Protein 9LL1 (pdb70)

Radius of gyration: 20.94 Å; Cα contacts (8 Å, |Δi|>4): 581; chains: 1; bounding box: 56×39×52 Å

Foldseek 3Di:
DLVVLVVLQLVLLLVLLLLLLLLLCLCLQCVVQLCVVAPDAQQLFLLLQLLLLVLLLVLLLVCLVPVPPDFQLVLSLQLLLQSLVLLLVCLPDNDSVSSSVSSSSNSNSSSRNPVSVQQQCPQSHDPVCSVVSVLVSVLSSLVSQQVRRLVLVVCVVPHPSSVPSNVSSVVSNVSSVVSSVSHDRHPPVVPDDTFFDPVQQVPDVLLVLLLVLLLLLLLLVLLCLRLVLVCCVPPQQDDNNLSSLLSNLLSVLLSVLSVCLVVVQVVFCFDGRVVVLLVLLVQLLVLLVCLLPVRHNDDDSVVSSVSSSSNSNSRNSNVSVSLVLLQVQPGPPCSSVSNSSSVSSSSVSNSCNRNVLSVVCSPPHNSVSSVVSSVVSVVSSVVCVVVGSRDSHTGPD

Organism: Homo sapiens (NCBI:txid9606)

Structure (mmCIF, N/CA/C/O backbone):
data_9LL1
#
_entry.id   9LL1
#
_cell.length_a   1.00
_cell.length_b   1.00
_cell.length_c   1.00
_cell.angle_alpha   90.00
_cell.angle_beta   90.00
_cell.angle_gamma   90.00
#
_symmetry.space_group_name_H-M   'P 1'
#
loop_
_entity.id
_entity.type
_entity.pdbx_description
1 polymer 'Glucose-6-phosphate exchanger SLC37A4'
2 non-polymer '(1S,3R,4R,5R)-3-[(E)-3-[3,4-bis(oxidanyl)phenyl]prop-2-enoyl]oxy-1,4,5-tris(oxidanyl)cyclohexane-1-carboxylic acid'
#
loop_
_atom_site.group_PDB
_atom_site.id
_atom_site.type_symbol
_atom_site.label_atom_id
_atom_site.label_alt_id
_atom_site.label_comp_id
_atom_site.label_asym_id
_atom_site.label_entity_id
_atom_site.label_seq_id
_atom_site.pdbx_PDB_ins_code
_atom_site.Cartn_x
_atom_site.Cartn_y
_atom_site.Cartn_z
_atom_site.occupancy
_atom_site.B_iso_or_equiv
_atom_site.auth_seq_id
_atom_site.auth_comp_id
_atom_site.auth_asym_id
_atom_site.auth_atom_id
_atom_site.pdbx_PDB_model_num
ATOM 1 N N . GLY A 1 5 ? 135.476 96.751 129.234 1.00 61.93 5 GLY A N 1
ATOM 2 C CA . GLY A 1 5 ? 134.912 95.917 128.189 1.00 61.85 5 GLY A CA 1
ATOM 3 C C . GLY A 1 5 ? 134.150 96.703 127.142 1.00 64.27 5 GLY A C 1
ATOM 4 O O . GLY A 1 5 ? 133.098 97.274 127.424 1.00 65.31 5 GLY A O 1
ATOM 5 N N . TYR A 1 6 ? 134.690 96.734 125.922 1.00 65.46 6 TYR A N 1
ATOM 6 C CA . TYR A 1 6 ? 134.032 97.457 124.839 1.00 65.92 6 TYR A CA 1
ATOM 7 C C . TYR A 1 6 ? 132.692 96.826 124.479 1.00 67.90 6 TYR A C 1
ATOM 8 O O . TYR A 1 6 ? 131.724 97.538 124.189 1.00 68.54 6 TYR A O 1
ATOM 17 N N . GLY A 1 7 ? 132.622 95.492 124.484 1.00 61.95 7 GLY A N 1
ATOM 18 C CA . GLY A 1 7 ? 131.432 94.815 123.989 1.00 60.11 7 GLY A CA 1
ATOM 19 C C . GLY A 1 7 ? 130.192 95.097 124.815 1.00 59.32 7 GLY A C 1
ATOM 20 O O . GLY A 1 7 ? 129.111 95.327 124.267 1.00 60.08 7 GLY A O 1
ATOM 21 N N . TYR A 1 8 ? 130.329 95.082 126.142 1.00 57.98 8 TYR A N 1
ATOM 22 C CA . TYR A 1 8 ? 129.184 95.318 127.016 1.00 60.47 8 TYR A CA 1
ATOM 23 C C . TYR A 1 8 ? 128.588 96.701 126.778 1.00 62.86 8 TYR A C 1
ATOM 24 O O . TYR A 1 8 ? 127.378 96.844 126.550 1.00 62.25 8 TYR A O 1
ATOM 33 N N . TYR A 1 9 ? 129.434 97.732 126.817 1.00 58.52 9 TYR A N 1
ATOM 34 C CA . TYR A 1 9 ? 128.958 99.096 126.623 1.00 55.58 9 TYR A CA 1
ATOM 35 C C . TYR A 1 9 ? 128.412 99.296 125.217 1.00 56.38 9 TYR A C 1
ATOM 36 O O . TYR A 1 9 ? 127.392 99.968 125.032 1.00 59.75 9 TYR A O 1
ATOM 45 N N . ARG A 1 10 ? 129.080 98.725 124.211 1.00 42.71 10 ARG A N 1
ATOM 46 C CA . ARG A 1 10 ? 128.599 98.856 122.840 1.00 44.26 10 ARG A CA 1
ATOM 47 C C . ARG A 1 10 ? 127.211 98.250 122.690 1.00 45.15 10 ARG A C 1
ATOM 48 O O . ARG A 1 10 ? 126.311 98.868 122.110 1.00 51.14 10 ARG A O 1
ATOM 56 N N . THR A 1 11 ? 127.015 97.045 123.230 1.00 37.26 11 THR A N 1
ATOM 57 C CA . THR A 1 11 ? 125.717 96.389 123.132 1.00 41.77 11 THR A CA 1
ATOM 58 C C . THR A 1 11 ? 124.639 97.198 123.844 1.00 43.25 11 THR A C 1
ATOM 59 O O . THR A 1 11 ? 123.554 97.426 123.294 1.00 42.84 11 THR A O 1
ATOM 63 N N . VAL A 1 12 ? 124.934 97.666 125.060 1.00 44.40 12 VAL A N 1
ATOM 64 C CA . VAL A 1 12 ? 123.935 98.405 125.832 1.00 39.65 12 VAL A CA 1
ATOM 65 C C . VAL A 1 12 ? 123.554 99.698 125.117 1.00 42.32 12 VAL A C 1
ATOM 66 O O . VAL A 1 12 ? 122.367 100.016 124.954 1.00 51.47 12 VAL A O 1
ATOM 70 N N . ILE A 1 13 ? 124.556 100.457 124.668 1.00 40.55 13 ILE A N 1
ATOM 71 C CA . ILE A 1 13 ? 124.292 101.741 124.029 1.00 35.84 13 ILE A CA 1
ATOM 72 C C . ILE A 1 13 ? 123.531 101.546 122.726 1.00 38.45 13 ILE A C 1
ATOM 73 O O . ILE A 1 13 ? 122.576 102.280 122.435 1.00 46.50 13 ILE A O 1
ATOM 78 N N . PHE A 1 14 ? 123.934 100.560 121.919 1.00 35.29 14 PHE A N 1
ATOM 79 C CA . PHE A 1 14 ? 123.249 100.338 120.653 1.00 36.60 14 PHE A CA 1
ATOM 80 C C . PHE A 1 14 ? 121.805 99.910 120.873 1.00 37.83 14 PHE A C 1
ATOM 81 O O . PHE A 1 14 ? 120.908 100.343 120.141 1.00 43.89 14 PHE A O 1
ATOM 89 N N . SER A 1 15 ? 121.553 99.065 121.877 1.00 28.64 15 SER A N 1
ATOM 90 C CA . SER A 1 15 ? 120.176 98.683 122.173 1.00 29.08 15 SER A CA 1
ATOM 91 C C . SER A 1 15 ? 119.351 99.891 122.603 1.00 32.63 15 SER A C 1
ATOM 92 O O . SER A 1 15 ? 118.185 100.035 122.204 1.00 39.20 15 SER A O 1
ATOM 95 N N . ALA A 1 16 ? 119.941 100.771 123.418 1.00 33.40 16 ALA A N 1
ATOM 96 C CA . ALA A 1 16 ? 119.222 101.960 123.865 1.00 31.31 16 ALA A CA 1
ATOM 97 C C . ALA A 1 16 ? 118.854 102.859 122.689 1.00 32.14 16 ALA A C 1
ATOM 98 O O . ALA A 1 16 ? 117.715 103.334 122.587 1.00 33.17 16 ALA A O 1
ATOM 100 N N . MET A 1 17 ? 119.808 103.099 121.783 1.00 37.65 17 MET A N 1
ATOM 101 C CA . MET A 1 17 ? 119.497 103.911 120.607 1.00 37.51 17 MET A CA 1
ATOM 102 C C . MET A 1 17 ? 118.471 103.229 119.711 1.00 46.60 17 MET A C 1
ATOM 103 O O . MET A 1 17 ? 117.614 103.901 119.129 1.00 52.60 17 MET A O 1
ATOM 108 N N . PHE A 1 18 ? 118.544 101.902 119.576 1.00 36.02 18 PHE A N 1
ATOM 109 C CA . PHE A 1 18 ? 117.557 101.179 118.779 1.00 32.94 18 PHE A CA 1
ATOM 110 C C . PHE A 1 18 ? 116.148 101.416 119.311 1.00 34.19 18 PHE A C 1
ATOM 111 O O . PHE A 1 18 ? 115.239 101.792 118.558 1.00 31.76 18 PHE A O 1
ATOM 119 N N . GLY A 1 19 ? 115.956 101.228 120.618 1.00 36.27 19 GLY A N 1
ATOM 120 C CA . GLY A 1 19 ? 114.641 101.454 121.201 1.00 30.53 19 GLY A CA 1
ATOM 121 C C . GLY A 1 19 ? 114.177 102.896 121.083 1.00 33.39 19 GLY A C 1
ATOM 122 O O . GLY A 1 19 ? 113.022 103.163 120.720 1.00 32.79 19 GLY A O 1
ATOM 123 N N . GLY A 1 20 ? 115.069 103.845 121.377 1.00 28.76 20 GLY A N 1
ATOM 124 C CA . GLY A 1 20 ? 114.690 105.247 121.304 1.00 30.89 20 GLY A CA 1
ATOM 125 C C . GLY A 1 20 ? 114.306 105.676 119.901 1.00 30.57 20 GLY A C 1
ATOM 126 O O . GLY A 1 20 ? 113.302 106.364 119.699 1.00 34.50 20 GLY A O 1
ATOM 127 N N . TYR A 1 21 ? 115.098 105.265 118.908 1.00 28.21 21 TYR A N 1
ATOM 128 C CA . TYR A 1 21 ? 114.814 105.625 117.527 1.00 27.07 21 TYR A CA 1
ATOM 129 C C . TYR A 1 21 ? 113.584 104.911 116.986 1.00 23.12 21 TYR A C 1
ATOM 130 O O . TYR A 1 21 ? 112.919 105.448 116.096 1.00 30.36 21 TYR A O 1
ATOM 139 N N . SER A 1 22 ? 113.269 103.717 117.488 1.00 19.81 22 SER A N 1
ATOM 140 C CA . SER A 1 22 ? 112.007 103.087 117.123 1.00 30.83 22 SER A CA 1
ATOM 141 C C . SER A 1 22 ? 110.814 103.869 117.665 1.00 26.22 22 SER A C 1
ATOM 142 O O . SER A 1 22 ? 109.826 104.080 116.950 1.00 23.48 22 SER A O 1
ATOM 145 N N . LEU A 1 23 ? 110.898 104.310 118.924 1.00 30.39 23 LEU A N 1
ATOM 146 C CA . LEU A 1 23 ? 109.798 105.084 119.497 1.00 30.18 23 LEU A CA 1
ATOM 147 C C . LEU A 1 23 ? 109.649 106.434 118.805 1.00 26.89 23 LEU A C 1
ATOM 148 O O . LEU A 1 23 ? 108.529 106.939 118.645 1.00 27.60 23 LEU A O 1
ATOM 153 N N . TYR A 1 24 ? 110.769 107.033 118.390 1.00 24.56 24 TYR A N 1
ATOM 154 C CA . TYR A 1 24 ? 110.721 108.270 117.615 1.00 21.87 24 TYR A CA 1
ATOM 155 C C . TYR A 1 24 ? 109.830 108.115 116.387 1.00 26.86 24 TYR A C 1
ATOM 156 O O . TYR A 1 24 ? 108.901 108.901 116.172 1.00 32.28 24 TYR A O 1
ATOM 165 N N . TYR A 1 25 ? 110.088 107.083 115.580 1.00 26.25 25 TYR A N 1
ATOM 166 C CA . TYR A 1 25 ? 109.317 106.883 114.357 1.00 19.03 25 TYR A CA 1
ATOM 167 C C . TYR A 1 25 ? 107.877 106.493 114.659 1.00 25.47 25 TYR A C 1
ATOM 168 O O . TYR A 1 25 ? 106.952 106.919 113.953 1.00 34.29 25 TYR A O 1
ATOM 177 N N . PHE A 1 26 ? 107.664 105.677 115.693 1.00 22.52 26 PHE A N 1
ATOM 178 C CA . PHE A 1 26 ? 106.300 105.297 116.046 1.00 25.39 26 PHE A CA 1
ATOM 179 C C . PHE A 1 26 ? 105.462 106.527 116.370 1.00 20.38 26 PHE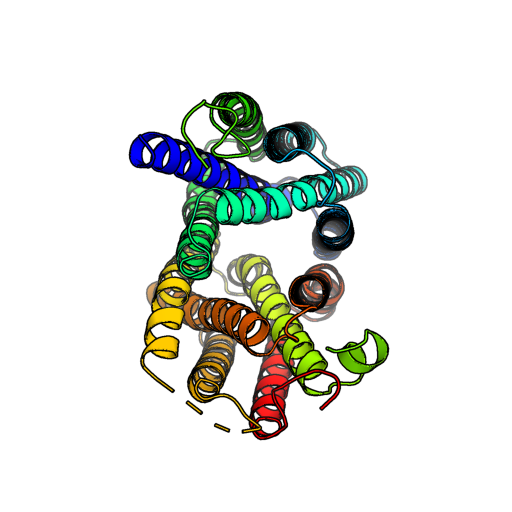 A C 1
ATOM 180 O O . PHE A 1 26 ? 104.346 106.687 115.858 1.00 23.67 26 PHE A O 1
ATOM 188 N N . ASN A 1 27 ? 106.013 107.414 117.202 1.00 23.97 27 ASN A N 1
ATOM 189 C CA . ASN A 1 27 ? 105.268 108.641 117.592 1.00 20.78 27 ASN A CA 1
ATOM 190 C C . ASN A 1 27 ? 105.170 109.592 116.392 1.00 24.51 27 ASN A C 1
ATOM 191 O O . ASN A 1 27 ? 104.187 110.355 116.335 1.00 27.61 27 ASN A O 1
ATOM 196 N N . ARG A 1 28 ? 106.140 109.550 115.471 1.00 26.03 28 ARG A N 1
ATOM 197 C CA . ARG A 1 28 ? 106.036 110.386 114.281 1.00 19.83 28 ARG A CA 1
ATOM 198 C C . ARG A 1 28 ? 104.862 109.959 113.409 1.00 20.95 28 ARG A C 1
ATOM 199 O O . ARG A 1 28 ? 104.142 110.808 112.870 1.00 26.74 28 ARG A O 1
ATOM 207 N N . LYS A 1 29 ? 104.651 108.651 113.260 1.00 19.80 29 LYS A N 1
ATOM 208 C CA . LYS A 1 29 ? 103.658 108.126 112.330 1.00 18.97 29 LYS A CA 1
ATOM 209 C C . LYS A 1 29 ? 102.349 107.713 113.000 1.00 17.53 29 LYS A C 1
ATOM 210 O O . LYS A 1 29 ? 101.487 107.124 112.336 1.00 27.41 29 LYS A O 1
ATOM 216 N N . THR A 1 30 ? 102.193 107.979 114.300 1.00 20.80 30 THR A N 1
ATOM 217 C CA . THR A 1 30 ? 100.928 107.680 114.973 1.00 25.00 30 THR A CA 1
ATOM 218 C C . THR A 1 30 ? 99.729 108.317 114.276 1.00 24.39 30 THR A C 1
ATOM 219 O O . THR A 1 30 ? 98.638 107.733 114.245 1.00 30.00 30 THR A O 1
ATOM 223 N N . PHE A 1 31 ? 99.900 109.523 113.728 1.00 22.74 31 PHE A N 1
ATOM 224 C CA . PHE A 1 31 ? 98.779 110.191 113.071 1.00 23.24 31 PHE A CA 1
ATOM 225 C C . PHE A 1 31 ? 98.316 109.412 111.846 1.00 27.79 31 PHE A C 1
ATOM 226 O O . PHE A 1 31 ? 97.115 109.218 111.638 1.00 25.03 31 PHE A O 1
ATOM 234 N N . SER A 1 32 ? 99.259 108.963 111.017 1.00 28.53 32 SER A N 1
ATOM 235 C CA . SER A 1 32 ? 98.890 108.133 109.878 1.00 14.84 32 SER A CA 1
ATOM 236 C C . SER A 1 32 ? 98.321 106.796 110.329 1.00 18.28 32 SER A C 1
ATOM 237 O O . SER A 1 32 ? 97.449 106.237 109.657 1.00 27.75 32 SER A O 1
ATOM 240 N N . PHE A 1 33 ? 98.804 106.270 111.457 1.00 25.24 33 PHE A N 1
ATOM 241 C CA . PHE A 1 33 ? 98.262 105.018 111.977 1.00 20.17 33 PHE A CA 1
ATOM 242 C C . PHE A 1 33 ? 96.791 105.163 112.351 1.00 23.46 33 PHE A C 1
ATOM 243 O O . PHE A 1 33 ? 95.987 104.259 112.101 1.00 13.86 33 PHE A O 1
ATOM 251 N N . VAL A 1 34 ? 96.342 106.247 112.954 1.00 29.21 34 VAL A N 1
ATOM 252 C CA . VAL A 1 34 ? 94.965 106.350 113.505 1.00 24.34 34 VAL A CA 1
ATOM 253 C C . VAL A 1 34 ? 94.050 107.166 112.623 1.00 23.43 34 VAL A C 1
ATOM 254 O O . VAL A 1 34 ? 92.850 107.119 112.859 1.00 25.28 34 VAL A O 1
ATOM 258 N N . MET A 1 35 ? 94.579 107.828 111.611 1.00 37.49 35 MET A N 1
ATOM 259 C CA . MET A 1 35 ? 93.789 108.812 110.867 1.00 32.47 35 MET A CA 1
ATOM 260 C C . MET A 1 35 ? 92.368 108.378 110.510 1.00 30.83 35 MET A C 1
ATOM 261 O O . MET A 1 35 ? 91.448 109.193 110.683 1.00 35.56 35 MET A O 1
ATOM 266 N N . PRO A 1 36 ? 92.113 107.171 109.981 1.00 30.31 36 PRO A N 1
ATOM 267 C CA . PRO A 1 36 ? 90.728 106.845 109.584 1.00 30.63 36 PRO A CA 1
ATOM 268 C C . PRO A 1 36 ? 89.716 106.916 110.718 1.00 31.32 36 PRO A C 1
ATOM 269 O O . PRO A 1 36 ? 88.606 107.424 110.512 1.00 34.23 36 PRO A O 1
ATOM 273 N N . SER A 1 37 ? 90.066 106.442 111.916 1.00 31.66 37 SER A N 1
ATOM 274 C CA . SER A 1 37 ? 89.125 106.499 113.033 1.00 35.63 37 SER A CA 1
ATOM 275 C C . SER A 1 37 ? 88.861 107.937 113.465 1.00 37.48 37 SER A C 1
ATOM 276 O O . SER A 1 37 ? 87.717 108.303 113.765 1.00 37.36 37 SER A O 1
ATOM 279 N N . LEU A 1 38 ? 89.910 108.762 113.507 1.00 34.63 38 LEU A N 1
ATOM 280 C CA . LEU A 1 38 ? 89.739 110.165 113.869 1.00 31.90 38 LEU A CA 1
ATOM 281 C C . LEU A 1 38 ? 88.863 110.890 112.856 1.00 32.46 38 LEU A C 1
ATOM 282 O O . LEU A 1 38 ? 88.008 111.700 113.231 1.00 34.42 38 LEU A O 1
ATOM 287 N N . VAL A 1 39 ? 89.061 110.613 111.565 1.00 35.12 39 VAL A N 1
ATOM 288 C CA . VAL A 1 39 ? 88.216 111.216 110.538 1.00 33.66 39 VAL A CA 1
ATOM 289 C C . VAL A 1 39 ? 86.780 110.725 110.675 1.00 37.45 39 VAL A C 1
ATOM 290 O O . VAL A 1 39 ? 85.826 111.481 110.457 1.00 35.11 39 VAL A O 1
ATOM 294 N N . GLU A 1 40 ? 86.602 109.454 111.042 1.00 39.81 40 GLU A N 1
ATOM 295 C CA . GLU A 1 40 ? 85.258 108.926 111.247 1.00 40.13 40 GLU A CA 1
ATOM 296 C C . GLU A 1 40 ? 84.550 109.636 112.395 1.00 39.59 40 GLU A C 1
ATOM 297 O O . GLU A 1 40 ? 83.362 109.962 112.292 1.00 40.48 40 GLU A O 1
ATOM 303 N N . GLU A 1 41 ? 85.186 109.941 113.517 1.00 42.38 41 GLU A N 1
ATOM 304 C CA . GLU A 1 41 ? 84.444 110.586 114.647 1.00 40.73 41 GLU A CA 1
ATOM 305 C C . GLU A 1 41 ? 84.452 112.109 114.493 1.00 47.60 41 GLU A C 1
ATOM 306 O O . GLU A 1 41 ? 83.416 112.705 114.839 1.00 50.08 41 GLU A O 1
ATOM 312 N N . ILE A 1 42 ? 85.545 112.715 113.961 1.00 46.48 42 ILE A N 1
ATOM 313 C CA . ILE A 1 42 ? 85.557 114.149 113.700 1.00 38.18 42 ILE A CA 1
ATOM 314 C C . ILE A 1 42 ? 85.553 114.347 112.185 1.00 41.10 42 ILE A C 1
ATOM 315 O O . ILE A 1 42 ? 86.541 114.012 111.516 1.00 40.71 42 ILE A O 1
ATOM 320 N N . PRO A 1 43 ? 84.482 114.891 111.603 1.00 43.80 43 PRO A N 1
ATOM 321 C CA . PRO A 1 43 ? 84.405 115.015 110.138 1.00 46.80 43 PRO A CA 1
ATOM 322 C C . PRO A 1 43 ? 85.403 116.039 109.616 1.00 45.14 43 PRO A C 1
ATOM 323 O O . PRO A 1 43 ? 85.314 117.227 109.931 1.00 39.84 43 PRO A O 1
ATOM 327 N N . LEU A 1 44 ? 86.348 115.573 108.800 1.00 39.55 44 LEU A N 1
ATOM 328 C CA . LEU A 1 44 ? 87.379 116.419 108.219 1.00 39.50 44 LEU A CA 1
ATOM 329 C C . LEU A 1 44 ? 87.508 116.131 106.730 1.00 40.56 44 LEU A C 1
ATOM 330 O O . LEU A 1 44 ? 87.212 115.026 106.267 1.00 35.94 44 LEU A O 1
ATOM 335 N N . ASP A 1 45 ? 87.951 117.139 105.984 1.00 35.51 45 ASP A N 1
ATOM 336 C CA . ASP A 1 45 ? 88.227 116.989 104.563 1.00 35.87 45 ASP A CA 1
ATOM 337 C C . ASP A 1 45 ? 89.707 116.690 104.341 1.00 41.37 45 ASP A C 1
ATOM 338 O O . ASP A 1 45 ? 90.521 116.726 105.265 1.00 42.89 45 ASP A O 1
ATOM 343 N N . LYS A 1 46 ? 90.055 116.398 103.085 1.00 32.28 46 LYS A N 1
ATOM 344 C CA . LYS A 1 46 ? 91.440 116.068 102.759 1.00 29.65 46 LYS A CA 1
ATOM 345 C C . LYS A 1 46 ? 92.373 117.250 102.989 1.00 36.27 46 LYS A C 1
ATOM 346 O O . LYS A 1 46 ? 93.561 117.057 103.282 1.00 39.66 46 LYS A O 1
ATOM 352 N N . ASP A 1 47 ? 91.859 118.475 102.857 1.00 41.22 47 ASP A N 1
ATOM 353 C CA . ASP A 1 47 ? 92.707 119.657 102.977 1.00 38.20 47 ASP A CA 1
ATOM 354 C C . ASP A 1 47 ? 93.277 119.801 104.384 1.00 36.67 47 ASP A C 1
ATOM 355 O O . ASP A 1 47 ? 94.447 120.159 104.548 1.00 38.88 47 ASP A O 1
ATOM 360 N N . ASP A 1 48 ? 92.467 119.533 105.410 1.00 29.98 48 ASP A N 1
ATOM 361 C CA . ASP A 1 48 ? 92.949 119.643 106.785 1.00 25.35 48 ASP A CA 1
ATOM 362 C C . ASP A 1 48 ? 94.056 118.632 107.063 1.00 28.59 48 ASP A C 1
ATOM 363 O O . ASP A 1 48 ? 95.084 118.963 107.671 1.00 37.26 48 ASP A O 1
ATOM 368 N N . LEU A 1 49 ? 93.858 117.388 106.623 1.00 26.46 49 LEU A N 1
ATOM 369 C CA . LEU A 1 49 ? 94.876 116.358 106.802 1.00 24.33 49 LEU A CA 1
ATOM 370 C C . LEU A 1 49 ? 96.166 116.734 106.085 1.00 26.14 49 LEU A C 1
ATOM 371 O O . LEU A 1 49 ? 97.263 116.612 106.650 1.00 32.81 49 LEU A O 1
ATOM 376 N N . GLY A 1 50 ? 96.050 117.200 104.840 1.00 18.58 50 GLY A N 1
ATOM 377 C CA . GLY A 1 50 ? 97.232 117.621 104.110 1.00 21.73 50 GLY A CA 1
ATOM 378 C C . GLY A 1 50 ? 97.942 118.781 104.776 1.00 24.89 50 GLY A C 1
ATOM 379 O O . GLY A 1 50 ? 99.172 118.831 104.809 1.00 28.28 50 GLY A O 1
ATOM 380 N N . PHE A 1 51 ? 97.174 119.725 105.323 1.00 20.77 51 PHE A N 1
ATOM 381 C CA . PHE A 1 51 ? 97.759 120.857 106.031 1.00 16.98 51 PHE A CA 1
ATOM 382 C C . PHE A 1 51 ? 98.550 120.396 107.247 1.00 21.83 51 PHE A C 1
ATOM 383 O O . PHE A 1 51 ? 99.674 120.859 107.479 1.00 25.91 51 PHE A O 1
ATOM 391 N N . ILE A 1 52 ? 97.986 119.469 108.026 1.00 17.56 52 ILE A N 1
ATOM 392 C CA . ILE A 1 52 ? 98.674 118.986 109.223 1.00 16.47 52 ILE A CA 1
ATOM 393 C C . ILE A 1 52 ? 99.976 118.281 108.847 1.00 23.86 52 ILE A C 1
ATOM 394 O O . ILE A 1 52 ? 101.046 118.551 109.420 1.00 23.28 52 ILE A O 1
ATOM 399 N N . THR A 1 53 ? 99.908 117.373 107.868 1.00 18.26 53 THR A N 1
ATOM 400 C CA . THR A 1 53 ? 101.113 116.647 107.475 1.00 17.70 53 THR A CA 1
ATOM 401 C C . THR A 1 53 ? 102.165 117.580 106.882 1.00 19.12 53 THR A C 1
ATOM 402 O O . THR A 1 53 ? 103.362 117.424 107.154 1.00 20.13 53 THR A O 1
ATOM 406 N N . SER A 1 54 ? 101.745 118.559 106.075 1.00 9.75 54 SER A N 1
ATOM 407 C CA . SER A 1 54 ? 102.695 119.500 105.490 1.00 7.60 54 SER A CA 1
ATOM 408 C C . SER A 1 54 ? 103.363 120.353 106.559 1.00 16.16 54 SER A C 1
ATOM 409 O O . SER A 1 54 ? 104.565 120.634 106.474 1.00 28.52 54 SER A O 1
ATOM 412 N N . SER A 1 55 ? 102.599 120.789 107.564 1.00 20.48 55 SER A N 1
ATOM 413 C CA . SER A 1 55 ? 103.184 121.560 108.655 1.00 19.36 55 SER A CA 1
ATOM 414 C C . SER A 1 55 ? 104.239 120.747 109.391 1.00 12.66 55 SER A C 1
ATOM 415 O O . SER A 1 55 ? 105.344 121.240 109.668 1.00 10.38 55 SER A O 1
ATOM 418 N N . GLN A 1 56 ? 103.925 119.483 109.695 1.00 15.52 56 GLN A N 1
ATOM 419 C CA . GLN A 1 56 ? 104.910 118.640 110.369 1.00 11.31 56 GLN A CA 1
ATOM 420 C C . GLN A 1 56 ? 106.151 118.435 109.506 1.00 14.35 56 GLN A C 1
ATOM 421 O O . GLN A 1 56 ? 107.279 118.465 110.012 1.00 6.63 56 GLN A O 1
ATOM 427 N N . SER A 1 57 ? 105.963 118.222 108.199 1.00 25.32 57 SER A N 1
ATOM 428 C CA . SER A 1 57 ? 107.102 117.990 107.314 1.00 16.07 57 SER A CA 1
ATOM 429 C C . SER A 1 57 ? 108.004 119.215 107.228 1.00 21.17 57 SER A C 1
ATOM 430 O O . SER A 1 57 ? 109.234 119.093 107.276 1.00 24.53 57 SER A O 1
ATOM 433 N N . ALA A 1 58 ? 107.413 120.406 107.099 1.00 18.54 58 ALA A N 1
ATOM 434 C CA . ALA A 1 58 ? 108.216 121.623 107.040 1.00 14.84 58 ALA A CA 1
ATOM 435 C C . ALA A 1 58 ? 108.982 121.842 108.338 1.00 24.90 58 ALA A C 1
ATOM 436 O O . ALA A 1 58 ? 110.182 122.166 108.318 1.00 24.49 58 ALA A O 1
ATOM 438 N N . ALA A 1 59 ? 108.307 121.661 109.479 1.00 29.00 59 ALA A N 1
ATOM 439 C CA . ALA A 1 59 ? 108.979 121.826 110.762 1.00 12.80 59 ALA A CA 1
ATOM 440 C C . ALA A 1 59 ? 110.138 120.851 110.905 1.00 16.70 59 ALA A C 1
ATOM 441 O O . ALA A 1 59 ? 111.232 121.235 111.342 1.00 15.97 59 ALA A O 1
ATOM 443 N N . TYR A 1 60 ? 109.919 119.586 110.533 1.00 16.57 60 TYR A N 1
ATOM 444 C CA . TYR A 1 60 ? 110.985 118.597 110.629 1.00 16.75 60 TYR A CA 1
ATOM 445 C C . TYR A 1 60 ? 112.151 118.961 109.726 1.00 18.14 60 TYR A C 1
ATOM 446 O O . TYR A 1 60 ? 113.312 118.820 110.120 1.00 18.43 60 TYR A O 1
ATOM 455 N N . ALA A 1 61 ? 111.864 119.436 108.511 1.00 33.71 61 ALA A N 1
ATOM 456 C CA . ALA A 1 61 ? 112.935 119.805 107.592 1.00 26.34 61 ALA A CA 1
ATOM 457 C C . ALA A 1 61 ? 113.818 120.896 108.183 1.00 20.50 61 ALA A C 1
ATOM 458 O O . ALA A 1 61 ? 115.047 120.742 108.262 1.00 30.07 61 ALA A O 1
ATOM 460 N N . ILE A 1 62 ? 113.208 121.999 108.631 1.00 23.74 62 ILE A N 1
ATOM 461 C CA . ILE A 1 62 ? 114.013 123.103 109.159 1.00 26.12 62 ILE A CA 1
ATOM 462 C C . ILE A 1 62 ? 114.772 122.665 110.407 1.00 26.76 62 ILE A C 1
ATOM 463 O O . ILE A 1 62 ? 115.974 122.940 110.554 1.00 26.14 62 ILE A O 1
ATOM 468 N N . SER A 1 63 ? 114.084 121.980 111.328 1.00 27.33 63 SER A N 1
ATOM 469 C CA . SER A 1 63 ? 114.723 121.594 112.581 1.00 24.58 63 SER A CA 1
ATOM 470 C C . SER A 1 63 ? 115.888 120.644 112.343 1.00 24.63 63 SER A C 1
ATOM 471 O O . SER A 1 63 ? 116.961 120.812 112.934 1.00 26.24 63 SER A O 1
ATOM 474 N N . LYS A 1 64 ? 115.702 119.643 111.478 1.00 31.50 64 LYS A N 1
ATOM 475 C CA . LYS A 1 64 ? 116.773 118.694 111.206 1.00 26.29 64 LYS A CA 1
ATOM 476 C C . LYS A 1 64 ? 117.959 119.375 110.542 1.00 26.49 64 LYS A C 1
ATOM 477 O O . LYS A 1 64 ? 119.110 119.111 110.904 1.00 26.93 64 LYS A O 1
ATOM 483 N N . PHE A 1 65 ? 117.703 120.265 109.577 1.00 35.68 65 PHE A N 1
ATOM 484 C CA . PHE A 1 65 ? 118.807 120.956 108.916 1.00 31.78 65 PHE A CA 1
ATOM 485 C C . PHE A 1 65 ? 119.620 121.774 109.914 1.00 32.85 65 PHE A C 1
ATOM 486 O O . PHE A 1 65 ? 120.854 121.667 109.968 1.00 30.67 65 PHE A O 1
ATOM 494 N N . VAL A 1 66 ? 118.941 122.582 110.733 1.00 35.93 66 VAL A N 1
ATOM 495 C CA . VAL A 1 66 ? 119.660 123.457 111.656 1.00 29.60 66 VAL A CA 1
ATOM 496 C C . VAL A 1 66 ? 120.381 122.644 112.727 1.00 31.38 66 VAL A C 1
ATOM 497 O O . VAL A 1 66 ? 121.518 122.959 113.101 1.00 37.63 66 VAL A O 1
ATOM 501 N N . SER A 1 67 ? 119.737 121.592 113.243 1.00 35.92 67 SER A N 1
ATOM 502 C CA . SER A 1 67 ? 120.381 120.756 114.252 1.00 32.95 67 SER A CA 1
ATOM 503 C C . SER A 1 67 ? 121.607 120.053 113.687 1.00 33.55 67 SER A C 1
ATOM 504 O O . SER A 1 67 ? 122.639 119.960 114.359 1.00 33.83 67 SER A O 1
ATOM 507 N N . GLY A 1 68 ? 121.517 119.544 112.458 1.00 40.06 68 GLY A N 1
ATOM 508 C CA . GLY A 1 68 ? 122.682 118.935 111.843 1.00 40.90 68 GLY A CA 1
ATOM 509 C C . GLY A 1 68 ? 123.813 119.924 111.650 1.00 42.01 68 GLY A C 1
ATOM 510 O O . GLY A 1 68 ? 124.986 119.584 111.827 1.00 43.60 68 GLY A O 1
ATOM 511 N N . VAL A 1 69 ? 123.478 121.162 111.284 1.00 49.34 69 VAL A N 1
ATOM 512 C CA . VAL A 1 69 ? 124.511 122.181 111.123 1.00 44.78 69 VAL A CA 1
ATOM 513 C C . VAL A 1 69 ? 125.180 122.493 112.459 1.00 38.37 69 VAL A C 1
ATOM 514 O O . VAL A 1 69 ? 126.409 122.607 112.540 1.00 44.09 69 VAL A O 1
ATOM 518 N N . LEU A 1 70 ? 124.432 122.681 113.537 1.00 40.07 70 LEU A N 1
ATOM 519 C CA . LEU A 1 70 ? 125.038 123.145 114.815 1.00 42.62 70 LEU A CA 1
ATOM 520 C C . LEU A 1 70 ? 125.332 122.023 115.801 1.00 43.95 70 LEU A C 1
ATOM 521 O O . LEU A 1 70 ? 125.681 122.356 116.922 1.00 39.86 70 LEU A O 1
ATOM 526 N N . SER A 1 71 ? 125.195 120.759 115.420 1.00 54.18 71 SER A N 1
ATOM 527 C CA . SER A 1 71 ? 125.376 119.657 116.362 1.00 52.53 71 SER A CA 1
ATOM 528 C C . SER A 1 71 ? 126.772 119.565 116.965 1.00 52.86 71 SER A C 1
ATOM 529 O O . SER A 1 71 ? 126.941 118.832 117.946 1.00 51.68 71 SER A O 1
ATOM 532 N N . ASP A 1 72 ? 127.764 120.271 116.432 1.00 54.15 72 ASP A N 1
ATOM 533 C CA . ASP A 1 72 ? 129.144 120.086 116.863 1.00 52.27 72 ASP A CA 1
ATOM 534 C C . ASP A 1 72 ? 129.414 120.579 118.281 1.00 54.93 72 ASP A C 1
ATOM 535 O O . ASP A 1 72 ? 130.517 120.353 118.790 1.00 55.27 72 ASP A O 1
ATOM 540 N N . GLN A 1 73 ? 128.456 121.238 118.935 1.00 56.04 73 GLN A N 1
ATOM 541 C CA . GLN A 1 73 ? 128.677 121.818 120.256 1.00 57.99 73 GLN A CA 1
ATOM 542 C C . GLN A 1 73 ? 127.518 121.496 121.206 1.00 59.03 73 GLN A C 1
ATOM 543 O O . GLN A 1 73 ? 126.974 122.360 121.886 1.00 61.78 73 GLN A O 1
ATOM 549 N N . MET A 1 74 ? 127.125 120.226 121.261 1.00 58.17 74 MET A N 1
ATOM 550 C CA . MET A 1 74 ? 126.104 119.800 122.211 1.00 57.45 74 MET A CA 1
ATOM 551 C C . MET A 1 74 ? 126.339 118.348 122.597 1.00 60.26 74 MET A C 1
ATOM 552 O O . MET A 1 74 ? 127.052 117.623 121.899 1.00 64.50 74 MET A O 1
ATOM 557 N N . SER A 1 75 ? 125.743 117.940 123.715 1.00 44.61 75 SER A N 1
ATOM 558 C CA . SER A 1 75 ? 125.859 116.570 124.196 1.00 42.74 75 SER A CA 1
ATOM 559 C C . SER A 1 75 ? 124.763 115.709 123.582 1.00 45.16 75 SER A C 1
ATOM 560 O O . SER A 1 75 ? 123.621 116.154 123.435 1.00 53.14 75 SER A O 1
ATOM 563 N N . ALA A 1 76 ? 125.113 114.472 123.223 1.00 37.82 76 ALA A N 1
ATOM 564 C CA . ALA A 1 76 ? 124.178 113.617 122.495 1.00 45.64 76 ALA A CA 1
ATOM 565 C C . ALA A 1 76 ? 123.053 113.106 123.391 1.00 44.13 76 ALA A C 1
ATOM 566 O O . ALA A 1 76 ? 121.883 113.105 122.987 1.00 44.87 76 ALA A O 1
ATOM 568 N N . ARG A 1 77 ? 123.387 112.656 124.604 1.00 34.91 77 ARG A N 1
ATOM 569 C CA . ARG A 1 77 ? 122.383 112.040 125.467 1.00 38.41 77 ARG A CA 1
ATOM 570 C C . ARG A 1 77 ? 121.304 113.037 125.871 1.00 42.82 77 ARG A C 1
ATOM 571 O O . ARG A 1 77 ? 120.111 112.704 125.878 1.00 43.24 77 ARG A O 1
ATOM 579 N N . TRP A 1 78 ? 121.705 114.262 126.221 1.00 38.01 78 TRP A N 1
ATOM 580 C CA . TRP A 1 78 ? 120.730 115.270 126.624 1.00 37.37 78 TRP A CA 1
ATOM 581 C C . TRP A 1 78 ? 119.790 115.616 125.479 1.00 40.90 78 TRP A C 1
ATOM 582 O O . TRP A 1 78 ? 118.575 115.727 125.678 1.00 42.54 78 TRP A O 1
ATOM 593 N N . LEU A 1 79 ? 120.333 115.781 124.271 1.00 31.57 79 LEU A N 1
ATOM 594 C CA . LEU A 1 79 ? 119.492 116.078 123.115 1.00 30.95 79 LEU A CA 1
ATOM 595 C C . LEU A 1 79 ? 118.522 114.940 122.829 1.00 34.19 79 LEU A C 1
ATOM 596 O O . LEU A 1 79 ? 117.334 115.177 122.578 1.00 38.65 79 LEU A O 1
ATOM 601 N N . PHE A 1 80 ? 119.009 113.697 122.873 1.00 28.41 80 PHE A N 1
ATOM 602 C CA . PHE A 1 80 ? 118.147 112.545 122.617 1.00 32.21 80 PHE A CA 1
ATOM 603 C C . PHE A 1 80 ? 117.011 112.471 123.632 1.00 28.84 80 PHE A C 1
ATOM 604 O O . PHE A 1 80 ? 115.836 112.322 123.264 1.00 18.03 80 PHE A O 1
ATOM 612 N N . SER A 1 81 ? 117.344 112.591 124.921 1.00 24.58 81 SER A N 1
ATOM 613 C CA . SER A 1 81 ? 116.327 112.488 125.962 1.00 28.33 81 SER A CA 1
ATOM 614 C C . SER A 1 81 ? 115.323 113.630 125.875 1.00 34.63 81 SER A C 1
ATOM 615 O O . SER A 1 81 ? 114.114 113.414 126.026 1.00 37.26 81 SER A O 1
ATOM 618 N N . SER A 1 82 ? 115.832 114.846 125.654 1.00 27.03 82 SER A N 1
ATOM 619 C CA . SER A 1 82 ? 114.941 116.028 125.535 1.00 21.56 82 SER A CA 1
ATOM 620 C C . SER A 1 82 ? 113.966 115.807 124.376 1.00 26.05 82 SER A C 1
ATOM 621 O O . SER A 1 82 ? 112.748 115.973 124.588 1.00 28.85 82 SER A O 1
ATOM 624 N N . GLY A 1 83 ? 114.487 115.436 123.203 1.00 22.45 83 GLY A N 1
ATOM 625 C CA . GLY A 1 83 ? 113.630 115.224 122.050 1.00 22.65 83 GLY A CA 1
ATOM 626 C C . GLY A 1 83 ? 112.571 114.167 122.297 1.00 25.08 83 GLY A C 1
ATOM 627 O O . GLY A 1 83 ? 111.401 114.354 121.949 1.00 32.06 83 GLY A O 1
ATOM 628 N N . LEU A 1 84 ? 112.963 113.043 122.905 1.00 24.40 84 LEU A N 1
ATOM 629 C CA . LEU A 1 84 ? 111.990 111.994 123.196 1.00 24.02 84 LEU A CA 1
ATOM 630 C C . LEU A 1 84 ? 110.917 112.483 124.164 1.00 30.00 84 LEU A C 1
ATOM 631 O O . LEU A 1 84 ? 109.724 112.204 123.976 1.00 34.58 84 LEU A O 1
ATOM 636 N N . LEU A 1 85 ? 111.320 113.220 125.202 1.00 19.13 85 LEU A N 1
ATOM 637 C CA . LEU A 1 85 ? 110.352 113.739 126.162 1.00 21.18 85 LEU A CA 1
ATOM 638 C C . LEU A 1 85 ? 109.381 114.711 125.501 1.00 28.25 85 LEU A C 1
ATOM 639 O O . LEU A 1 85 ? 108.170 114.651 125.745 1.00 33.48 85 LEU A O 1
ATOM 644 N N . LEU A 1 86 ? 109.891 115.608 124.653 1.00 18.00 86 LEU A N 1
ATOM 645 C CA . LEU A 1 86 ? 109.017 116.566 123.983 1.00 22.30 86 LEU A CA 1
ATOM 646 C C . LEU A 1 86 ? 108.052 115.868 123.032 1.00 27.07 86 LEU A C 1
ATOM 647 O O . LEU A 1 86 ? 106.875 116.243 122.944 1.00 31.65 86 LEU A O 1
ATOM 652 N N . VAL A 1 87 ? 108.531 114.854 122.305 1.00 26.40 87 VAL A N 1
ATOM 653 C CA . VAL A 1 87 ? 107.655 114.115 121.398 1.00 27.23 87 VAL A CA 1
ATOM 654 C C . VAL A 1 87 ? 106.553 113.407 122.178 1.00 28.14 87 VAL A C 1
ATOM 655 O O . VAL A 1 87 ? 105.377 113.438 121.789 1.00 24.67 87 VAL A O 1
ATOM 659 N N . GLY A 1 88 ? 106.908 112.766 123.294 1.00 21.18 88 GLY A N 1
ATOM 660 C CA . GLY A 1 88 ? 105.891 112.132 124.119 1.00 19.53 88 GLY A CA 1
ATOM 661 C C . GLY A 1 88 ? 104.877 113.123 124.661 1.00 19.35 88 GLY A C 1
ATOM 662 O O . GLY A 1 88 ? 103.676 112.842 124.697 1.00 12.04 88 GLY A O 1
ATOM 663 N N . LEU A 1 89 ? 105.348 114.299 125.084 1.00 27.91 89 LEU A N 1
ATOM 664 C CA . LEU A 1 89 ? 104.442 115.311 125.621 1.00 26.49 89 LEU A CA 1
ATOM 665 C C . LEU A 1 89 ? 103.474 115.818 124.558 1.00 21.58 89 LEU A C 1
ATOM 666 O O . LEU A 1 89 ? 102.273 115.965 124.823 1.00 29.01 89 LEU A O 1
ATOM 671 N N . VAL A 1 90 ? 103.971 116.096 123.349 1.00 16.68 90 VAL A N 1
ATOM 672 C CA . VAL A 1 90 ? 103.071 116.581 122.305 1.00 20.61 90 VAL A CA 1
ATOM 673 C C . VAL A 1 90 ? 102.100 115.485 121.880 1.00 28.38 90 VAL A C 1
ATOM 674 O O . VAL A 1 90 ? 100.947 115.773 121.538 1.00 27.46 90 VAL A O 1
ATOM 678 N N . ASN A 1 91 ? 102.530 114.219 121.899 1.00 32.64 91 ASN A N 1
ATOM 679 C CA . ASN A 1 91 ? 101.602 113.132 121.599 1.00 20.79 91 ASN A CA 1
ATOM 680 C C . ASN A 1 91 ? 100.512 113.024 122.659 1.00 19.69 91 ASN A C 1
ATOM 681 O O . ASN A 1 91 ? 99.346 112.769 122.335 1.00 19.88 91 ASN A O 1
ATOM 686 N N . ILE A 1 92 ? 100.873 113.203 123.932 1.00 28.42 92 ILE A N 1
ATOM 687 C CA . ILE A 1 92 ? 99.868 113.191 124.994 1.00 21.76 92 ILE A CA 1
ATOM 688 C C . ILE A 1 92 ? 98.883 114.339 124.807 1.00 27.34 92 ILE A C 1
ATOM 689 O O . ILE A 1 92 ? 97.667 114.165 124.956 1.00 30.48 92 ILE A O 1
ATOM 694 N N . PHE A 1 93 ? 99.391 115.529 124.473 1.00 25.78 93 PHE A N 1
ATOM 695 C CA . PHE A 1 93 ? 98.514 116.682 124.274 1.00 18.86 93 PHE A CA 1
ATOM 696 C C . PHE A 1 93 ? 97.589 116.485 123.077 1.00 28.42 93 PHE A C 1
ATOM 697 O O . PHE A 1 93 ? 96.434 116.924 123.099 1.00 35.25 93 PHE A O 1
ATOM 705 N N . PHE A 1 94 ? 98.086 115.838 122.018 1.00 28.33 94 PHE A N 1
ATOM 706 C CA . PHE A 1 94 ? 97.277 115.594 120.826 1.00 19.85 94 PHE A CA 1
ATOM 707 C C . PHE A 1 94 ? 96.022 114.789 121.138 1.00 19.84 94 PHE A C 1
ATOM 708 O O . PHE A 1 94 ? 94.984 114.987 120.498 1.00 20.74 94 PHE A O 1
ATOM 716 N N . ALA A 1 95 ? 96.093 113.884 122.115 1.00 28.75 95 ALA A N 1
ATOM 717 C CA . ALA A 1 95 ? 94.963 113.025 122.441 1.00 28.21 95 ALA A CA 1
ATOM 718 C C . ALA A 1 95 ? 93.806 113.775 123.086 1.00 31.45 95 ALA A C 1
ATOM 719 O O . ALA A 1 95 ? 92.730 113.191 123.250 1.00 24.40 95 ALA A O 1
ATOM 721 N N . TRP A 1 96 ? 93.995 115.042 123.462 1.00 41.67 96 TRP A N 1
ATOM 722 C CA . TRP A 1 96 ? 92.944 115.819 124.103 1.00 41.00 96 TRP A CA 1
ATOM 723 C C . TRP A 1 96 ? 92.361 116.917 123.226 1.00 40.99 96 TRP A C 1
ATOM 724 O O . TRP A 1 96 ? 91.254 117.384 123.511 1.00 43.65 96 TRP A O 1
ATOM 735 N N . SER A 1 97 ? 93.065 117.339 122.179 1.00 39.01 97 SER A N 1
ATOM 736 C CA . SER A 1 97 ? 92.568 118.389 121.306 1.00 40.30 97 SER A CA 1
ATOM 737 C C . SER A 1 97 ? 91.510 117.843 120.352 1.00 43.28 97 SER A C 1
ATOM 738 O O . SER A 1 97 ? 91.430 116.639 120.093 1.00 49.07 97 SER A O 1
ATOM 741 N N . SER A 1 98 ? 90.672 118.739 119.817 1.00 32.94 98 SER A N 1
ATOM 742 C CA . SER A 1 98 ? 89.568 118.293 118.924 1.00 35.73 98 SER A CA 1
ATOM 743 C C . SER A 1 98 ? 89.256 119.368 117.875 1.00 43.95 98 SER A C 1
ATOM 744 O O . SER A 1 98 ? 88.062 119.568 117.578 1.00 41.11 98 SER A O 1
ATOM 747 N N . THR A 1 99 ? 90.301 120.029 117.350 1.00 39.14 99 THR A N 1
ATOM 748 C CA . THR A 1 99 ? 90.141 121.098 116.323 1.00 27.75 99 THR A CA 1
ATOM 749 C C . THR A 1 99 ? 91.312 121.020 115.330 1.00 29.42 99 THR A C 1
ATOM 750 O O . THR A 1 99 ? 92.297 120.339 115.660 1.00 31.06 99 THR A O 1
ATOM 754 N N . VAL A 1 100 ? 91.236 121.719 114.189 1.00 26.51 100 VAL A N 1
ATOM 755 C CA . VAL A 1 100 ? 92.288 121.612 113.117 1.00 31.05 100 VAL A CA 1
ATOM 756 C C . VAL A 1 100 ? 93.487 122.552 113.328 1.00 36.92 100 VAL A C 1
ATOM 757 O O . VAL A 1 100 ? 94.579 122.194 112.909 1.00 32.29 100 VAL A O 1
ATOM 761 N N . PRO A 1 101 ? 93.367 123.761 113.922 1.00 34.11 101 PRO A N 1
ATOM 762 C CA . PRO A 1 101 ? 94.539 124.597 114.247 1.00 29.19 101 PRO A CA 1
ATOM 763 C C . PRO A 1 101 ? 95.414 124.039 115.355 1.00 29.56 101 PRO A C 1
ATOM 764 O O . PRO A 1 101 ? 96.649 124.102 115.262 1.00 40.18 101 PRO A O 1
ATOM 768 N N . VAL A 1 102 ? 94.805 123.478 116.400 1.00 19.02 102 VAL A N 1
ATOM 769 C CA . VAL A 1 102 ? 95.585 122.911 117.493 1.00 27.40 102 VAL A CA 1
ATOM 770 C C . VAL A 1 102 ? 96.359 121.691 117.015 1.00 27.14 102 VAL A C 1
ATOM 771 O O . VAL A 1 102 ? 97.523 121.496 117.384 1.00 31.93 102 VAL A O 1
ATOM 775 N N . PHE A 1 103 ? 95.729 120.853 116.188 1.00 21.22 103 PHE A N 1
ATOM 776 C CA . PHE A 1 103 ? 96.420 119.701 115.618 1.00 18.96 103 PHE A CA 1
ATOM 777 C C . PHE A 1 103 ? 97.626 120.140 114.796 1.00 19.98 103 PHE A C 1
ATOM 778 O O . PHE A 1 103 ? 98.716 119.562 114.905 1.00 19.74 103 PHE A O 1
ATOM 786 N N . ALA A 1 104 ? 97.445 121.168 113.965 1.00 18.53 104 ALA A N 1
ATOM 787 C CA . ALA A 1 104 ? 98.539 121.644 113.126 1.00 18.63 104 ALA A CA 1
ATOM 788 C C . ALA A 1 104 ? 99.684 122.198 113.964 1.00 27.71 104 ALA A C 1
ATOM 789 O O . ALA A 1 104 ? 100.856 121.918 113.687 1.00 32.28 104 ALA A O 1
ATOM 791 N N . ALA A 1 105 ? 99.368 122.984 114.996 1.00 13.96 105 ALA A N 1
ATOM 792 C CA . ALA A 1 105 ? 100.417 123.521 115.861 1.00 10.66 105 ALA A CA 1
ATOM 793 C C . ALA A 1 105 ? 101.154 122.404 116.594 1.00 16.87 105 ALA A C 1
ATOM 794 O O . ALA A 1 105 ? 102.390 122.414 116.697 1.00 28.84 105 ALA A O 1
ATOM 796 N N . LEU A 1 106 ? 100.407 121.424 117.108 1.00 21.88 106 LEU A N 1
ATOM 797 C CA . LEU A 1 106 ? 101.022 120.335 117.856 1.00 14.27 106 LEU A CA 1
ATOM 798 C C . LEU A 1 106 ? 101.932 119.501 116.967 1.00 21.15 106 LEU A C 1
ATOM 799 O O . LEU A 1 106 ? 103.009 119.080 117.398 1.00 25.49 106 LEU A O 1
ATOM 804 N N . TRP A 1 107 ? 101.532 119.262 115.716 1.00 21.50 107 TRP A N 1
ATOM 805 C CA . TRP A 1 107 ? 102.401 118.507 114.816 1.00 14.53 107 TRP A CA 1
ATOM 806 C C . TRP A 1 107 ? 103.570 119.338 114.294 1.00 20.83 107 TRP A C 1
ATOM 807 O O . TRP A 1 107 ? 104.632 118.779 113.997 1.00 21.28 107 TRP A O 1
ATOM 818 N N . PHE A 1 108 ? 103.424 120.662 114.200 1.00 11.35 108 PHE A N 1
ATOM 819 C CA . PHE A 1 108 ? 104.593 121.495 113.932 1.00 7.85 108 PHE A CA 1
ATOM 820 C C . PHE A 1 108 ? 105.628 121.350 115.044 1.00 19.07 108 PHE A C 1
ATOM 821 O O . PHE A 1 108 ? 106.824 121.161 114.777 1.00 19.73 108 PHE A O 1
ATOM 829 N N . LEU A 1 109 ? 105.179 121.407 116.299 1.00 17.38 109 LEU A N 1
ATOM 830 C CA . LEU A 1 109 ? 106.084 121.172 117.420 1.00 10.67 109 LEU A CA 1
ATOM 831 C C . LEU A 1 109 ? 106.631 119.747 117.425 1.00 17.26 109 LEU A C 1
ATOM 832 O O . LEU A 1 109 ? 107.789 119.530 117.806 1.00 16.91 109 LEU A O 1
ATOM 837 N N . ASN A 1 110 ? 105.817 118.775 117.009 1.00 20.73 110 ASN A N 1
ATOM 838 C CA . ASN A 1 110 ? 106.281 117.397 116.901 1.00 14.69 110 ASN A CA 1
ATOM 839 C C . ASN A 1 110 ? 107.432 117.283 115.913 1.00 14.92 110 ASN A C 1
ATOM 840 O O . ASN A 1 110 ? 108.432 116.616 116.192 1.00 28.65 110 ASN A O 1
ATOM 845 N N . GLY A 1 111 ? 107.310 117.928 114.752 1.00 12.21 111 GLY A N 1
ATOM 846 C CA . GLY A 1 111 ? 108.406 117.917 113.795 1.00 11.46 111 GLY A CA 1
ATOM 847 C C . GLY A 1 111 ? 109.642 118.624 114.318 1.00 11.31 111 G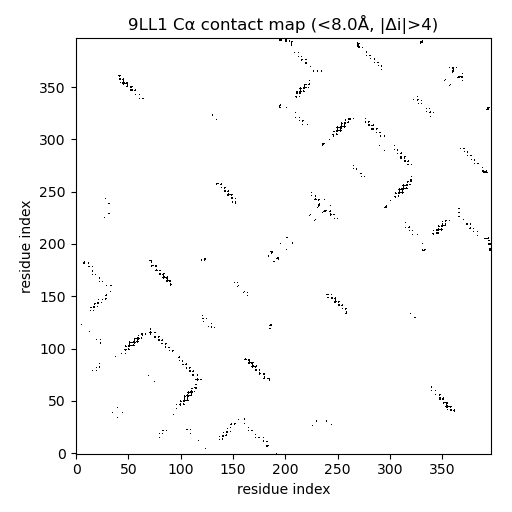LY A C 1
ATOM 848 O O . GLY A 1 111 ? 110.772 118.158 114.118 1.00 3.63 111 GLY A O 1
ATOM 849 N N . LEU A 1 112 ? 109.445 119.756 115.002 1.00 22.66 112 LEU A N 1
ATOM 850 C CA . LEU A 1 112 ? 110.578 120.473 115.583 1.00 8.27 112 LEU A CA 1
ATOM 851 C C . LEU A 1 112 ? 111.338 119.596 116.571 1.00 16.49 112 LEU A C 1
ATOM 852 O O . LEU A 1 112 ? 112.574 119.588 116.582 1.00 22.32 112 LEU A O 1
ATOM 857 N N . ALA A 1 113 ? 110.615 118.853 117.411 1.00 23.85 113 ALA A N 1
ATOM 858 C CA . ALA A 1 113 ? 111.274 117.970 118.370 1.00 14.97 113 ALA A CA 1
ATOM 859 C C . ALA A 1 113 ? 111.897 116.759 117.683 1.00 16.57 113 ALA A C 1
ATOM 860 O O . ALA A 1 113 ? 112.978 116.306 118.075 1.00 26.13 113 ALA A O 1
ATOM 862 N N . GLN A 1 114 ? 111.230 116.218 116.659 1.00 16.84 114 GLN A N 1
ATOM 863 C CA . GLN A 1 114 ? 111.752 115.049 115.959 1.00 18.70 114 GLN A CA 1
ATOM 864 C C . GLN A 1 114 ? 113.050 115.360 115.232 1.00 20.74 114 GLN A C 1
ATOM 865 O O . GLN A 1 114 ? 113.879 114.465 115.040 1.00 25.54 114 GLN A O 1
ATOM 871 N N . GLY A 1 115 ? 113.240 116.611 114.809 1.00 23.41 115 GLY A N 1
ATOM 872 C CA . GLY A 1 115 ? 114.490 116.972 114.159 1.00 26.10 115 GLY A CA 1
ATOM 873 C C . GLY A 1 115 ? 115.706 116.929 115.066 1.00 25.93 115 GLY A C 1
ATOM 874 O O . GLY A 1 115 ? 116.836 116.941 114.567 1.00 17.52 115 GLY A O 1
ATOM 875 N N . LEU A 1 116 ? 115.503 116.877 116.385 1.00 31.44 116 LEU A N 1
ATOM 876 C CA . LEU A 1 116 ? 116.613 116.959 117.332 1.00 31.03 116 LEU A CA 1
ATOM 877 C C . LEU A 1 116 ? 117.398 115.657 117.456 1.00 37.00 116 LEU A C 1
ATOM 878 O O . LEU A 1 116 ? 118.606 115.696 117.713 1.00 35.53 116 LEU A O 1
ATOM 883 N N . GLY A 1 117 ? 116.747 114.511 117.296 1.00 37.53 117 GLY A N 1
ATOM 884 C CA . GLY A 1 117 ? 117.344 113.230 117.611 1.00 30.65 117 GLY A CA 1
ATOM 885 C C . GLY A 1 117 ? 118.185 112.579 116.534 1.00 33.51 117 GLY A C 1
ATOM 886 O O . GLY A 1 117 ? 118.626 111.441 116.724 1.00 33.92 117 GLY A O 1
ATOM 887 N N . TRP A 1 118 ? 118.414 113.245 115.406 1.00 38.58 118 TRP A N 1
ATOM 888 C CA . TRP A 1 118 ? 119.182 112.649 114.317 1.00 43.99 118 TRP A CA 1
ATOM 889 C C . TRP A 1 118 ? 120.699 112.735 114.516 1.00 38.38 118 TRP A C 1
ATOM 890 O O . TRP A 1 118 ? 121.384 111.717 114.355 1.00 38.74 118 TRP A O 1
ATOM 901 N N . PRO A 1 119 ? 121.274 113.897 114.840 1.00 40.90 119 PRO A N 1
ATOM 902 C CA . PRO A 1 119 ? 122.747 113.989 114.979 1.00 43.78 119 PRO A CA 1
ATOM 903 C C . PRO A 1 119 ? 123.325 113.092 116.068 1.00 43.58 119 PRO A C 1
ATOM 904 O O . PRO A 1 119 ? 124.448 112.586 115.897 1.00 47.84 119 PRO A O 1
ATOM 908 N N . PRO A 1 120 ? 122.646 112.905 117.219 1.00 41.39 120 PRO A N 1
ATOM 909 C CA . PRO A 1 120 ? 123.249 112.055 118.264 1.00 40.68 120 PRO A CA 1
ATOM 910 C C . PRO A 1 120 ? 123.554 110.632 117.830 1.00 45.20 120 PRO A C 1
ATOM 911 O O . PRO A 1 120 ? 124.558 110.065 118.277 1.00 49.42 120 PRO A O 1
ATOM 915 N N . CYS A 1 121 ? 122.714 110.027 116.988 1.00 44.21 121 CYS A N 1
ATOM 916 C CA . CYS A 1 121 ? 122.984 108.666 116.535 1.00 41.30 121 CYS A CA 1
ATOM 917 C C . CYS A 1 121 ? 124.311 108.596 115.790 1.00 45.64 121 CYS A C 1
ATOM 918 O O . CYS A 1 121 ? 125.152 107.732 116.069 1.00 55.51 121 CYS A O 1
ATOM 921 N N . GLY A 1 122 ? 124.521 109.516 114.848 1.00 35.87 122 GLY A N 1
ATOM 922 C CA . GLY A 1 122 ? 125.783 109.550 114.131 1.00 35.57 122 GLY A CA 1
ATOM 923 C C . GLY A 1 122 ? 126.960 109.844 115.038 1.00 42.61 122 GLY A C 1
ATOM 924 O O . GLY A 1 122 ? 128.038 109.267 114.876 1.00 41.23 122 GLY A O 1
ATOM 925 N N . LYS A 1 123 ? 126.773 110.743 116.009 1.00 51.40 123 LYS A N 1
ATOM 926 C CA . LYS A 1 123 ? 127.868 111.076 116.917 1.00 46.64 123 LYS A CA 1
ATOM 927 C C . LYS A 1 123 ? 128.292 109.862 117.738 1.00 41.63 123 LYS A C 1
ATOM 928 O O . LYS A 1 123 ? 129.486 109.568 117.864 1.00 47.20 123 LYS A O 1
ATOM 934 N N . VAL A 1 124 ? 127.320 109.135 118.290 1.00 39.32 124 VAL A N 1
ATOM 935 C CA . VAL A 1 124 ? 127.636 107.947 119.076 1.00 42.98 124 VAL A CA 1
ATOM 936 C C . VAL A 1 124 ? 128.272 106.874 118.200 1.00 46.60 124 VAL A C 1
ATOM 937 O O . VAL A 1 124 ? 129.251 106.229 118.600 1.00 45.39 124 VAL A O 1
ATOM 941 N N . LEU A 1 125 ? 127.734 106.664 116.994 1.00 45.07 125 LEU A N 1
ATOM 942 C CA . LEU A 1 125 ? 128.292 105.647 116.109 1.00 41.67 125 LEU A CA 1
ATOM 943 C C . LEU A 1 125 ? 129.733 105.971 115.735 1.00 45.62 125 LEU A C 1
ATOM 944 O O . LEU A 1 125 ? 130.578 105.073 115.656 1.00 44.13 125 LEU A O 1
ATOM 949 N N . ARG A 1 126 ? 130.033 107.250 115.496 1.00 47.31 126 ARG A N 1
ATOM 950 C CA . ARG A 1 126 ? 131.399 107.633 115.157 1.00 39.23 126 ARG A CA 1
ATOM 951 C C . ARG A 1 126 ? 132.328 107.507 116.358 1.00 39.95 126 ARG A C 1
ATOM 952 O O . ARG A 1 126 ? 133.492 107.119 116.209 1.00 46.88 126 ARG A O 1
ATOM 960 N N . LYS A 1 127 ? 131.837 107.831 117.556 1.00 51.50 127 LYS A N 1
ATOM 961 C CA . LYS A 1 127 ? 132.700 107.799 118.732 1.00 53.02 127 LYS A CA 1
ATOM 962 C C . LYS A 1 127 ? 132.987 106.382 119.214 1.00 48.76 127 LYS A C 1
ATOM 963 O O . LYS A 1 127 ? 134.082 106.121 119.724 1.00 47.96 127 LYS A O 1
ATOM 969 N N . TRP A 1 128 ? 132.036 105.458 119.070 1.00 47.85 128 TRP A N 1
ATOM 970 C CA . TRP A 1 128 ? 132.177 104.133 119.661 1.00 47.08 128 TRP A CA 1
ATOM 971 C C . TRP A 1 128 ? 132.553 103.042 118.665 1.00 50.84 128 TRP A C 1
ATOM 972 O O . TRP A 1 128 ? 132.917 101.942 119.092 1.00 50.78 128 TRP A O 1
ATOM 983 N N . PHE A 1 129 ? 132.480 103.305 117.363 1.00 58.67 129 PHE A N 1
ATOM 984 C CA . PHE A 1 129 ? 132.748 102.292 116.354 1.00 52.06 129 PHE A CA 1
ATOM 985 C C . PHE A 1 129 ? 133.827 102.769 115.391 1.00 56.79 129 PHE A C 1
ATOM 986 O O . PHE A 1 129 ? 134.134 103.961 115.304 1.00 61.36 129 PHE A O 1
ATOM 994 N N . GLU A 1 130 ? 134.401 101.813 114.664 1.00 68.29 130 GLU A N 1
ATOM 995 C CA . GLU A 1 130 ? 135.467 102.116 113.725 1.00 67.02 130 GLU A CA 1
ATOM 996 C C . GLU A 1 130 ? 134.930 102.920 112.540 1.00 70.13 130 GLU A C 1
ATOM 997 O O . GLU A 1 130 ? 133.750 102.820 112.194 1.00 69.95 130 GLU A O 1
ATOM 1003 N N . PRO A 1 131 ? 135.778 103.738 111.909 1.00 71.60 131 PRO A N 1
ATOM 1004 C CA . PRO A 1 131 ? 135.314 104.526 110.755 1.00 72.34 131 PRO A CA 1
ATOM 1005 C C . PRO A 1 131 ? 134.910 103.684 109.558 1.00 72.97 131 PRO A C 1
ATOM 1006 O O . PRO A 1 131 ? 134.190 104.184 108.685 1.00 71.62 131 PRO A O 1
ATOM 1010 N N . SER A 1 132 ? 135.350 102.431 109.481 1.00 67.91 132 SER A N 1
ATOM 1011 C CA . SER A 1 132 ? 135.036 101.560 108.357 1.00 67.85 132 SER A CA 1
ATOM 1012 C C . SER A 1 132 ? 133.763 100.750 108.571 1.00 68.70 132 SER A C 1
ATOM 1013 O O . SER A 1 132 ? 133.391 99.962 107.695 1.00 67.67 132 SER A O 1
ATOM 1016 N N . GLN A 1 133 ? 133.088 100.922 109.708 1.00 61.92 133 GLN A N 1
ATOM 1017 C CA . GLN A 1 133 ? 131.875 100.174 110.014 1.00 58.59 133 GLN A CA 1
ATOM 1018 C C . GLN A 1 133 ? 130.674 101.086 110.239 1.00 60.84 133 GLN A C 1
ATOM 1019 O O . GLN A 1 133 ? 129.670 100.648 110.806 1.00 59.08 133 GLN A O 1
ATOM 1025 N N . PHE A 1 134 ? 130.755 102.346 109.807 1.00 52.76 134 PHE A N 1
ATOM 1026 C CA . PHE A 1 134 ? 129.631 103.259 109.984 1.00 50.68 134 PHE A CA 1
ATOM 1027 C C . PHE A 1 134 ? 128.385 102.757 109.266 1.00 53.36 134 PHE A C 1
ATOM 1028 O O . PHE A 1 134 ? 127.378 102.428 109.909 1.00 50.84 134 PHE A O 1
ATOM 1036 N N . GLY A 1 135 ? 128.454 102.647 107.936 1.00 48.30 135 GLY A N 1
ATOM 1037 C CA . GLY A 1 135 ? 127.256 102.395 107.151 1.00 49.82 135 GLY A CA 1
ATOM 1038 C C . GLY A 1 135 ? 126.503 101.156 107.589 1.00 52.41 135 GLY A C 1
ATOM 1039 O O . GLY A 1 135 ? 125.274 101.182 107.711 1.00 55.50 135 GLY A O 1
ATOM 1040 N N . THR A 1 136 ? 127.228 100.068 107.864 1.00 46.28 136 THR A N 1
ATOM 1041 C CA . THR A 1 136 ? 126.585 98.841 108.325 1.00 42.06 136 THR A CA 1
ATOM 1042 C C . THR A 1 136 ? 125.678 99.118 109.515 1.00 45.60 136 THR A C 1
ATOM 1043 O O . THR A 1 136 ? 124.488 98.779 109.495 1.00 49.36 136 THR A O 1
ATOM 1047 N N . TRP A 1 137 ? 126.209 99.783 110.544 1.00 50.15 137 TRP A N 1
ATOM 1048 C CA . TRP A 1 137 ? 125.371 100.116 111.690 1.00 50.95 137 TRP A CA 1
ATOM 1049 C C . TRP A 1 137 ? 124.243 101.049 111.281 1.00 52.05 137 TRP A C 1
ATOM 1050 O O . TRP A 1 137 ? 123.084 100.832 111.660 1.00 46.43 137 TRP A O 1
ATOM 1061 N N . TRP A 1 138 ? 124.549 102.049 110.447 1.00 44.57 138 TRP A N 1
ATOM 1062 C CA . TRP A 1 138 ? 123.486 102.860 109.870 1.00 43.81 138 TRP A CA 1
ATOM 1063 C C . TRP A 1 138 ? 122.396 101.972 109.296 1.00 50.12 138 TRP A C 1
ATOM 1064 O O . TRP A 1 138 ? 121.214 102.126 109.635 1.00 51.77 138 TRP A O 1
ATOM 1075 N N . ALA A 1 139 ? 122.793 100.976 108.497 1.00 47.28 139 ALA A N 1
ATOM 1076 C CA . ALA A 1 139 ? 121.820 100.083 107.884 1.00 46.41 139 ALA A CA 1
ATOM 1077 C C . ALA A 1 139 ? 120.895 99.482 108.929 1.00 48.19 139 ALA A C 1
ATOM 1078 O O . ALA A 1 139 ? 119.668 99.595 108.815 1.00 47.07 139 ALA A O 1
ATOM 1080 N N . ILE A 1 140 ? 121.459 98.897 109.991 1.00 41.67 140 ILE A N 1
ATOM 1081 C CA . ILE A 1 140 ? 120.580 98.207 110.927 1.00 41.55 140 ILE A CA 1
ATOM 1082 C C . ILE A 1 140 ? 119.716 99.217 111.666 1.00 44.43 140 ILE A C 1
ATOM 1083 O O . ILE A 1 140 ? 118.548 98.936 111.968 1.00 48.26 140 ILE A O 1
ATOM 1088 N N . LEU A 1 141 ? 120.234 100.428 111.899 1.00 36.07 141 LEU A N 1
ATOM 1089 C CA . LEU A 1 141 ? 119.398 101.461 112.500 1.00 37.64 141 LEU A CA 1
ATOM 1090 C C . LEU A 1 141 ? 118.176 101.732 111.636 1.00 41.75 141 LEU A C 1
ATOM 1091 O O . LEU A 1 141 ? 117.055 101.845 112.150 1.00 40.83 141 LEU A O 1
ATOM 1096 N N . SER A 1 142 ? 118.368 101.793 110.314 1.00 39.59 142 SER A N 1
ATOM 1097 C CA . SER A 1 142 ? 117.239 102.012 109.419 1.00 38.93 142 SER A CA 1
ATOM 1098 C C . SER A 1 142 ? 116.186 100.928 109.594 1.00 40.89 142 SER A C 1
ATOM 1099 O O . SER A 1 142 ? 114.983 101.205 109.520 1.00 44.35 142 SER A O 1
ATOM 1102 N N . THR A 1 143 ? 116.620 99.691 109.858 1.00 37.26 143 THR A N 1
ATOM 1103 C CA . THR A 1 143 ? 115.663 98.606 110.046 1.00 37.10 143 THR A CA 1
ATOM 1104 C C . THR A 1 143 ? 114.718 98.911 111.199 1.00 34.86 143 THR A C 1
ATOM 1105 O O . THR A 1 143 ? 113.516 98.630 111.115 1.00 39.44 143 THR A O 1
ATOM 1109 N N . SER A 1 144 ? 115.240 99.518 112.271 1.00 33.23 144 SER A N 1
ATOM 1110 C CA . SER A 1 144 ? 114.383 99.927 113.379 1.00 36.50 144 SER A CA 1
ATOM 1111 C C . SER A 1 144 ? 113.228 100.784 112.882 1.00 37.54 144 SER A C 1
ATOM 1112 O O . SER A 1 144 ? 112.069 100.549 113.250 1.00 31.29 144 SER A O 1
ATOM 1115 N N . MET A 1 145 ? 113.522 101.750 112.006 1.00 42.55 145 MET A N 1
ATOM 1116 C CA . MET A 1 145 ? 112.471 102.563 111.404 1.00 35.52 145 MET A CA 1
ATOM 1117 C C . MET A 1 145 ? 111.403 101.678 110.779 1.00 27.37 145 MET A C 1
ATOM 1118 O O . MET A 1 145 ? 110.217 101.787 111.116 1.00 30.30 145 MET A O 1
ATOM 1123 N N . ASN A 1 146 ? 111.823 100.740 109.925 1.00 28.28 146 ASN A N 1
ATOM 1124 C CA . ASN A 1 146 ? 110.873 99.847 109.273 1.00 34.42 146 ASN A CA 1
ATOM 1125 C C . ASN A 1 146 ? 110.074 99.064 110.302 1.00 33.85 146 ASN A C 1
ATOM 1126 O O . ASN A 1 146 ? 108.867 98.854 110.133 1.00 32.52 146 ASN A O 1
ATOM 1131 N N . LEU A 1 147 ? 110.724 98.659 111.396 1.00 39.38 147 LEU A N 1
ATOM 1132 C CA . LEU A 1 147 ? 110.016 97.923 112.433 1.00 29.43 147 LEU A CA 1
ATOM 1133 C C . LEU A 1 147 ? 108.879 98.759 113.001 1.00 38.15 147 LEU A C 1
ATOM 1134 O O . LEU A 1 147 ? 107.754 98.268 113.156 1.00 33.09 147 LEU A O 1
ATOM 1139 N N . ALA A 1 148 ? 109.141 100.043 113.268 1.00 38.23 148 ALA A N 1
ATOM 1140 C CA . ALA A 1 148 ? 108.086 100.913 113.773 1.00 25.76 148 ALA A CA 1
ATOM 1141 C C . ALA A 1 148 ? 106.980 101.079 112.741 1.00 35.99 148 ALA A C 1
ATOM 1142 O O . ALA A 1 148 ? 105.812 101.276 113.096 1.00 35.81 148 ALA A O 1
ATOM 1144 N N . GLY A 1 149 ? 107.328 100.997 111.457 1.00 29.87 149 GLY A N 1
ATOM 1145 C CA . GLY A 1 149 ? 106.311 101.076 110.425 1.00 23.82 149 GLY A CA 1
ATOM 1146 C C . GLY A 1 149 ? 105.515 99.793 110.296 1.00 21.88 149 GLY A C 1
ATOM 1147 O O . GLY A 1 149 ? 104.398 99.795 109.772 1.00 21.52 149 GLY A O 1
ATOM 1148 N N . GLY A 1 150 ? 106.078 98.677 110.766 1.00 22.95 150 GLY A N 1
ATOM 1149 C CA . GLY A 1 150 ? 105.398 97.404 110.618 1.00 22.14 150 GLY A CA 1
ATOM 1150 C C . GLY A 1 150 ? 104.417 97.101 111.727 1.00 31.58 150 GLY A C 1
ATOM 1151 O O . GLY A 1 150 ? 103.292 96.667 111.459 1.00 27.96 150 GLY A O 1
ATOM 1152 N N . LEU A 1 151 ? 104.815 97.327 112.979 1.00 36.51 151 LEU A N 1
ATOM 1153 C CA . LEU A 1 151 ? 103.958 97.019 114.115 1.00 33.19 151 LEU A CA 1
ATOM 1154 C C . LEU A 1 151 ? 102.911 98.095 114.369 1.00 36.57 151 LEU A C 1
ATOM 1155 O O . LEU A 1 151 ? 101.953 97.847 115.107 1.00 35.66 151 LEU A O 1
ATOM 1160 N N . GLY A 1 152 ? 103.067 99.269 113.764 1.00 34.29 152 GLY A N 1
ATOM 1161 C CA . GLY A 1 152 ? 102.224 100.408 114.040 1.00 24.74 152 GLY A CA 1
ATOM 1162 C C . GLY A 1 152 ? 100.779 100.278 113.597 1.00 29.70 152 GLY A C 1
ATOM 1163 O O . GLY A 1 152 ? 99.859 100.300 114.420 1.00 27.83 152 GLY A O 1
ATOM 1164 N N . PRO A 1 153 ? 100.545 100.156 112.284 1.00 34.40 153 PRO A N 1
ATOM 1165 C CA . PRO A 1 153 ? 99.159 100.247 111.787 1.00 31.93 153 PRO A CA 1
ATOM 1166 C C . PRO A 1 153 ? 98.236 99.166 112.320 1.00 30.80 153 PRO A C 1
ATOM 1167 O O . PRO A 1 153 ? 97.220 99.488 112.952 1.00 32.92 153 PRO A O 1
ATOM 1171 N N . ILE A 1 154 ? 98.578 97.892 112.108 1.00 34.55 154 ILE A N 1
ATOM 1172 C CA . ILE A 1 154 ? 97.654 96.805 112.423 1.00 30.11 154 ILE A CA 1
ATOM 1173 C C . ILE A 1 154 ? 97.261 96.853 113.893 1.00 36.89 154 ILE A C 1
ATOM 1174 O O . ILE A 1 154 ? 96.071 96.873 114.234 1.00 38.77 154 ILE A O 1
ATOM 1179 N N . LEU A 1 155 ? 98.269 96.925 114.768 1.00 33.99 155 LEU A N 1
ATOM 1180 C CA . LEU A 1 155 ? 98.000 97.017 116.228 1.00 32.77 155 LEU A CA 1
ATOM 1181 C C . LEU A 1 155 ? 97.000 98.147 116.488 1.00 34.67 155 LEU A C 1
ATOM 1182 O O . LEU A 1 155 ? 96.029 97.915 117.232 1.00 36.23 155 LEU A O 1
ATOM 1187 N N . ALA A 1 156 ? 97.236 99.325 115.901 1.00 38.39 156 ALA A N 1
ATOM 1188 C CA . ALA A 1 156 ? 96.340 100.456 116.114 1.00 35.09 156 ALA A CA 1
ATOM 1189 C C . ALA A 1 156 ? 94.904 100.073 115.790 1.00 43.32 156 ALA A C 1
ATOM 1190 O O . ALA A 1 156 ? 93.997 100.262 116.610 1.00 38.81 156 ALA A O 1
ATOM 1192 N N . THR A 1 157 ? 94.691 99.470 114.618 1.00 46.60 157 THR A N 1
ATOM 1193 C CA . THR A 1 157 ? 93.347 99.046 114.248 1.00 39.38 157 THR A CA 1
ATOM 1194 C C . THR A 1 157 ? 92.812 98.023 115.239 1.00 42.30 157 THR A C 1
ATOM 1195 O O . THR A 1 157 ? 91.643 98.090 115.639 1.00 41.10 157 THR A O 1
ATOM 1199 N N . ILE A 1 158 ? 93.666 97.095 115.678 1.00 46.23 158 ILE A N 1
ATOM 1200 C CA . ILE A 1 158 ? 93.240 96.109 116.666 1.00 47.28 158 ILE A CA 1
ATOM 1201 C C . ILE A 1 158 ? 92.810 96.807 117.948 1.00 49.96 158 ILE A C 1
ATOM 1202 O O . ILE A 1 158 ? 91.850 96.391 118.609 1.00 49.03 158 ILE A O 1
ATOM 1207 N N . LEU A 1 159 ? 93.501 97.888 118.313 1.00 48.07 159 LEU A N 1
ATOM 1208 C CA . LEU A 1 159 ? 93.104 98.628 119.504 1.00 46.98 159 LEU A CA 1
ATOM 120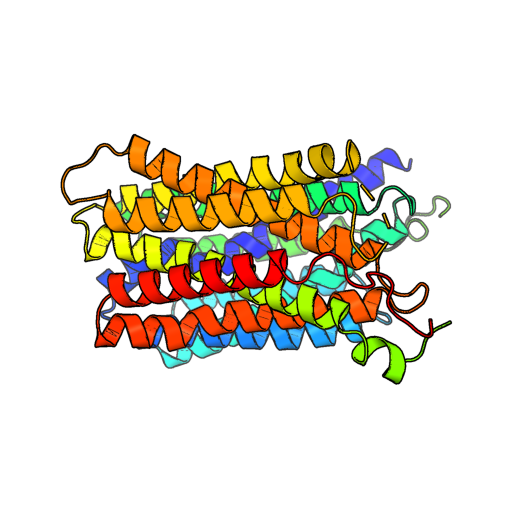9 C C . LEU A 1 159 ? 91.882 99.495 119.231 1.00 46.87 159 LEU A C 1
ATOM 1210 O O . LEU A 1 159 ? 91.118 99.808 120.151 1.00 47.52 159 LEU A O 1
ATOM 1215 N N . ALA A 1 160 ? 91.673 99.884 117.970 1.00 50.02 160 ALA A N 1
ATOM 1216 C CA . ALA A 1 160 ? 90.589 100.804 117.645 1.00 49.98 160 ALA A CA 1
ATOM 1217 C C . ALA A 1 160 ? 89.220 100.139 117.690 1.00 53.64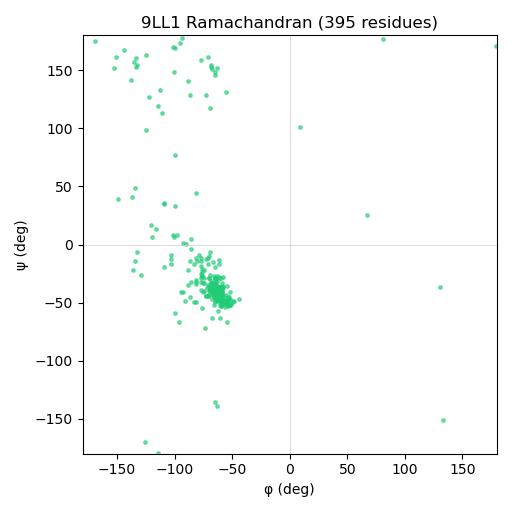 160 ALA A C 1
ATOM 1218 O O . ALA A 1 160 ? 88.212 100.837 117.834 1.00 51.25 160 ALA A O 1
ATOM 1220 N N . GLN A 1 161 ? 89.160 98.811 117.570 1.00 61.44 161 GLN A N 1
ATOM 1221 C CA . GLN A 1 161 ? 87.874 98.127 117.515 1.00 61.37 161 GLN A CA 1
ATOM 1222 C C . GLN A 1 161 ? 87.220 98.001 118.885 1.00 58.84 161 GLN A C 1
ATOM 1223 O O . GLN A 1 161 ? 86.027 97.690 118.962 1.00 59.59 161 GLN A O 1
ATOM 1229 N N . SER A 1 162 ? 87.966 98.237 119.965 1.00 54.60 162 SER A N 1
ATOM 1230 C CA . SER A 1 162 ? 87.408 98.185 121.308 1.00 55.91 162 SER A CA 1
ATOM 1231 C C . SER A 1 162 ? 87.798 99.375 122.173 1.00 58.70 162 SER A C 1
ATOM 1232 O O . SER A 1 162 ? 87.288 99.496 123.291 1.00 56.76 162 SER A O 1
ATOM 1235 N N . TYR A 1 163 ? 88.677 100.254 121.695 1.00 54.84 163 TYR A N 1
ATOM 1236 C CA . TYR A 1 163 ? 89.115 101.417 122.450 1.00 53.55 163 TYR A CA 1
ATOM 1237 C C . TYR A 1 163 ? 89.085 102.648 121.556 1.00 51.83 163 TYR A C 1
ATOM 1238 O O . TYR A 1 163 ? 89.086 102.552 120.326 1.00 54.89 163 TYR A O 1
ATOM 1247 N N . SER A 1 164 ? 89.058 103.814 122.194 1.00 39.11 164 SER A N 1
ATOM 1248 C CA . SER A 1 164 ? 89.019 105.068 121.461 1.00 42.92 164 SER A CA 1
ATOM 1249 C C . SER A 1 164 ? 90.355 105.333 120.774 1.00 43.62 164 SER A C 1
ATOM 1250 O O . SER A 1 164 ? 91.397 104.784 121.142 1.00 39.83 164 SER A O 1
ATOM 1253 N N . TRP A 1 165 ? 90.322 106.219 119.775 1.00 33.28 165 TRP A N 1
ATOM 1254 C CA . TRP A 1 165 ? 91.585 106.614 119.102 1.00 25.18 165 TRP A CA 1
ATOM 1255 C C . TRP A 1 165 ? 92.417 107.441 120.085 1.00 31.33 165 TRP A C 1
ATOM 1256 O O . TRP A 1 165 ? 93.656 107.450 119.949 1.00 33.11 165 TRP A O 1
ATOM 1267 N N . ARG A 1 166 ? 91.754 108.106 121.038 1.00 37.55 166 ARG A N 1
ATOM 1268 C CA . ARG A 1 166 ? 92.467 108.941 121.994 1.00 32.09 166 ARG A CA 1
ATOM 1269 C C . ARG A 1 166 ? 93.161 108.137 123.084 1.00 35.74 166 ARG A C 1
ATOM 1270 O O . ARG A 1 166 ? 93.977 108.701 123.819 1.00 40.72 166 ARG A O 1
ATOM 1278 N N . SER A 1 167 ? 92.862 106.845 123.205 1.00 35.52 167 SER A N 1
ATOM 1279 C CA . SER A 1 167 ? 93.451 105.991 124.225 1.00 26.38 167 SER A CA 1
ATOM 1280 C C . SER A 1 167 ? 94.703 105.274 123.740 1.00 26.57 167 SER A C 1
ATOM 1281 O O . SER A 1 167 ? 95.282 104.485 124.492 1.00 29.04 167 SER A O 1
ATOM 1284 N N . THR A 1 168 ? 95.125 105.517 122.504 1.00 36.31 168 THR A N 1
ATOM 1285 C CA . THR A 1 168 ? 96.375 104.979 121.985 1.00 31.41 168 THR A CA 1
ATOM 1286 C C . THR A 1 168 ? 97.511 105.987 122.025 1.00 36.40 168 THR A C 1
ATOM 1287 O O . THR A 1 168 ? 98.516 105.747 122.704 1.00 30.82 168 THR A O 1
ATOM 1291 N N . LEU A 1 169 ? 97.342 107.133 121.353 1.00 36.86 169 LEU A N 1
ATOM 1292 C CA . LEU A 1 169 ? 98.381 108.157 121.336 1.00 38.23 169 LEU A CA 1
ATOM 1293 C C . LEU A 1 169 ? 98.845 108.486 122.743 1.00 38.44 169 LEU A C 1
ATOM 1294 O O . LEU A 1 169 ? 100.045 108.410 123.043 1.00 46.94 169 LEU A O 1
ATOM 1299 N N . ALA A 1 170 ? 97.899 108.782 123.637 1.00 26.96 170 ALA A N 1
ATOM 1300 C CA . ALA A 1 170 ? 98.249 109.092 125.016 1.00 31.84 170 ALA A CA 1
ATOM 1301 C C . ALA A 1 170 ? 99.131 108.002 125.605 1.00 37.26 170 ALA A C 1
ATOM 1302 O O . ALA A 1 170 ? 100.241 108.278 126.078 1.00 44.23 170 ALA A O 1
ATOM 1304 N N . LEU A 1 171 ? 98.689 106.743 125.507 1.00 35.18 171 LEU A N 1
ATOM 1305 C CA . LEU A 1 171 ? 99.503 105.651 126.029 1.00 31.05 171 LEU A CA 1
ATOM 1306 C C . LEU A 1 171 ? 100.882 105.658 125.390 1.00 35.39 171 LEU A C 1
ATOM 1307 O O . LEU A 1 171 ? 101.899 105.657 126.099 1.00 42.87 171 LEU A O 1
ATOM 1312 N N . SER A 1 172 ? 100.933 105.749 124.057 1.00 34.33 172 SER A N 1
ATOM 1313 C CA . SER A 1 172 ? 102.220 105.810 123.376 1.00 33.20 172 SER A CA 1
ATOM 1314 C C . SER A 1 172 ? 103.076 106.922 123.956 1.00 38.16 172 SER A C 1
ATOM 1315 O O . SER A 1 172 ? 104.235 106.692 124.328 1.00 45.05 172 SER A O 1
ATOM 1318 N N . GLY A 1 173 ? 102.490 108.111 124.124 1.00 27.32 173 GLY A N 1
ATOM 1319 C CA . GLY A 1 173 ? 103.255 109.222 124.655 1.00 28.60 173 GLY A CA 1
ATOM 1320 C C . GLY A 1 173 ? 103.874 108.887 125.995 1.00 37.06 173 GLY A C 1
ATOM 1321 O O . GLY A 1 173 ? 105.079 109.082 126.195 1.00 43.49 173 GLY A O 1
ATOM 1322 N N . ALA A 1 174 ? 103.083 108.298 126.897 1.00 26.21 174 ALA A N 1
ATOM 1323 C CA . ALA A 1 174 ? 103.611 107.938 128.207 1.00 31.78 174 ALA A CA 1
ATOM 1324 C C . ALA A 1 174 ? 104.863 107.091 128.058 1.00 36.82 174 ALA A C 1
ATOM 1325 O O . ALA A 1 174 ? 105.911 107.402 128.642 1.00 42.86 174 ALA A O 1
ATOM 1327 N N . LEU A 1 175 ? 104.794 106.065 127.203 1.00 24.29 175 LEU A N 1
ATOM 1328 C CA . LEU A 1 175 ? 105.941 105.184 127.024 1.00 31.86 175 LEU A CA 1
ATOM 1329 C C . LEU A 1 175 ? 107.188 105.985 126.692 1.00 33.03 175 LEU A C 1
ATOM 1330 O O . LEU A 1 175 ? 108.219 105.846 127.366 1.00 36.91 175 LEU A O 1
ATOM 1335 N N . CYS A 1 176 ? 107.085 106.853 125.683 1.00 31.96 176 CYS A N 1
ATOM 1336 C CA . CYS A 1 176 ? 108.249 107.679 125.264 1.00 30.49 176 CYS A CA 1
ATOM 1337 C C . CYS A 1 176 ? 108.886 108.352 126.484 1.00 30.72 176 CYS A C 1
ATOM 1338 O O . CYS A 1 176 ? 110.120 108.256 126.621 1.00 38.90 176 CYS A O 1
ATOM 1341 N N . VAL A 1 177 ? 108.084 109.007 127.331 1.00 32.61 177 VAL A N 1
ATOM 1342 C CA . VAL A 1 177 ? 108.643 109.735 128.464 1.00 31.38 177 VAL A CA 1
ATOM 1343 C C . VAL A 1 177 ? 109.481 108.794 129.313 1.00 40.56 177 VAL A C 1
ATOM 1344 O O . VAL A 1 177 ? 110.673 109.039 129.547 1.00 45.07 177 VAL A O 1
ATOM 1348 N N . VAL A 1 178 ? 108.906 107.645 129.679 1.00 34.24 178 VAL A N 1
ATOM 1349 C CA . VAL A 1 178 ? 109.642 106.701 130.511 1.00 35.85 178 VAL A CA 1
ATOM 1350 C C . VAL A 1 178 ? 110.925 106.292 129.811 1.00 34.89 178 VAL A C 1
ATOM 1351 O O . VAL A 1 178 ? 112.023 106.400 130.376 1.00 36.43 178 VAL A O 1
ATOM 1355 N N . VAL A 1 179 ? 110.818 105.911 128.536 1.00 23.15 179 VAL A N 1
ATOM 1356 C CA . VAL A 1 179 ? 111.996 105.437 127.826 1.00 34.19 179 VAL A CA 1
ATOM 1357 C C . VAL A 1 179 ? 113.045 106.532 127.776 1.00 35.54 179 VAL A C 1
ATOM 1358 O O . VAL A 1 179 ? 114.242 106.261 127.954 1.00 33.83 179 VAL A O 1
ATOM 1362 N N . SER A 1 180 ? 112.616 107.790 127.615 1.00 35.66 180 SER A N 1
ATOM 1363 C CA . SER A 1 180 ? 113.578 108.883 127.564 1.00 28.17 180 SER A CA 1
ATOM 1364 C C . SER A 1 180 ? 114.466 108.868 128.797 1.00 41.53 180 SER A C 1
ATOM 1365 O O . SER A 1 180 ? 115.698 108.900 128.684 1.00 48.87 180 SER A O 1
ATOM 1368 N N . PHE A 1 181 ? 113.859 108.732 129.979 1.00 42.96 181 PHE A N 1
ATOM 1369 C CA . PHE A 1 181 ? 114.653 108.698 131.200 1.00 41.13 181 PHE A CA 1
ATOM 1370 C C . PHE A 1 181 ? 115.646 107.548 131.157 1.00 43.63 181 PHE A C 1
ATOM 1371 O O . PHE A 1 181 ? 116.846 107.742 131.397 1.00 40.63 181 PHE A O 1
ATOM 1379 N N . LEU A 1 182 ? 115.177 106.358 130.767 1.00 41.29 182 LEU A N 1
ATOM 1380 C CA . LEU A 1 182 ? 116.073 105.215 130.659 1.00 40.20 182 LEU A CA 1
ATOM 1381 C C . LEU A 1 182 ? 117.198 105.507 129.681 1.00 38.50 182 LEU A C 1
ATOM 1382 O O . LEU A 1 182 ? 118.362 105.180 129.947 1.00 38.84 182 LEU A O 1
ATOM 1387 N N . CYS A 1 183 ? 116.877 106.166 128.563 1.00 34.14 183 CYS A N 1
ATOM 1388 C CA . CYS A 1 183 ? 117.918 106.514 127.604 1.00 38.36 183 CYS A CA 1
ATOM 1389 C C . CYS A 1 183 ? 118.984 107.376 128.260 1.00 38.17 183 CYS A C 1
ATOM 1390 O O . CYS A 1 183 ? 120.183 107.112 128.110 1.00 40.65 183 CYS A O 1
ATOM 1393 N N . LEU A 1 184 ? 118.640 108.431 128.950 1.00 37.25 184 LEU A N 1
ATOM 1394 C CA . LEU A 1 184 ? 119.741 109.202 129.576 1.00 41.64 184 LEU A CA 1
ATOM 1395 C C . LEU A 1 184 ? 120.548 108.291 130.503 1.00 44.48 184 LEU A C 1
ATOM 1396 O O . LEU A 1 184 ? 121.760 108.455 130.584 1.00 44.59 184 LEU A O 1
ATOM 1401 N N . LEU A 1 185 ? 119.880 107.382 131.210 1.00 42.85 185 LEU A N 1
ATOM 1402 C CA . LEU A 1 185 ? 120.661 106.598 132.157 1.00 40.36 185 LEU A CA 1
ATOM 1403 C C . LEU A 1 185 ? 121.584 105.615 131.452 1.00 40.01 185 LEU A C 1
ATOM 1404 O O . LEU A 1 185 ? 122.527 105.107 132.069 1.00 38.57 185 LEU A O 1
ATOM 1409 N N . LEU A 1 186 ? 121.345 105.339 130.169 1.00 43.31 186 LEU A N 1
ATOM 1410 C CA . LEU A 1 186 ? 121.966 104.195 129.514 1.00 42.74 186 LEU A CA 1
ATOM 1411 C C . LEU A 1 186 ? 122.851 104.570 128.331 1.00 43.29 186 LEU A C 1
ATOM 1412 O O . LEU A 1 186 ? 123.340 103.675 127.636 1.00 44.45 186 LEU A O 1
ATOM 1417 N N . ILE A 1 187 ? 123.077 105.857 128.084 1.00 38.92 187 ILE A N 1
ATOM 1418 C CA . ILE A 1 187 ? 123.848 106.306 126.931 1.00 41.67 187 ILE A CA 1
ATOM 1419 C C . ILE A 1 187 ? 125.032 107.128 127.418 1.00 41.54 187 ILE A C 1
ATOM 1420 O O . ILE A 1 187 ? 124.857 108.089 128.176 1.00 42.19 187 ILE A O 1
ATOM 1425 N N . HIS A 1 188 ? 126.230 106.751 126.981 1.00 46.94 188 HIS A N 1
ATOM 1426 C CA . HIS A 1 188 ? 127.454 107.484 127.274 1.00 46.97 188 HIS A CA 1
ATOM 1427 C C . HIS A 1 188 ? 127.995 108.079 125.982 1.00 49.58 188 HIS A C 1
ATOM 1428 O O . HIS A 1 188 ? 128.077 107.386 124.962 1.00 52.68 188 HIS A O 1
ATOM 1435 N N . ASN A 1 189 ? 128.361 109.361 126.029 1.00 49.53 189 ASN A N 1
ATOM 1436 C CA . ASN A 1 189 ? 128.724 110.089 124.818 1.00 48.78 189 ASN A CA 1
ATOM 1437 C C . ASN A 1 189 ? 129.989 109.541 124.170 1.00 53.56 189 ASN A C 1
ATOM 1438 O O . ASN A 1 189 ? 130.033 109.358 122.949 1.00 59.88 189 ASN A O 1
ATOM 1443 N N . GLU A 1 190 ? 131.020 109.276 124.962 1.00 53.81 190 GLU A N 1
ATOM 1444 C CA . GLU A 1 190 ? 132.327 108.914 124.443 1.00 50.91 190 GLU A CA 1
ATOM 1445 C C . GLU A 1 190 ? 132.865 107.701 125.184 1.00 55.77 190 GLU A C 1
ATOM 1446 O O . GLU A 1 190 ? 132.496 107.462 126.337 1.00 63.94 190 GLU A O 1
ATOM 1452 N N . PRO A 1 191 ? 133.746 106.922 124.552 1.00 59.18 191 PRO A N 1
ATOM 1453 C CA . PRO A 1 191 ? 134.394 105.825 125.280 1.00 58.36 191 PRO A CA 1
ATOM 1454 C C . PRO A 1 191 ? 135.560 106.320 126.117 1.00 59.72 191 PRO A C 1
ATOM 1455 O O . PRO A 1 191 ? 136.636 105.718 126.119 1.00 63.15 191 PRO A O 1
ATOM 1459 N N . ALA A 1 192 ? 135.349 107.430 126.821 1.00 61.61 192 ALA A N 1
ATOM 1460 C CA . ALA A 1 192 ? 136.318 107.964 127.768 1.00 63.49 192 ALA A CA 1
ATOM 1461 C C . ALA A 1 192 ? 135.699 108.415 129.079 1.00 63.83 192 ALA A C 1
ATOM 1462 O O . ALA A 1 192 ? 136.421 108.502 130.079 1.00 66.35 192 ALA A O 1
ATOM 1464 N N . ASP A 1 193 ? 134.398 108.711 129.111 1.00 63.28 193 ASP A N 1
ATOM 1465 C CA . ASP A 1 193 ? 133.747 109.081 130.362 1.00 64.05 193 ASP A CA 1
ATOM 1466 C C . ASP A 1 193 ? 133.669 107.893 131.312 1.00 65.58 193 ASP A C 1
ATOM 1467 O O . ASP A 1 193 ? 133.807 108.054 132.530 1.00 67.52 193 ASP A O 1
ATOM 1472 N N . VAL A 1 194 ? 133.445 106.694 130.772 1.00 63.54 194 VAL A N 1
ATOM 1473 C CA . VAL A 1 194 ? 133.320 105.507 131.610 1.00 65.85 194 VAL A CA 1
ATOM 1474 C C . VAL A 1 194 ? 134.644 105.188 132.295 1.00 67.09 194 VAL A C 1
ATOM 1475 O O . VAL A 1 194 ? 134.669 104.713 133.437 1.00 66.00 194 VAL A O 1
ATOM 1479 N N . GLY A 1 195 ? 135.760 105.437 131.615 1.00 69.67 195 GLY A N 1
ATOM 1480 C CA . GLY A 1 195 ? 137.066 105.185 132.189 1.00 70.26 195 GLY A CA 1
ATOM 1481 C C . GLY A 1 195 ? 137.972 104.388 131.275 1.00 70.57 195 GLY A C 1
ATOM 1482 O O . GLY A 1 195 ? 139.182 104.629 131.223 1.00 69.52 195 GLY A O 1
ATOM 1483 N N . LEU A 1 196 ? 137.396 103.434 130.549 1.00 75.05 196 LEU A N 1
ATOM 1484 C CA . LEU A 1 196 ? 138.162 102.648 129.594 1.00 76.08 196 LEU A CA 1
ATOM 1485 C C . LEU A 1 196 ? 138.628 103.528 128.438 1.00 76.73 196 LEU A C 1
ATOM 1486 O O . LEU A 1 196 ? 137.992 104.526 128.094 1.00 74.50 196 LEU A O 1
ATOM 1491 N N . ARG A 1 197 ? 139.765 103.156 127.851 1.00 79.75 197 ARG A N 1
ATOM 1492 C CA . ARG A 1 197 ? 140.415 104.001 126.856 1.00 78.53 197 ARG A CA 1
ATOM 1493 C C . ARG A 1 197 ? 139.561 104.144 125.602 1.00 78.59 197 ARG A C 1
ATOM 1494 O O . ARG A 1 197 ? 138.856 103.220 125.191 1.00 80.73 197 ARG A O 1
ATOM 1502 N N . ASN A 1 198 ? 139.643 105.320 124.986 1.00 72.82 198 ASN A N 1
ATOM 1503 C CA . ASN A 1 198 ? 138.922 105.602 123.750 1.00 74.03 198 ASN A CA 1
ATOM 1504 C C . ASN A 1 198 ? 139.400 104.701 122.616 1.00 74.66 198 ASN A C 1
ATOM 1505 O O . ASN A 1 198 ? 140.562 104.757 122.212 1.00 75.23 198 ASN A O 1
ATOM 1510 N N . GLU A 1 214 ? 141.471 120.218 97.989 1.00 65.77 214 GLU A N 1
ATOM 1511 C CA . GLU A 1 214 ? 140.187 120.395 98.656 1.00 65.52 214 GLU A CA 1
ATOM 1512 C C . GLU A 1 214 ? 139.208 121.137 97.752 1.00 65.28 214 GLU A C 1
ATOM 1513 O O . GLU A 1 214 ? 139.572 121.583 96.664 1.00 66.12 214 GLU A O 1
ATOM 1519 N N . SER A 1 215 ? 137.967 121.268 98.206 1.00 63.64 215 SER A N 1
ATOM 1520 C CA . SER A 1 215 ? 136.906 121.896 97.434 1.00 63.94 215 SER A CA 1
ATOM 1521 C C . SER A 1 215 ? 136.450 123.185 98.112 1.00 64.40 215 SER A C 1
ATOM 1522 O O . SER A 1 215 ? 136.957 123.585 99.163 1.00 63.03 215 SER A O 1
ATOM 1525 N N . THR A 1 216 ? 135.474 123.836 97.485 1.00 64.07 216 THR A N 1
ATOM 1526 C CA . THR A 1 216 ? 134.897 125.071 97.991 1.00 61.60 216 THR A CA 1
ATOM 1527 C C . THR A 1 216 ? 133.383 124.969 97.876 1.00 61.78 216 THR A C 1
ATOM 1528 O O . THR A 1 216 ? 132.856 124.192 97.077 1.00 65.14 216 THR A O 1
ATOM 1532 N N . LEU A 1 217 ? 132.683 125.759 98.693 1.00 61.68 217 LEU A N 1
ATOM 1533 C CA . LEU A 1 217 ? 131.225 125.754 98.648 1.00 62.32 217 LEU A CA 1
ATOM 1534 C C . LEU A 1 217 ? 130.712 126.177 97.277 1.00 63.28 217 LEU A C 1
ATOM 1535 O O . LEU A 1 217 ? 129.708 125.645 96.792 1.00 63.19 217 LEU A O 1
ATOM 1540 N N . GLN A 1 218 ? 131.389 127.132 96.635 1.00 68.04 218 GLN A N 1
ATOM 1541 C CA . GLN A 1 218 ? 130.982 127.543 95.295 1.00 69.63 218 GLN A CA 1
ATOM 1542 C C . GLN A 1 218 ? 131.163 126.417 94.284 1.00 69.81 218 GLN A C 1
ATOM 1543 O O . GLN A 1 218 ? 130.450 126.369 93.276 1.00 70.00 218 GLN A O 1
ATOM 1549 N N . GLU A 1 219 ? 132.103 125.507 94.534 1.00 61.06 219 GLU A N 1
ATOM 1550 C CA . GLU A 1 219 ? 132.320 124.368 93.652 1.00 57.10 219 GLU A CA 1
ATOM 1551 C C . GLU A 1 219 ? 131.457 123.166 94.008 1.00 54.31 219 GLU A C 1
ATOM 1552 O O . GLU A 1 219 ? 131.232 122.308 93.149 1.00 60.22 219 GLU A O 1
ATOM 1558 N N . LEU A 1 220 ? 130.977 123.079 95.249 1.00 49.21 220 LEU A N 1
ATOM 1559 C CA . LEU A 1 220 ? 130.089 121.983 95.623 1.00 50.27 220 LEU A CA 1
ATOM 1560 C C . LEU A 1 220 ? 128.710 122.167 94.999 1.00 50.25 220 LEU A C 1
ATOM 1561 O O . LEU A 1 220 ? 128.130 121.219 94.458 1.00 50.95 220 LEU A O 1
ATOM 1566 N N . LEU A 1 221 ? 128.173 123.386 95.056 1.00 49.16 221 LEU A N 1
ATOM 1567 C CA . LEU A 1 221 ? 126.840 123.658 94.534 1.00 49.51 221 LEU A CA 1
ATOM 1568 C C . LEU A 1 221 ? 126.807 123.816 93.019 1.00 49.52 221 LEU A C 1
ATOM 1569 O O . LEU A 1 221 ? 125.715 123.884 92.446 1.00 49.42 221 LEU A O 1
ATOM 1574 N N . LEU A 1 222 ? 127.963 123.873 92.357 1.00 48.14 222 LEU A N 1
ATOM 1575 C CA . LEU A 1 222 ? 128.031 123.964 90.904 1.00 46.00 222 LEU A CA 1
ATOM 1576 C C . LEU A 1 222 ? 128.319 122.614 90.255 1.00 49.17 222 LEU A C 1
ATOM 1577 O O . LEU A 1 222 ? 128.998 122.553 89.224 1.00 45.99 222 LEU A O 1
ATOM 1582 N N . SER A 1 223 ? 127.822 121.529 90.847 1.00 50.87 223 SER A N 1
ATOM 1583 C CA . SER A 1 223 ? 127.989 120.188 90.305 1.00 47.22 223 SER A CA 1
ATOM 1584 C C . SER A 1 223 ? 126.632 119.633 89.902 1.00 52.96 223 SER A C 1
ATOM 1585 O O . SER A 1 223 ? 125.746 119.507 90.760 1.00 53.41 223 SER A O 1
ATOM 1588 N N . PRO A 1 224 ? 126.418 119.307 88.625 1.00 48.92 224 PRO A N 1
ATOM 1589 C CA . PRO A 1 224 ? 125.107 118.775 88.212 1.00 44.79 224 PRO A CA 1
ATOM 1590 C C . PRO A 1 224 ? 124.733 117.460 88.878 1.00 46.28 224 PRO A C 1
ATOM 1591 O O . PRO A 1 224 ? 123.539 117.195 89.075 1.00 49.15 224 PRO A O 1
ATOM 1595 N N . TYR A 1 225 ? 125.713 116.621 89.222 1.00 41.34 225 TYR A N 1
ATOM 1596 C CA . TYR A 1 225 ? 125.394 115.320 89.802 1.00 42.82 225 TYR A CA 1
ATOM 1597 C C . TYR A 1 225 ? 124.757 115.461 91.178 1.00 41.37 225 TYR A C 1
ATOM 1598 O O . TYR A 1 225 ? 123.875 114.673 91.543 1.00 43.60 225 TYR A O 1
ATOM 1607 N N . LEU A 1 226 ? 125.207 116.488 91.923 1.00 34.80 226 LEU A N 1
ATOM 1608 C CA . LEU A 1 226 ? 124.670 116.843 93.267 1.00 39.14 226 LEU A CA 1
ATOM 1609 C C . LEU A 1 226 ? 123.184 117.194 93.214 1.00 38.98 226 LEU A C 1
ATOM 1610 O O . LEU A 1 226 ? 122.461 116.909 94.156 1.00 41.38 226 LEU A O 1
ATOM 1615 N N . TRP A 1 227 ? 122.751 117.842 92.159 1.00 33.75 227 TRP A N 1
ATOM 1616 C CA . TRP A 1 227 ? 121.350 118.178 91.942 1.00 30.27 227 TRP A CA 1
ATOM 1617 C C . TRP A 1 227 ? 120.568 117.006 91.365 1.00 30.93 227 TRP A C 1
ATOM 1618 O O . TRP A 1 227 ? 119.388 116.839 91.688 1.00 34.67 227 TRP A O 1
ATOM 1629 N N . VAL A 1 228 ? 121.202 116.176 90.532 1.00 30.21 228 VAL A N 1
ATOM 1630 C CA . VAL A 1 228 ? 120.527 114.981 90.027 1.00 32.80 228 VAL A CA 1
ATOM 1631 C C . VAL A 1 228 ? 120.174 114.044 91.178 1.00 39.80 228 VAL A C 1
ATOM 1632 O O . VAL A 1 228 ? 119.041 113.556 91.285 1.00 46.95 228 VAL A O 1
ATOM 1636 N N . LEU A 1 229 ? 121.141 113.793 92.065 1.00 28.83 229 LEU A N 1
ATOM 1637 C CA . LEU A 1 229 ? 120.892 112.936 93.221 1.00 26.22 229 LEU A CA 1
ATOM 1638 C C . LEU A 1 229 ? 119.815 113.525 94.122 1.00 34.60 229 LEU A C 1
ATOM 1639 O O . LEU A 1 229 ? 118.932 112.803 94.608 1.00 36.93 229 LEU A O 1
ATOM 1644 N N . SER A 1 230 ? 119.876 114.838 94.362 1.00 34.24 230 SER A N 1
ATOM 1645 C CA . SER A 1 230 ? 118.902 115.485 95.233 1.00 21.59 230 SER A CA 1
ATOM 1646 C C . SER A 1 230 ? 117.494 115.387 94.657 1.00 27.86 230 SER A C 1
ATOM 1647 O O . SER A 1 230 ? 116.536 115.101 95.382 1.00 26.82 230 SER A O 1
ATOM 1650 N N . THR A 1 231 ? 117.350 115.616 93.349 1.00 26.76 231 THR A N 1
ATOM 1651 C CA . THR A 1 231 ? 116.038 115.516 92.719 1.00 22.28 231 THR A CA 1
ATOM 1652 C C . THR A 1 231 ? 115.515 114.084 92.731 1.00 25.12 231 THR A C 1
ATOM 1653 O O . THR A 1 231 ? 114.314 113.866 92.941 1.00 28.93 231 THR A O 1
ATOM 1657 N N . GLY A 1 232 ? 116.390 113.101 92.507 1.00 20.60 232 GLY A N 1
ATOM 1658 C CA . GLY A 1 232 ? 115.958 111.715 92.595 1.00 20.90 232 GLY A CA 1
ATOM 1659 C C . GLY A 1 232 ? 115.454 111.350 93.979 1.00 27.32 232 GLY A C 1
ATOM 1660 O O . GLY A 1 232 ? 114.401 110.717 94.121 1.00 29.88 232 GLY A O 1
ATOM 1661 N N . TYR A 1 233 ? 116.193 111.750 95.019 1.00 26.89 233 TYR A N 1
ATOM 1662 C CA . TYR A 1 233 ? 115.741 111.492 96.384 1.00 22.00 233 TYR A CA 1
ATOM 1663 C C . TYR A 1 233 ? 114.432 112.216 96.678 1.00 27.43 233 TYR A C 1
ATOM 1664 O O . TYR A 1 233 ? 113.540 111.657 97.328 1.00 25.20 233 TYR A O 1
ATOM 1673 N N . LEU A 1 234 ? 114.307 113.463 96.214 1.00 18.52 234 LEU A N 1
ATOM 1674 C CA . LEU A 1 234 ? 113.062 114.208 96.357 1.00 20.05 234 LEU A CA 1
ATOM 1675 C C . LEU A 1 234 ? 111.885 113.422 95.799 1.00 23.11 234 LEU A C 1
ATOM 1676 O O . LEU A 1 234 ? 110.876 113.210 96.489 1.00 23.22 234 LEU A O 1
ATOM 1681 N N . VAL A 1 235 ? 112.014 112.962 94.553 1.00 31.02 235 VAL A N 1
ATOM 1682 C CA . VAL A 1 235 ? 110.925 112.249 93.894 1.00 27.86 235 VAL A CA 1
ATOM 1683 C C . VAL A 1 235 ? 110.595 110.965 94.644 1.00 25.86 235 VAL A C 1
ATOM 1684 O O . VAL A 1 235 ? 109.423 110.668 94.912 1.00 33.65 235 VAL A O 1
ATOM 1688 N N . VAL A 1 236 ? 111.622 110.193 95.009 1.00 24.85 236 VAL A N 1
ATOM 1689 C CA . VAL A 1 236 ? 111.388 108.899 95.648 1.00 28.24 236 VAL A CA 1
ATOM 1690 C C . VAL A 1 236 ? 110.683 109.080 96.988 1.00 25.56 236 VAL A C 1
ATOM 1691 O O . VAL A 1 236 ? 109.696 108.394 97.289 1.00 28.10 236 VAL A O 1
ATOM 1695 N N . PHE A 1 237 ? 111.170 110.015 97.811 1.00 26.12 237 PHE A N 1
ATOM 1696 C CA . PHE A 1 237 ? 110.578 110.218 99.129 1.00 28.45 237 PHE A CA 1
ATOM 1697 C C . PHE A 1 237 ? 109.145 110.731 99.029 1.00 27.89 237 PHE A C 1
ATOM 1698 O O . PHE A 1 237 ? 108.256 110.256 99.754 1.00 21.05 237 PHE A O 1
ATOM 1706 N N . GLY A 1 238 ? 108.898 111.698 98.140 1.00 25.79 238 GLY A N 1
ATOM 1707 C CA . GLY A 1 238 ? 107.543 112.194 97.979 1.00 23.79 238 GLY A CA 1
ATOM 1708 C C . GLY A 1 238 ? 106.582 111.113 97.530 1.00 20.02 238 GLY A C 1
ATOM 1709 O O . GLY A 1 238 ? 105.473 110.992 98.062 1.00 18.77 238 GLY A O 1
ATOM 1710 N N . VAL A 1 239 ? 107.001 110.299 96.556 1.00 29.12 239 VAL A N 1
ATOM 1711 C CA . VAL A 1 239 ? 106.134 109.242 96.049 1.00 28.36 239 VAL A CA 1
ATOM 1712 C C . VAL A 1 239 ? 105.859 108.208 97.133 1.00 31.53 239 VAL A C 1
ATOM 1713 O O . VAL A 1 239 ? 104.734 107.713 97.264 1.00 40.58 239 VAL A O 1
ATOM 1717 N N . LYS A 1 240 ? 106.874 107.868 97.933 1.00 22.05 240 LYS A N 1
ATOM 1718 C CA . LYS A 1 240 ? 106.675 106.891 99.001 1.00 17.79 240 LYS A CA 1
ATOM 1719 C C . LYS A 1 240 ? 105.678 107.394 100.041 1.00 26.22 240 LYS A C 1
ATOM 1720 O O . LYS A 1 240 ? 104.786 106.650 100.475 1.00 31.39 240 LYS A O 1
ATOM 1726 N N . THR A 1 241 ? 105.816 108.657 100.461 1.00 23.77 241 THR A N 1
ATOM 1727 C CA . THR A 1 241 ? 104.893 109.207 101.455 1.00 22.16 241 THR A CA 1
ATOM 1728 C C . THR A 1 241 ? 103.467 109.260 100.913 1.00 21.17 241 THR A C 1
ATOM 1729 O O . THR A 1 241 ? 102.500 108.885 101.605 1.00 24.45 241 THR A O 1
ATOM 1733 N N . CYS A 1 242 ? 103.321 109.737 99.670 1.00 31.27 242 CYS A N 1
ATOM 1734 C CA . CYS A 1 242 ? 102.020 109.740 99.014 1.00 26.02 242 CYS A CA 1
ATOM 1735 C C . CYS A 1 242 ? 101.417 108.348 99.025 1.00 28.69 242 CYS A C 1
ATOM 1736 O O . CYS A 1 242 ? 100.281 108.150 99.470 1.00 26.60 242 CYS A O 1
ATOM 1739 N N . CYS A 1 243 ? 102.185 107.363 98.557 1.00 32.60 243 CYS A N 1
ATOM 1740 C CA . CYS A 1 243 ? 101.671 106.006 98.473 1.00 29.29 243 CYS A CA 1
ATOM 1741 C C . CYS A 1 243 ? 101.181 105.535 99.829 1.00 28.44 243 CYS A C 1
ATOM 1742 O O . CYS A 1 243 ? 100.011 105.183 99.973 1.00 34.21 243 CYS A O 1
ATOM 1745 N N . THR A 1 244 ? 102.036 105.615 100.850 1.00 27.03 244 THR A N 1
ATOM 1746 C CA . THR A 1 244 ? 101.664 105.112 102.203 1.00 33.51 244 THR A CA 1
ATOM 1747 C C . THR A 1 244 ? 100.355 105.738 102.706 1.00 40.64 244 THR A C 1
ATOM 1748 O O . THR A 1 244 ? 99.374 104.982 102.855 1.00 42.46 244 THR A O 1
ATOM 1752 N N . ASP A 1 245 ? 100.332 107.049 102.968 1.00 36.20 245 ASP A N 1
ATOM 1753 C CA . ASP A 1 245 ? 99.140 107.707 103.573 1.00 28.00 245 ASP A CA 1
ATOM 1754 C C . ASP A 1 245 ? 97.917 107.745 102.656 1.00 35.77 245 ASP A C 1
ATOM 1755 O O . ASP A 1 245 ? 96.819 107.413 103.146 1.00 36.35 245 ASP A O 1
ATOM 1760 N N . TRP A 1 246 ? 98.075 108.136 101.390 1.00 28.04 246 TRP A N 1
ATOM 1761 C CA . TRP A 1 246 ? 96.908 108.339 100.562 1.00 20.37 246 TRP A CA 1
ATOM 1762 C C . TRP A 1 246 ? 96.458 107.052 99.892 1.00 27.36 246 TRP A C 1
ATOM 1763 O O . TRP A 1 246 ? 95.314 106.976 99.451 1.00 42.22 246 TRP A O 1
ATOM 1774 N N . GLY A 1 247 ? 97.283 105.999 99.878 1.00 34.79 247 GLY A N 1
ATOM 1775 C CA . GLY A 1 247 ? 96.789 104.700 99.470 1.00 35.06 247 GLY A CA 1
ATOM 1776 C C . GLY A 1 247 ? 96.068 103.988 100.589 1.00 28.89 247 GLY A C 1
ATOM 1777 O O . GLY A 1 247 ? 95.106 103.253 100.338 1.00 34.41 247 GLY A O 1
ATOM 1778 N N . GLN A 1 248 ? 96.499 104.209 101.837 1.00 25.79 248 GLN A N 1
ATOM 1779 C CA . GLN A 1 248 ? 95.679 103.788 102.966 1.00 31.59 248 GLN A CA 1
ATOM 1780 C C . GLN A 1 248 ? 94.268 104.342 102.830 1.00 29.81 248 GLN A C 1
ATOM 1781 O O . GLN A 1 248 ? 93.281 103.622 103.017 1.00 16.29 248 GLN A O 1
ATOM 1787 N N . PHE A 1 249 ? 94.155 105.627 102.485 1.00 39.08 249 PHE A N 1
ATOM 1788 C CA . PHE A 1 249 ? 92.813 106.192 102.308 1.00 31.39 249 PHE A CA 1
ATOM 1789 C C . PHE A 1 249 ? 92.158 105.785 100.982 1.00 33.90 249 PHE A C 1
ATOM 1790 O O . PHE A 1 249 ? 90.925 105.692 100.906 1.00 30.86 249 PHE A O 1
ATOM 1798 N N . PHE A 1 250 ? 92.960 105.532 99.943 1.00 36.27 250 PHE A N 1
ATOM 1799 C CA . PHE A 1 250 ? 92.447 105.183 98.621 1.00 30.35 250 PHE A CA 1
ATOM 1800 C C . PHE A 1 250 ? 91.794 103.807 98.614 1.00 26.96 250 PHE A C 1
ATOM 1801 O O . PHE A 1 250 ? 90.766 103.606 97.958 1.00 17.46 250 PHE A O 1
ATOM 1809 N N . LEU A 1 251 ? 92.379 102.844 99.332 1.00 29.51 251 LEU A N 1
ATOM 1810 C CA . LEU A 1 251 ? 91.826 101.493 99.331 1.00 28.86 251 LEU A CA 1
ATOM 1811 C C . LEU A 1 251 ? 90.437 101.448 99.955 1.00 29.50 251 LEU A C 1
ATOM 1812 O O . LEU A 1 251 ? 89.615 100.607 99.576 1.00 31.42 251 LEU A O 1
ATOM 1817 N N . ILE A 1 252 ? 90.152 102.338 100.900 1.00 37.38 252 ILE A N 1
ATOM 1818 C CA . ILE A 1 252 ? 88.859 102.341 101.576 1.00 34.22 252 ILE A CA 1
ATOM 1819 C C . ILE A 1 252 ? 87.859 103.244 100.868 1.00 35.16 252 ILE A C 1
ATOM 1820 O O . ILE A 1 252 ? 86.724 102.841 100.604 1.00 32.11 252 ILE A O 1
ATOM 1825 N N . GLN A 1 253 ? 88.256 104.479 100.549 1.00 38.49 253 GLN A N 1
ATOM 1826 C CA . GLN A 1 253 ? 87.282 105.469 100.103 1.00 35.68 253 GLN A CA 1
ATOM 1827 C C . GLN A 1 253 ? 86.831 105.277 98.662 1.00 33.49 253 GLN A C 1
ATOM 1828 O O . GLN A 1 253 ? 85.784 105.815 98.286 1.00 38.41 253 GLN A O 1
ATOM 1834 N N . GLU A 1 254 ? 87.579 104.536 97.846 1.00 32.37 254 GLU A N 1
ATOM 1835 C CA . GLU A 1 254 ? 87.253 104.405 96.429 1.00 27.26 254 GLU A CA 1
ATOM 1836 C C . GLU A 1 254 ? 87.191 102.976 95.913 1.00 27.24 254 GLU A C 1
ATOM 1837 O O . GLU A 1 254 ? 86.485 102.736 94.926 1.00 27.61 254 GLU A O 1
ATOM 1843 N N . LYS A 1 255 ? 87.897 102.026 96.521 1.00 33.43 255 LYS A N 1
ATOM 1844 C CA . LYS A 1 255 ? 87.954 100.660 96.020 1.00 23.96 255 LYS A CA 1
ATOM 1845 C C . LYS A 1 255 ? 87.047 99.706 96.787 1.00 29.62 255 LYS A C 1
ATOM 1846 O O . LYS A 1 255 ? 87.122 98.494 96.573 1.00 38.56 255 LYS A O 1
ATOM 1852 N N . GLY A 1 256 ? 86.201 100.219 97.676 1.00 31.37 256 GLY A N 1
ATOM 1853 C CA . GLY A 1 256 ? 85.242 99.375 98.360 1.00 27.62 256 GLY A CA 1
ATOM 1854 C C . GLY A 1 256 ? 85.827 98.371 99.326 1.00 32.48 256 GLY A C 1
ATOM 1855 O O . GLY A 1 256 ? 85.196 97.345 99.589 1.00 33.10 256 GLY A O 1
ATOM 1856 N N . GLN A 1 257 ? 87.012 98.632 99.865 1.00 36.84 257 GLN A N 1
ATOM 1857 C CA . GLN A 1 257 ? 87.634 97.758 100.848 1.00 35.10 257 GLN A CA 1
ATOM 1858 C C . GLN A 1 257 ? 87.458 98.329 102.252 1.00 32.44 257 GLN A C 1
ATOM 1859 O O . GLN A 1 257 ? 87.019 99.464 102.442 1.00 37.80 257 GLN A O 1
ATOM 1865 N N . SER A 1 258 ? 87.806 97.516 103.245 1.00 34.33 258 SER A N 1
ATOM 1866 C CA . SER A 1 258 ? 87.651 97.895 104.640 1.00 41.16 258 SER A CA 1
ATOM 1867 C C . SER A 1 258 ? 88.945 98.508 105.174 1.00 40.51 258 SER A C 1
ATOM 1868 O O . SER A 1 258 ? 89.957 98.600 104.476 1.00 37.01 258 SER A O 1
ATOM 1871 N N . ALA A 1 259 ? 88.907 98.940 106.437 1.00 36.56 259 ALA A N 1
ATOM 1872 C CA . ALA A 1 259 ? 90.070 99.548 107.070 1.00 31.83 259 ALA A CA 1
ATOM 1873 C C . ALA A 1 259 ? 91.143 98.532 107.434 1.00 39.32 259 ALA A C 1
ATOM 1874 O O . ALA A 1 259 ? 92.327 98.887 107.474 1.00 43.67 259 ALA A O 1
ATOM 1876 N N . LEU A 1 260 ? 90.759 97.282 107.705 1.00 37.27 260 LEU A N 1
ATOM 1877 C CA . LEU A 1 260 ? 91.753 96.249 107.976 1.00 34.50 260 LEU A CA 1
ATOM 1878 C C . LEU A 1 260 ? 92.644 96.014 106.765 1.00 35.39 260 LEU A C 1
ATOM 1879 O O . LEU A 1 260 ? 93.857 95.827 106.908 1.00 34.65 260 LEU A O 1
ATOM 1884 N N . VAL A 1 261 ? 92.061 96.019 105.565 1.00 33.57 261 VAL A N 1
ATOM 1885 C CA . VAL A 1 261 ? 92.860 95.902 104.350 1.00 36.41 261 VAL A CA 1
ATOM 1886 C C . VAL A 1 261 ? 93.775 97.111 104.200 1.00 41.09 261 VAL A C 1
ATOM 1887 O O . VAL A 1 261 ? 94.934 96.983 103.785 1.00 40.05 261 VAL A O 1
ATOM 1891 N N . GLY A 1 262 ? 93.273 98.300 104.539 1.00 28.06 262 GLY A N 1
ATOM 1892 C CA . GLY A 1 262 ? 94.101 99.492 104.459 1.00 26.20 262 GLY A CA 1
ATOM 1893 C C . GLY A 1 262 ? 95.298 99.438 105.388 1.00 32.85 262 GLY A C 1
ATOM 1894 O O . GLY A 1 262 ? 96.387 99.899 105.038 1.00 35.15 262 GLY A O 1
ATOM 1895 N N . SER A 1 263 ? 95.115 98.876 106.584 1.00 27.22 263 SER A N 1
ATOM 1896 C CA . SER A 1 263 ? 96.229 98.740 107.518 1.00 27.96 263 SER A CA 1
ATOM 1897 C C . SER A 1 263 ? 97.189 97.629 107.099 1.00 36.15 263 SER A C 1
ATOM 1898 O O . SER A 1 263 ? 98.413 97.778 107.223 1.00 38.90 263 SER A O 1
ATOM 1901 N N . SER A 1 264 ? 96.651 96.510 106.605 1.00 28.01 264 SER A N 1
ATOM 1902 C CA . SER A 1 264 ? 97.497 95.417 106.144 1.00 23.39 264 SER A CA 1
ATOM 1903 C C . SER A 1 264 ? 98.342 95.828 104.947 1.00 24.16 264 SER A C 1
ATOM 1904 O O . SER A 1 264 ? 99.467 95.342 104.792 1.00 20.74 264 SER A O 1
ATOM 1907 N N . TYR A 1 265 ? 97.822 96.716 104.096 1.00 30.86 265 TYR A N 1
ATOM 1908 C CA . TYR A 1 265 ? 98.610 97.207 102.971 1.00 26.67 265 TYR A CA 1
ATOM 1909 C C . TYR A 1 265 ? 99.866 97.928 103.448 1.00 28.59 265 TYR A C 1
ATOM 1910 O O . TYR A 1 265 ? 100.963 97.683 102.934 1.00 27.28 265 TYR A O 1
ATOM 1919 N N . MET A 1 266 ? 99.733 98.800 104.452 1.00 24.84 266 MET A N 1
ATOM 1920 C CA . MET A 1 266 ? 100.897 99.514 104.971 1.00 25.45 266 MET A CA 1
ATOM 1921 C C . MET A 1 266 ? 101.836 98.575 105.719 1.00 29.18 266 MET A C 1
ATOM 1922 O O . MET A 1 266 ? 103.065 98.718 105.638 1.00 29.65 266 MET A O 1
ATOM 1927 N N . SER A 1 267 ? 101.278 97.607 106.452 1.00 30.24 267 SER A N 1
ATOM 1928 C CA . SER A 1 267 ? 102.122 96.631 107.136 1.00 23.86 267 SER A CA 1
ATOM 1929 C C . SER A 1 267 ? 102.962 95.832 106.144 1.00 29.84 267 SER A C 1
ATOM 1930 O O . SER A 1 267 ? 104.167 95.643 106.349 1.00 24.62 267 SER A O 1
ATOM 1933 N N . ALA A 1 268 ? 102.345 95.365 105.054 1.00 31.99 268 ALA A N 1
ATOM 1934 C CA . ALA A 1 268 ? 103.085 94.643 104.025 1.00 26.14 268 ALA A CA 1
ATOM 1935 C C . ALA A 1 268 ? 104.083 95.544 103.313 1.00 29.44 268 ALA A C 1
ATOM 1936 O O . ALA A 1 268 ? 105.179 95.094 102.956 1.00 30.62 268 ALA A O 1
ATOM 1938 N N . LEU A 1 269 ? 103.722 96.811 103.094 1.00 18.74 269 LEU A N 1
ATOM 1939 C CA . LEU A 1 269 ? 104.663 97.769 102.525 1.00 18.71 269 LEU A CA 1
ATOM 1940 C C . LEU A 1 269 ? 105.930 97.855 103.363 1.00 21.91 269 LEU A C 1
ATOM 1941 O O . LEU A 1 269 ? 107.043 97.772 102.832 1.00 25.67 269 LEU A O 1
ATOM 1946 N N . GLU A 1 270 ? 105.781 98.002 104.680 1.00 33.26 270 GLU A N 1
ATOM 1947 C CA . GLU A 1 270 ? 106.954 98.110 105.542 1.00 27.09 270 GLU A CA 1
ATOM 1948 C C . GLU A 1 270 ? 107.714 96.792 105.661 1.00 32.48 270 GLU A C 1
ATOM 1949 O O . GLU A 1 270 ? 108.949 96.802 105.754 1.00 34.97 270 GLU A O 1
ATOM 1955 N N . VAL A 1 271 ? 107.008 95.658 105.653 1.00 31.15 271 VAL A N 1
ATOM 1956 C CA . VAL A 1 271 ? 107.689 94.365 105.670 1.00 33.43 271 VAL A CA 1
ATOM 1957 C C . VAL A 1 271 ? 108.564 94.208 104.432 1.00 36.02 271 VAL A C 1
ATOM 1958 O O . VAL A 1 271 ? 109.716 93.764 104.520 1.00 35.94 271 VAL A O 1
ATOM 1962 N N . GLY A 1 272 ? 108.037 94.569 103.260 1.00 25.22 272 GLY A N 1
ATOM 1963 C CA . GLY A 1 272 ? 108.850 94.533 102.054 1.00 22.08 272 GLY A CA 1
ATOM 1964 C C . GLY A 1 272 ? 109.994 95.530 102.088 1.00 32.51 272 GLY A C 1
ATOM 1965 O O . GLY A 1 272 ? 111.101 95.237 101.624 1.00 28.29 272 GLY A O 1
ATOM 1966 N N . GLY A 1 273 ? 109.743 96.722 102.635 1.00 35.14 273 GLY A N 1
ATOM 1967 C CA . GLY A 1 273 ? 110.786 97.729 102.714 1.00 23.53 273 GLY A CA 1
ATOM 1968 C C . GLY A 1 273 ? 111.950 97.325 103.594 1.00 31.21 273 GLY A C 1
ATOM 1969 O O . GLY A 1 273 ? 113.094 97.690 103.316 1.00 28.11 273 GLY A O 1
ATOM 1970 N N . LEU A 1 274 ? 111.677 96.581 104.669 1.00 36.91 274 LEU A N 1
ATOM 1971 C CA . LEU A 1 274 ? 112.759 96.095 105.523 1.00 27.91 274 LEU A CA 1
ATOM 1972 C C . LEU A 1 274 ? 113.730 95.213 104.744 1.00 31.93 274 LEU A C 1
ATOM 1973 O O . LEU A 1 274 ? 114.950 95.430 104.784 1.00 39.24 274 LEU A O 1
ATOM 1978 N N . VAL A 1 275 ? 113.209 94.216 104.025 1.00 34.18 275 VAL A N 1
ATOM 1979 C CA . VAL A 1 275 ? 114.077 93.326 103.263 1.00 34.05 275 VAL A CA 1
ATOM 1980 C C . VAL A 1 275 ? 114.737 94.078 102.114 1.00 30.35 275 VAL A C 1
ATOM 1981 O O . VAL A 1 275 ? 115.882 93.790 101.752 1.00 30.51 275 VAL A O 1
ATOM 1985 N N . GLY A 1 276 ? 114.043 95.061 101.533 1.00 31.26 276 GLY A N 1
ATOM 1986 C CA . GLY A 1 276 ? 114.670 95.868 100.497 1.00 29.79 276 GLY A CA 1
ATOM 1987 C C . GLY A 1 276 ? 115.865 96.650 101.009 1.00 39.91 276 GLY A C 1
ATOM 1988 O O . GLY A 1 276 ? 116.929 96.661 100.383 1.00 38.38 276 GLY A O 1
ATOM 1989 N N . SER A 1 277 ? 115.707 97.304 102.162 1.00 39.88 277 SER A N 1
ATOM 1990 C CA . SER A 1 277 ? 116.808 98.048 102.760 1.00 33.36 277 SER A CA 1
ATOM 1991 C C . SER A 1 277 ? 117.960 97.126 103.131 1.00 37.87 277 SER A C 1
ATOM 1992 O O . SER A 1 277 ? 119.129 97.480 102.943 1.00 38.64 277 SER A O 1
ATOM 1995 N N . ILE A 1 278 ? 117.653 95.942 103.667 1.00 36.46 278 ILE A N 1
ATOM 1996 C CA . ILE A 1 278 ? 118.718 95.012 104.035 1.00 39.88 278 ILE A CA 1
ATOM 1997 C C . ILE A 1 278 ? 119.464 94.520 102.798 1.00 36.63 278 ILE A C 1
ATOM 1998 O O . ILE A 1 278 ? 120.699 94.468 102.784 1.00 37.68 278 ILE A O 1
ATOM 2003 N N . ALA A 1 279 ? 118.734 94.167 101.737 1.00 41.22 279 ALA A N 1
ATOM 2004 C CA . ALA A 1 279 ? 119.361 93.528 100.585 1.00 42.72 279 ALA A CA 1
ATOM 2005 C C . ALA A 1 279 ? 120.140 94.524 99.733 1.00 41.27 279 ALA A C 1
ATOM 2006 O O . ALA A 1 279 ? 121.253 94.216 99.280 1.00 44.60 279 ALA A O 1
ATOM 2008 N N . ALA A 1 280 ? 119.589 95.729 99.527 1.00 42.02 280 ALA A N 1
ATOM 2009 C CA . ALA A 1 280 ? 120.165 96.668 98.568 1.00 43.46 280 ALA A CA 1
ATOM 2010 C C . ALA A 1 280 ? 121.653 96.888 98.793 1.00 42.93 280 ALA A C 1
ATOM 2011 O O . ALA A 1 280 ? 122.423 96.946 97.828 1.00 47.16 280 ALA A O 1
ATOM 2013 N N . GLY A 1 281 ? 122.078 96.994 100.052 1.00 44.55 281 GLY A N 1
ATOM 2014 C CA . GLY A 1 281 ? 123.497 97.136 100.329 1.00 46.54 281 GLY A CA 1
ATOM 2015 C C . GLY A 1 281 ? 124.311 95.951 99.845 1.00 45.77 281 GLY A C 1
ATOM 2016 O O . GLY A 1 281 ? 125.382 96.124 99.260 1.00 45.39 281 GLY A O 1
ATOM 2017 N N . TYR A 1 282 ? 123.809 94.734 100.067 1.00 51.37 282 TYR A N 1
ATOM 2018 C CA . TYR A 1 282 ? 124.536 93.540 99.641 1.00 48.50 282 TYR A CA 1
ATOM 2019 C C . TYR A 1 282 ? 124.649 93.482 98.121 1.00 53.26 282 TYR A C 1
ATOM 2020 O O . TYR A 1 282 ? 125.748 93.297 97.578 1.00 54.92 282 TYR A O 1
ATOM 2029 N N . LEU A 1 283 ? 123.522 93.666 97.431 1.00 52.02 283 LEU A N 1
ATOM 2030 C CA . LEU A 1 283 ? 123.526 93.611 95.945 1.00 43.33 283 LEU A CA 1
ATOM 2031 C C . LEU A 1 283 ? 124.438 94.718 95.391 1.00 49.41 283 LEU A C 1
ATOM 2032 O O . LEU A 1 283 ? 125.163 94.446 94.408 1.00 53.62 283 LEU A O 1
ATOM 2037 N N . SER A 1 284 ? 124.411 95.908 95.999 1.00 50.78 284 SER A N 1
ATOM 2038 C CA . SER A 1 284 ? 125.212 97.056 95.498 1.00 45.49 284 SER A CA 1
ATOM 2039 C C . SER A 1 284 ? 126.702 96.809 95.750 1.00 44.53 284 SER A C 1
ATOM 2040 O O . SER A 1 284 ? 127.510 97.143 94.861 1.00 44.40 284 SER A O 1
ATOM 2043 N N . ASP A 1 285 ? 127.051 96.243 96.909 1.00 56.63 285 ASP A N 1
ATOM 2044 C CA . ASP A 1 285 ? 128.451 96.042 97.255 1.00 57.42 285 ASP A CA 1
ATOM 2045 C C . ASP A 1 285 ? 129.073 94.889 96.483 1.00 58.41 285 ASP A C 1
ATOM 2046 O O . ASP A 1 285 ? 130.268 94.938 96.172 1.00 59.28 285 ASP A O 1
ATOM 2051 N N . ARG A 1 286 ? 128.299 93.845 96.173 1.00 60.24 286 ARG A N 1
ATOM 2052 C CA . ARG A 1 286 ? 128.855 92.756 95.375 1.00 59.93 286 ARG A CA 1
ATOM 2053 C C . ARG A 1 286 ? 129.218 93.234 93.974 1.00 60.81 286 ARG A C 1
ATOM 2054 O O . ARG A 1 286 ? 130.270 92.865 93.438 1.00 61.25 286 ARG A O 1
ATOM 2062 N N . ALA A 1 287 ? 128.369 94.061 93.372 1.00 63.34 287 ALA A N 1
ATOM 2063 C CA . ALA A 1 287 ? 128.629 94.611 92.048 1.00 65.45 287 ALA A CA 1
ATOM 2064 C C . ALA A 1 287 ? 129.849 95.526 92.059 1.00 62.35 287 ALA A C 1
ATOM 2065 O O . ALA A 1 287 ? 130.460 95.774 91.020 1.00 60.98 287 ALA A O 1
ATOM 2067 N N . TYR A 1 296 ? 132.759 109.360 86.004 1.00 66.25 296 TYR A N 1
ATOM 2068 C CA . TYR A 1 296 ? 131.689 109.245 85.020 1.00 66.05 296 TYR A CA 1
ATOM 2069 C C . TYR A 1 296 ? 130.821 108.026 85.299 1.00 68.69 296 TYR A C 1
ATOM 2070 O O . TYR A 1 296 ? 131.196 106.899 84.979 1.00 71.18 296 TYR A O 1
ATOM 2079 N N . GLY A 1 297 ? 129.658 108.258 85.900 1.00 57.40 297 GLY A N 1
ATOM 2080 C CA . GLY A 1 297 ? 128.742 107.189 86.229 1.00 55.33 297 GLY A CA 1
ATOM 2081 C C . GLY A 1 297 ? 129.130 106.469 87.507 1.00 56.05 297 GLY A C 1
ATOM 2082 O O . GLY A 1 297 ? 130.167 106.722 88.123 1.00 57.54 297 GLY A O 1
ATOM 2083 N N . ASN A 1 298 ? 128.295 105.523 87.902 1.00 43.88 298 ASN A N 1
ATOM 2084 C CA . ASN A 1 298 ? 128.565 104.801 89.166 1.00 46.99 298 ASN A CA 1
ATOM 2085 C C . ASN A 1 298 ? 128.265 103.332 88.888 1.00 45.84 298 ASN A C 1
ATOM 2086 O O . ASN A 1 298 ? 127.320 103.046 88.172 1.00 47.91 298 ASN A O 1
ATOM 2091 N N . PRO A 1 299 ? 129.041 102.393 89.418 1.00 43.18 299 PRO A N 1
ATOM 2092 C CA . PRO A 1 299 ? 128.863 100.957 89.148 1.00 45.75 299 PRO A CA 1
ATOM 2093 C C . PRO A 1 299 ? 127.485 100.434 89.511 1.00 48.24 299 PRO A C 1
ATOM 2094 O O . PRO A 1 299 ? 127.030 99.451 88.913 1.00 48.79 299 PRO A O 1
ATOM 2098 N N . ARG A 1 300 ? 126.822 101.060 90.494 1.00 46.61 300 ARG A N 1
ATOM 2099 C CA . ARG A 1 300 ? 125.524 100.516 90.989 1.00 45.75 300 ARG A CA 1
ATOM 2100 C C . ARG A 1 300 ? 124.337 101.389 90.567 1.00 45.82 300 ARG A C 1
ATOM 2101 O O . ARG A 1 300 ? 123.384 101.501 91.364 1.00 44.46 300 ARG A O 1
ATOM 2109 N N . HIS A 1 301 ? 124.376 101.970 89.367 1.00 47.84 301 HIS A N 1
ATOM 2110 C CA . HIS A 1 301 ? 123.243 102.737 88.864 1.00 42.79 301 HIS A CA 1
ATOM 2111 C C . HIS A 1 301 ? 122.170 101.841 88.258 1.00 44.67 301 HIS A C 1
ATOM 2112 O O . HIS A 1 301 ? 120.982 102.182 88.311 1.00 45.99 301 HIS A O 1
ATOM 2119 N N . GLY A 1 302 ? 122.565 100.702 87.686 1.00 35.93 302 GLY A N 1
ATOM 2120 C CA . GLY A 1 302 ? 121.593 99.818 87.063 1.00 38.54 302 GLY A CA 1
ATOM 2121 C C . GLY A 1 302 ? 120.603 99.234 88.052 1.00 41.92 302 GLY A C 1
ATOM 2122 O O . GLY A 1 302 ? 119.411 99.117 87.754 1.00 45.52 302 GLY A O 1
ATOM 2123 N N . LEU A 1 303 ? 121.081 98.855 89.239 1.00 39.56 303 LEU A N 1
ATOM 2124 C CA . LEU A 1 303 ? 120.184 98.363 90.280 1.00 35.98 303 LEU A CA 1
ATOM 2125 C C . LEU A 1 303 ? 119.171 99.428 90.681 1.00 38.29 303 LEU A C 1
ATOM 2126 O O . LEU A 1 303 ? 117.979 99.136 90.841 1.00 36.89 303 LEU A O 1
ATOM 2131 N N . LEU A 1 304 ? 119.628 100.672 90.839 1.00 36.55 304 LEU A N 1
ATOM 2132 C CA . LEU A 1 304 ? 118.726 101.763 91.191 1.00 37.80 304 LEU A CA 1
ATOM 2133 C C . LEU A 1 304 ? 117.685 102.000 90.102 1.00 38.61 304 LEU A C 1
ATOM 2134 O O . LEU A 1 304 ? 116.499 102.197 90.397 1.00 41.14 304 LEU A O 1
ATOM 2139 N N . LEU A 1 305 ? 118.111 101.986 88.835 1.00 28.40 305 LEU A N 1
ATOM 2140 C CA . LEU A 1 305 ? 117.170 102.194 87.739 1.00 34.04 305 LEU A CA 1
ATOM 2141 C C . LEU A 1 305 ? 116.145 101.068 87.668 1.00 39.68 305 LEU A C 1
ATOM 2142 O O . LEU A 1 305 ? 114.949 101.316 87.461 1.00 43.16 305 LEU A O 1
ATOM 2147 N N . PHE A 1 306 ? 116.593 99.823 87.850 1.00 41.47 306 PHE A N 1
ATOM 2148 C CA . PHE A 1 306 ? 115.670 98.694 87.866 1.00 40.80 306 PHE A CA 1
ATOM 2149 C C . PHE A 1 306 ? 114.665 98.822 89.002 1.00 43.32 306 PHE A C 1
ATOM 2150 O O . PHE A 1 306 ? 113.473 98.546 88.821 1.00 43.37 306 PHE A O 1
ATOM 2158 N N . MET A 1 307 ? 115.129 99.233 90.184 1.00 39.45 307 MET A N 1
ATOM 2159 C CA . MET A 1 307 ? 114.227 99.366 91.321 1.00 33.46 307 MET A CA 1
ATOM 2160 C C . MET A 1 307 ? 113.199 100.468 91.090 1.00 38.94 307 MET A C 1
ATOM 2161 O O . MET A 1 307 ? 112.020 100.301 91.422 1.00 44.04 307 MET A O 1
ATOM 2166 N N . MET A 1 308 ? 113.621 101.598 90.517 1.00 32.21 308 MET A N 1
ATOM 2167 C CA . MET A 1 308 ? 112.673 102.668 90.213 1.00 29.62 308 MET A CA 1
ATOM 2168 C C . MET A 1 308 ? 111.641 102.222 89.179 1.00 35.72 308 MET A C 1
ATOM 2169 O O . MET A 1 308 ? 110.446 102.538 89.299 1.00 37.58 308 MET A O 1
ATOM 2174 N N . ALA A 1 309 ? 112.085 101.492 88.149 1.00 30.89 309 ALA A N 1
ATOM 2175 C CA . ALA A 1 309 ? 111.149 100.977 87.154 1.00 27.96 309 ALA A CA 1
ATOM 2176 C C . ALA A 1 309 ? 110.152 100.012 87.783 1.00 38.47 309 ALA A C 1
ATOM 2177 O O . ALA A 1 309 ? 108.953 100.053 87.476 1.00 40.76 309 ALA A O 1
ATOM 2179 N N . GLY A 1 310 ? 110.628 99.132 88.665 1.00 33.11 310 GLY A N 1
ATOM 2180 C CA . GLY A 1 310 ? 109.717 98.250 89.374 1.00 29.19 310 GLY A CA 1
ATOM 2181 C C . GLY A 1 310 ? 108.728 99.012 90.233 1.00 32.04 310 GLY A C 1
ATOM 2182 O O . GLY A 1 310 ? 107.558 98.637 90.333 1.00 32.24 310 GLY A O 1
ATOM 2183 N N . MET A 1 311 ? 109.204 100.106 90.835 1.00 37.29 311 MET A N 1
ATOM 2184 C CA . MET A 1 311 ? 108.330 100.937 91.705 1.00 33.38 311 MET A CA 1
ATOM 2185 C C . MET A 1 311 ? 107.187 101.520 90.863 1.00 31.02 311 MET A C 1
ATOM 2186 O O . MET A 1 311 ? 106.025 101.418 91.304 1.00 38.39 311 MET A O 1
ATOM 2191 N N . THR A 1 312 ? 107.500 102.099 89.698 1.00 27.51 312 THR A N 1
ATOM 2192 C CA . THR A 1 312 ? 106.440 102.710 88.893 1.00 34.90 312 THR A CA 1
ATOM 2193 C C . THR A 1 312 ? 105.517 101.653 88.286 1.00 33.47 312 THR A C 1
ATOM 2194 O O . THR A 1 312 ? 104.304 101.876 88.172 1.00 31.67 312 THR A O 1
ATOM 2198 N N . VAL A 1 313 ? 106.063 100.493 87.904 1.00 31.37 313 VAL A N 1
ATOM 2199 C CA . VAL A 1 313 ? 105.215 99.422 87.381 1.00 29.76 313 VAL A CA 1
ATOM 2200 C C . VAL A 1 313 ? 104.244 98.935 88.451 1.00 28.94 313 VAL A C 1
ATOM 2201 O O . VAL A 1 313 ? 103.052 98.723 88.183 1.00 36.27 313 VAL A O 1
ATOM 2205 N N . SER A 1 314 ? 104.734 98.752 89.681 1.00 25.38 314 SER A N 1
ATOM 2206 C CA . SER A 1 314 ? 103.862 98.342 90.776 1.00 24.11 314 SER A CA 1
ATOM 2207 C C . SER A 1 314 ? 102.808 99.401 91.072 1.00 32.70 314 SER A C 1
ATOM 2208 O O . SER A 1 314 ? 101.661 99.070 91.387 1.00 28.97 314 SER A O 1
ATOM 2211 N N . MET A 1 315 ? 103.179 100.682 90.989 1.00 30.44 315 MET A N 1
ATOM 2212 C CA . MET A 1 315 ? 102.204 101.750 91.198 1.00 29.35 315 MET A CA 1
ATOM 2213 C C . MET A 1 315 ? 101.090 101.689 90.160 1.00 28.96 315 MET A C 1
ATOM 2214 O O . MET A 1 315 ? 99.902 101.800 90.494 1.00 33.45 315 MET A O 1
ATOM 2219 N N . TYR A 1 316 ? 101.459 101.511 88.889 1.00 25.21 316 TYR A N 1
ATOM 2220 C CA . TYR A 1 316 ? 100.452 101.406 87.837 1.00 30.26 316 TYR A CA 1
ATOM 2221 C C . TYR A 1 316 ? 99.543 100.203 88.062 1.00 37.34 316 TYR A C 1
ATOM 2222 O O . TYR A 1 316 ? 98.315 100.305 87.921 1.00 29.75 316 TYR A O 1
ATOM 2231 N N . LEU A 1 317 ? 100.130 99.055 88.415 1.00 36.13 317 LEU A N 1
ATOM 2232 C CA . LEU A 1 317 ? 99.331 97.856 88.649 1.00 25.32 317 LEU A CA 1
ATOM 2233 C C . LEU A 1 317 ? 98.373 98.049 89.817 1.00 30.23 317 LEU A C 1
ATOM 2234 O O . LEU A 1 317 ? 97.204 97.657 89.740 1.00 29.51 317 LEU A O 1
ATOM 2239 N N . PHE A 1 318 ? 98.848 98.660 90.9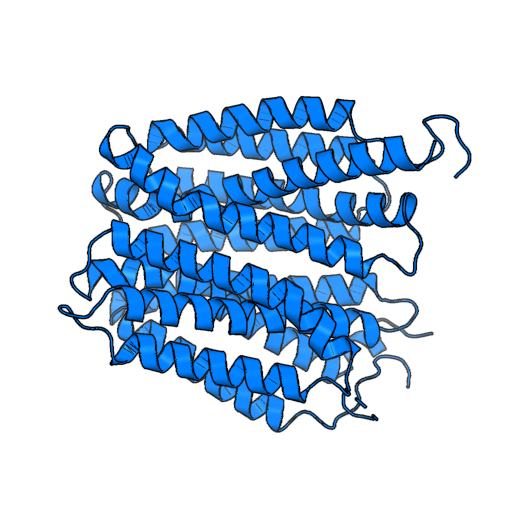06 1.00 30.67 318 PHE A N 1
ATOM 2240 C CA . PHE A 1 318 ? 97.982 98.905 92.055 1.00 27.86 318 PHE A CA 1
ATOM 2241 C C . PHE A 1 318 ? 96.837 99.839 91.692 1.00 31.10 318 PHE A C 1
ATOM 2242 O O . PHE A 1 318 ? 95.698 99.635 92.127 1.00 30.04 318 PHE A O 1
ATOM 2250 N N . ARG A 1 319 ? 97.120 100.878 90.902 1.00 37.27 319 ARG A N 1
ATOM 2251 C CA . ARG A 1 319 ? 96.060 101.809 90.530 1.00 31.39 319 ARG A CA 1
ATOM 2252 C C . ARG A 1 319 ? 95.010 101.147 89.643 1.00 34.36 319 ARG A C 1
ATOM 2253 O O . ARG A 1 319 ? 93.808 101.361 89.837 1.00 30.01 319 ARG A O 1
ATOM 2261 N N . VAL A 1 320 ? 95.432 100.338 88.672 1.00 39.64 320 VAL A N 1
ATOM 2262 C CA . VAL A 1 320 ? 94.485 99.896 87.647 1.00 35.69 320 VAL A CA 1
ATOM 2263 C C . VAL A 1 320 ? 93.823 98.563 87.998 1.00 37.60 320 VAL A C 1
ATOM 2264 O O . VAL A 1 320 ? 92.622 98.393 87.780 1.00 37.75 320 VAL A O 1
ATOM 2268 N N . THR A 1 321 ? 94.566 97.596 88.545 1.00 41.72 321 THR A N 1
ATOM 2269 C CA . THR A 1 321 ? 94.046 96.234 88.647 1.00 38.52 321 THR A CA 1
ATOM 2270 C C . THR A 1 321 ? 93.046 96.069 89.787 1.00 37.99 321 THR A C 1
ATOM 2271 O O . THR A 1 321 ? 92.052 95.350 89.639 1.00 37.66 321 THR A O 1
ATOM 2275 N N . VAL A 1 322 ? 93.290 96.712 90.929 1.00 38.12 322 VAL A N 1
ATOM 2276 C CA . VAL A 1 322 ? 92.491 96.444 92.119 1.00 34.26 322 VAL A CA 1
ATOM 2277 C C . VAL A 1 322 ? 91.105 97.051 91.962 1.00 39.95 322 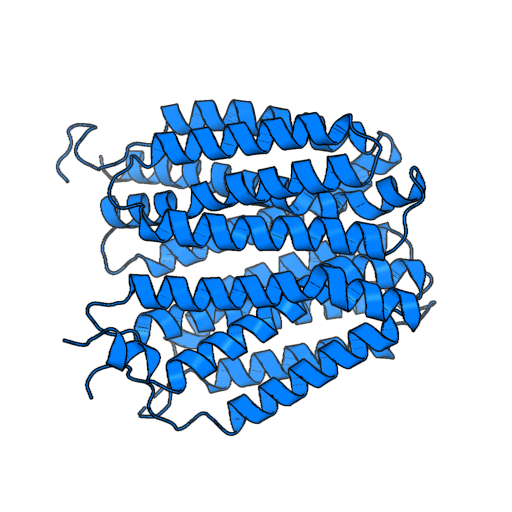VAL A C 1
ATOM 2278 O O . VAL A 1 322 ? 90.958 98.234 91.628 1.00 44.45 322 VAL A O 1
ATOM 2282 N N . THR A 1 323 ? 90.076 96.238 92.200 1.00 36.96 323 THR A N 1
ATOM 2283 C CA . THR A 1 323 ? 88.695 96.700 92.147 1.00 41.89 323 THR A CA 1
ATOM 2284 C C . THR A 1 323 ? 87.985 96.377 93.454 1.00 39.50 323 THR A C 1
ATOM 2285 O O . THR A 1 323 ? 88.625 95.976 94.431 1.00 33.20 323 THR A O 1
ATOM 2289 N N . SER A 1 324 ? 86.662 96.555 93.482 1.00 42.76 324 SER A N 1
ATOM 2290 C CA . SER A 1 324 ? 85.898 96.255 94.689 1.00 41.68 324 SER A CA 1
ATOM 2291 C C . SER A 1 324 ? 85.970 94.779 95.052 1.00 43.43 324 SER A C 1
ATOM 2292 O O . SER A 1 324 ? 85.843 94.423 96.229 1.00 40.95 324 SER A O 1
ATOM 2295 N N . ASP A 1 325 ? 86.175 93.910 94.065 1.00 49.53 325 ASP A N 1
ATOM 2296 C CA . ASP A 1 325 ? 86.232 92.465 94.274 1.00 50.96 325 ASP A CA 1
ATOM 2297 C C . ASP A 1 325 ? 87.559 91.954 93.722 1.00 47.44 325 ASP A C 1
ATOM 2298 O O . ASP A 1 325 ? 87.693 91.731 92.515 1.00 47.53 325 ASP A O 1
ATOM 2303 N N . SER A 1 326 ? 88.535 91.771 94.606 1.00 40.37 326 SER A N 1
ATOM 2304 C CA . SER A 1 326 ? 89.831 91.221 94.240 1.00 42.04 326 SER A CA 1
ATOM 2305 C C . SER A 1 326 ? 90.417 90.534 95.461 1.00 42.54 326 SER A C 1
ATOM 2306 O O . SER A 1 326 ? 90.095 90.913 96.593 1.00 45.04 326 SER A O 1
ATOM 2309 N N . PRO A 1 327 ? 91.263 89.522 95.272 1.00 43.25 327 PRO A N 1
ATOM 2310 C CA . PRO A 1 327 ? 91.889 88.865 96.424 1.00 45.42 327 PRO A CA 1
ATOM 2311 C C . PRO A 1 327 ? 92.810 89.816 97.175 1.00 44.63 327 PRO A C 1
ATOM 2312 O O . PRO A 1 327 ? 93.414 90.719 96.595 1.00 51.29 327 PRO A O 1
ATOM 2316 N N . LYS A 1 328 ? 92.908 89.602 98.487 1.00 37.76 328 LYS A N 1
ATOM 2317 C CA . LYS A 1 328 ? 93.747 90.434 99.341 1.00 39.71 328 LYS A CA 1
ATOM 2318 C C . LYS A 1 328 ? 95.233 90.124 99.215 1.00 39.00 328 LYS A C 1
ATOM 2319 O O . LYS A 1 328 ? 96.058 91.017 99.446 1.00 40.96 328 LYS A O 1
ATOM 2325 N N . LEU A 1 329 ? 95.623 88.934 98.782 1.00 38.10 329 LEU A N 1
ATOM 2326 C CA . LEU A 1 329 ? 97.075 88.631 98.706 1.00 37.46 329 LEU A CA 1
ATOM 2327 C C . LEU A 1 329 ? 97.629 89.230 97.427 1.00 41.84 329 LEU A C 1
ATOM 2328 O O . LEU A 1 329 ? 98.850 89.209 97.293 1.00 46.58 329 LEU A O 1
ATOM 2333 N N . TRP A 1 330 ? 96.771 89.682 96.504 1.00 36.23 330 TRP A N 1
ATOM 2334 C CA . TRP A 1 330 ? 97.241 90.511 95.396 1.00 38.07 330 TRP A CA 1
ATOM 2335 C C . TRP A 1 330 ? 97.626 91.900 95.898 1.00 38.77 330 TRP A C 1
ATOM 2336 O O . TRP A 1 330 ? 98.682 92.439 95.537 1.00 41.63 330 TRP A O 1
ATOM 2347 N N . ILE A 1 331 ? 96.786 92.484 96.757 1.00 33.87 331 ILE A N 1
ATOM 2348 C CA . ILE A 1 331 ? 97.087 93.787 97.343 1.00 32.77 331 ILE A CA 1
ATOM 2349 C C . ILE A 1 331 ? 98.335 93.708 98.213 1.00 35.75 331 ILE A C 1
ATOM 2350 O O . ILE A 1 331 ? 99.182 94.611 98.198 1.00 39.42 331 ILE A O 1
ATOM 2355 N N . LEU A 1 332 ? 98.464 92.632 98.993 1.00 28.69 332 LEU A N 1
ATOM 2356 C CA . LEU A 1 332 ? 99.643 92.471 99.838 1.00 32.62 332 LEU A CA 1
ATOM 2357 C C . LEU A 1 332 ? 100.912 92.358 99.002 1.00 32.31 332 LEU A C 1
ATOM 2358 O O . LEU A 1 332 ? 101.949 92.935 99.350 1.00 34.77 332 LEU A O 1
ATOM 2363 N N . VAL A 1 333 ? 100.848 91.614 97.895 1.00 27.43 333 VAL A N 1
ATOM 2364 C CA . VAL A 1 333 ? 102.002 91.474 97.013 1.00 26.48 333 VAL A CA 1
ATOM 2365 C C . VAL A 1 333 ? 102.378 92.820 96.411 1.00 26.11 333 VAL A C 1
ATOM 2366 O O . VAL A 1 333 ? 103.561 93.179 96.348 1.00 27.87 333 VAL A O 1
ATOM 2370 N N . LEU A 1 334 ? 101.380 93.585 95.959 1.00 24.59 334 LEU A N 1
ATOM 2371 C CA . LEU A 1 334 ? 101.668 94.900 95.393 1.00 24.92 334 LEU A CA 1
ATOM 2372 C C . LEU A 1 334 ? 102.319 95.813 96.423 1.00 25.47 334 LEU A C 1
ATOM 2373 O O . LEU A 1 334 ? 103.299 96.509 96.122 1.00 29.68 334 LEU A O 1
ATOM 2378 N N . GLY A 1 335 ? 101.798 95.811 97.652 1.00 22.97 335 GLY A N 1
ATOM 2379 C CA . GLY A 1 335 ? 102.386 96.634 98.695 1.00 21.69 335 GLY A CA 1
ATOM 2380 C C . GLY A 1 335 ? 103.814 96.240 99.018 1.00 28.78 335 GLY A C 1
ATOM 2381 O O . GLY A 1 335 ? 104.687 97.100 99.160 1.00 29.63 335 GLY A O 1
ATOM 2382 N N . ALA A 1 336 ? 104.072 94.935 99.139 1.00 28.40 336 ALA A N 1
ATOM 2383 C CA . ALA A 1 336 ? 105.423 94.474 99.443 1.00 23.15 336 ALA A CA 1
ATOM 2384 C C . ALA A 1 336 ? 106.398 94.831 98.328 1.00 26.58 336 ALA A C 1
ATOM 2385 O O . ALA A 1 336 ? 107.528 95.262 98.594 1.00 26.20 336 ALA A O 1
ATOM 2387 N N . VAL A 1 337 ? 105.982 94.656 97.071 1.00 26.87 337 VAL A N 1
ATOM 2388 C CA . VAL A 1 337 ? 106.855 94.982 95.946 1.00 24.27 337 VAL A CA 1
ATOM 2389 C C . VAL A 1 337 ? 107.165 96.474 95.922 1.00 25.75 337 VAL A C 1
ATOM 2390 O O . VAL A 1 337 ? 108.315 96.881 95.707 1.00 29.72 337 VAL A O 1
ATOM 2394 N N . PHE A 1 338 ? 106.147 97.314 96.138 1.00 23.18 338 PHE A N 1
ATOM 2395 C CA . PHE A 1 338 ? 106.392 98.753 96.160 1.00 22.46 338 PHE A CA 1
ATOM 2396 C C . PHE A 1 338 ? 107.311 99.141 97.311 1.00 31.49 338 PHE A C 1
ATOM 2397 O O . PHE A 1 338 ? 108.192 99.990 97.148 1.00 35.87 338 PHE A O 1
ATOM 2405 N N . GLY A 1 339 ? 107.117 98.539 98.487 1.00 25.29 339 GLY A N 1
ATOM 2406 C CA . GLY A 1 339 ? 108.000 98.833 99.604 1.00 20.92 339 GLY A CA 1
ATOM 2407 C C . GLY A 1 339 ? 109.441 98.455 99.323 1.00 19.70 339 GLY A C 1
ATOM 2408 O O . GLY A 1 339 ? 110.364 99.209 99.638 1.00 21.01 339 GLY A O 1
ATOM 2409 N N . PHE A 1 340 ? 109.651 97.281 98.725 1.00 25.02 340 PHE A N 1
ATOM 2410 C CA . PHE A 1 340 ? 110.997 96.861 98.346 1.00 24.72 340 PHE A CA 1
ATOM 2411 C C . PHE A 1 340 ? 111.625 97.854 97.373 1.00 21.46 340 PHE A C 1
ATOM 2412 O O . PHE A 1 340 ? 112.731 98.369 97.608 1.00 25.04 340 PHE A O 1
ATOM 2420 N N . SER A 1 341 ? 110.912 98.158 96.285 1.00 21.01 341 SER A N 1
ATOM 2421 C CA . SER A 1 341 ? 111.428 99.029 95.236 1.00 18.33 341 SER A CA 1
ATOM 2422 C C . SER A 1 341 ? 111.517 100.488 95.658 1.00 25.30 341 SER A C 1
ATOM 2423 O O . SER A 1 341 ? 112.118 101.283 94.932 1.00 28.47 341 SER A O 1
ATOM 2426 N N . SER A 1 342 ? 110.918 100.866 96.785 1.00 30.99 342 SER A N 1
ATOM 2427 C CA . SER A 1 342 ? 111.067 102.212 97.321 1.00 20.96 342 SER A CA 1
ATOM 2428 C C . SER A 1 342 ? 112.177 102.318 98.356 1.00 28.42 342 SER A C 1
ATOM 2429 O O . SER A 1 342 ? 112.921 103.303 98.356 1.00 32.40 342 SER A O 1
ATOM 2432 N N . TYR A 1 343 ? 112.310 101.327 99.240 1.00 31.18 343 TYR A N 1
ATOM 2433 C CA . TYR A 1 343 ? 113.304 101.404 100.300 1.00 21.69 343 TYR A CA 1
ATOM 2434 C C . TYR A 1 343 ? 114.692 100.968 99.855 1.00 27.02 343 TYR A C 1
ATOM 2435 O O . TYR A 1 343 ? 115.666 101.281 100.546 1.00 26.31 343 TYR A O 1
ATOM 2444 N N . GLY A 1 344 ? 114.818 100.258 98.735 1.00 29.64 344 GLY A N 1
ATOM 2445 C CA . GLY A 1 344 ? 116.130 100.008 98.178 1.00 22.18 344 GLY A CA 1
ATOM 2446 C C . GLY A 1 344 ? 116.832 101.262 97.680 1.00 27.08 344 GLY A C 1
ATOM 2447 O O . GLY A 1 344 ? 117.989 101.542 98.029 1.00 33.08 344 GLY A O 1
ATOM 2448 N N . PRO A 1 345 ? 116.141 102.040 96.840 1.00 25.11 345 PRO A N 1
ATOM 2449 C CA . PRO A 1 345 ? 116.740 103.285 96.337 1.00 31.53 345 PRO A CA 1
ATOM 2450 C C . PRO A 1 345 ? 117.124 104.285 97.412 1.00 28.11 345 PRO A C 1
ATOM 2451 O O . PRO A 1 345 ? 118.051 105.064 97.190 1.00 33.50 345 PRO A O 1
ATOM 2455 N N . ILE A 1 346 ? 116.449 104.308 98.562 1.00 25.04 346 ILE A N 1
ATOM 2456 C CA . ILE A 1 346 ? 116.827 105.251 99.614 1.00 19.71 346 ILE A CA 1
ATOM 2457 C C . ILE A 1 346 ? 118.223 104.930 100.141 1.00 21.84 346 ILE A C 1
ATOM 2458 O O . ILE A 1 346 ? 119.084 105.815 100.263 1.00 34.19 346 ILE A O 1
ATOM 2463 N N . ALA A 1 347 ? 118.471 103.655 100.450 1.00 22.28 347 ALA A N 1
ATOM 2464 C CA . ALA A 1 347 ? 119.799 103.244 100.889 1.00 27.29 347 ALA A CA 1
ATOM 2465 C C . ALA A 1 347 ? 120.830 103.462 99.790 1.00 28.77 347 ALA A C 1
ATOM 2466 O O . ALA A 1 347 ? 121.959 103.895 100.062 1.00 27.42 347 ALA A O 1
ATOM 2468 N N . LEU A 1 348 ? 120.461 103.162 98.541 1.00 24.78 348 LEU A N 1
ATOM 2469 C CA . LEU A 1 348 ? 121.386 103.394 97.436 1.00 23.18 348 LEU A CA 1
ATOM 2470 C C . LEU A 1 348 ? 121.756 104.869 97.325 1.00 28.69 348 LEU A C 1
ATOM 2471 O O . LEU A 1 348 ? 122.929 105.210 97.134 1.00 35.50 348 LEU A O 1
ATOM 2476 N N . PHE A 1 349 ? 120.767 105.758 97.451 1.00 28.28 349 PHE A N 1
ATOM 2477 C CA . PHE A 1 349 ? 121.023 107.191 97.388 1.00 23.59 349 PHE A CA 1
ATOM 2478 C C . PHE A 1 349 ? 121.949 107.630 98.508 1.00 23.62 349 PHE A C 1
ATOM 2479 O O . PHE A 1 349 ? 122.892 108.395 98.278 1.00 28.30 349 PHE A O 1
ATOM 2487 N N . GLY A 1 350 ? 121.698 107.154 99.730 1.00 36.39 350 GLY A N 1
ATOM 2488 C CA . GLY A 1 350 ? 122.559 107.531 100.843 1.00 32.37 350 GLY A CA 1
ATOM 2489 C C . GLY A 1 350 ? 123.998 107.095 100.639 1.00 34.35 350 GLY A C 1
ATOM 2490 O O . GLY A 1 350 ? 124.936 107.878 100.832 1.00 35.32 350 GLY A O 1
ATOM 2491 N N . VAL A 1 351 ? 124.193 105.841 100.222 1.00 39.36 351 VAL A N 1
ATOM 2492 C CA . VAL A 1 351 ? 125.550 105.330 100.054 1.00 37.19 351 VAL A CA 1
ATOM 2493 C C . VAL A 1 351 ? 126.260 106.039 98.904 1.00 36.02 351 VAL A C 1
ATOM 2494 O O . VAL A 1 351 ? 127.448 106.369 99.003 1.00 39.79 351 VAL A O 1
ATOM 2498 N N . ILE A 1 352 ? 125.555 106.281 97.796 1.00 38.61 352 ILE A N 1
ATOM 2499 C CA . ILE A 1 352 ? 126.176 106.963 96.664 1.00 37.15 352 ILE A CA 1
ATOM 2500 C C . ILE A 1 352 ? 126.531 108.399 97.032 1.00 45.06 352 ILE A C 1
ATOM 2501 O O . ILE A 1 352 ? 127.589 108.910 96.642 1.00 45.97 352 ILE A O 1
ATOM 2506 N N . ALA A 1 353 ? 125.661 109.073 97.790 1.00 45.04 353 ALA A N 1
ATOM 2507 C CA . ALA A 1 353 ? 125.962 110.428 98.233 1.00 38.76 353 ALA A CA 1
ATOM 2508 C C . ALA A 1 353 ? 127.192 110.451 99.127 1.00 39.77 353 ALA A C 1
ATOM 2509 O O . ALA A 1 353 ? 128.029 111.354 99.019 1.00 37.22 353 ALA A O 1
ATOM 2511 N N . ASN A 1 354 ? 127.319 109.467 100.021 1.00 47.52 354 ASN A N 1
ATOM 2512 C CA . ASN A 1 354 ? 128.520 109.394 100.849 1.00 48.35 354 ASN A CA 1
ATOM 2513 C C . ASN A 1 354 ? 129.763 109.137 100.003 1.00 48.88 354 ASN A C 1
ATOM 2514 O O . ASN A 1 354 ? 130.821 109.729 100.246 1.00 52.21 354 ASN A O 1
ATOM 2519 N N . GLU A 1 355 ? 129.655 108.255 99.008 1.00 49.04 355 GLU A N 1
ATOM 2520 C CA . GLU A 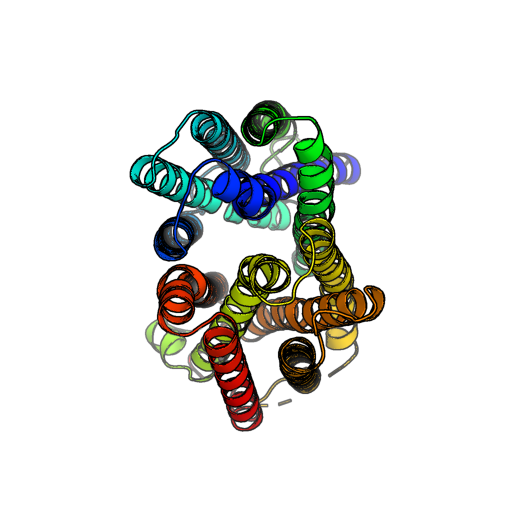1 355 ? 130.828 107.858 98.233 1.00 49.35 355 GLU A CA 1
ATOM 2521 C C . GLU A 1 355 ? 131.314 108.982 97.326 1.00 50.57 355 GLU A C 1
ATOM 2522 O O . GLU A 1 355 ? 132.522 109.227 97.228 1.00 48.93 355 GLU A O 1
ATOM 2528 N N . SER A 1 356 ? 130.396 109.675 96.657 1.00 52.45 356 SER A N 1
ATOM 2529 C CA . SER A 1 356 ? 130.751 110.704 95.687 1.00 45.90 356 SER A CA 1
ATOM 2530 C C . SER A 1 356 ? 130.992 112.069 96.317 1.00 43.93 356 SER A C 1
ATOM 2531 O O . SER A 1 356 ? 131.368 113.003 95.603 1.00 45.19 356 SER A O 1
ATOM 2534 N N . ALA A 1 357 ? 130.793 112.206 97.625 1.00 46.97 357 ALA A N 1
ATOM 2535 C CA . ALA A 1 357 ? 130.903 113.505 98.266 1.00 48.72 357 ALA A CA 1
ATOM 2536 C C . ALA A 1 357 ? 132.351 113.991 98.257 1.00 50.61 357 ALA A C 1
ATOM 2537 O O . ALA A 1 357 ? 133.284 113.188 98.175 1.00 53.18 357 ALA A O 1
ATOM 2539 N N . PRO A 1 358 ? 132.563 115.305 98.319 1.00 47.41 358 PRO A N 1
ATOM 2540 C CA . PRO A 1 358 ? 133.925 115.817 98.403 1.00 47.80 358 PRO A CA 1
ATOM 2541 C C . PRO A 1 358 ? 134.593 115.352 99.681 1.00 49.50 358 PRO A C 1
ATOM 2542 O O . PRO A 1 358 ? 133.920 115.096 100.697 1.00 53.38 358 PRO A O 1
ATOM 2546 N N . PRO A 1 359 ? 135.921 115.211 99.673 1.00 52.53 359 PRO A N 1
ATOM 2547 C CA . PRO A 1 359 ? 136.609 114.642 100.844 1.00 54.00 359 PRO A CA 1
ATOM 2548 C C . PRO A 1 359 ? 136.434 115.441 102.123 1.00 54.20 359 PRO A C 1
ATOM 2549 O O . PRO A 1 359 ? 136.485 114.851 103.209 1.00 56.69 359 PRO A O 1
ATOM 2553 N N . ASN A 1 360 ? 136.232 116.757 102.040 1.00 54.87 360 ASN A N 1
ATOM 2554 C CA . ASN A 1 360 ? 136.123 117.600 103.226 1.00 54.97 360 ASN A CA 1
ATOM 2555 C C . ASN A 1 360 ? 134.745 118.239 103.358 1.00 56.56 360 ASN A C 1
ATOM 2556 O O . ASN A 1 360 ? 134.567 119.157 104.164 1.00 59.89 360 ASN A O 1
ATOM 2561 N N . LEU A 1 361 ? 133.762 117.773 102.584 1.00 46.67 361 LEU A N 1
ATOM 2562 C CA . LEU A 1 361 ? 132.420 118.339 102.643 1.00 49.16 361 LEU A CA 1
ATOM 2563 C C . LEU A 1 361 ? 131.349 117.255 102.626 1.00 49.58 361 LEU A C 1
ATOM 2564 O O . LEU A 1 361 ? 130.322 117.406 101.957 1.00 55.27 361 LEU A O 1
ATOM 2569 N N . CYS A 1 362 ? 131.572 116.154 103.347 1.00 48.77 362 CYS A N 1
ATOM 2570 C CA . CYS A 1 362 ? 130.580 115.083 103.384 1.00 50.78 362 CYS A CA 1
ATOM 2571 C C . CYS A 1 362 ? 129.332 115.504 104.153 1.00 55.07 362 CYS A C 1
ATOM 2572 O O . CYS A 1 362 ? 128.206 115.250 103.710 1.00 55.08 362 CYS A O 1
ATOM 2575 N N . GLY A 1 363 ? 129.513 116.148 105.309 1.00 48.78 363 GLY A N 1
ATOM 2576 C CA . GLY A 1 363 ? 128.369 116.514 106.130 1.00 44.89 363 GLY A CA 1
ATOM 2577 C C . GLY A 1 363 ? 127.440 117.497 105.445 1.00 47.64 363 GLY A C 1
ATOM 2578 O O . GLY A 1 363 ? 126.215 117.359 105.511 1.00 53.45 363 GLY A O 1
ATOM 2579 N N . THR A 1 364 ? 128.008 118.502 104.774 1.00 42.41 364 THR A N 1
ATOM 2580 C CA . THR A 1 364 ? 127.185 119.474 104.062 1.00 44.30 364 THR A CA 1
ATOM 2581 C C . THR A 1 364 ? 126.418 118.817 102.919 1.00 46.85 364 THR A C 1
ATOM 2582 O O . THR A 1 364 ? 125.245 119.133 102.687 1.00 48.47 364 THR A O 1
ATOM 2586 N N . SER A 1 365 ? 127.067 117.909 102.187 1.00 32.17 365 SER A N 1
ATOM 2587 C CA . SER A 1 365 ? 126.382 117.206 101.107 1.00 37.94 365 SER A CA 1
ATOM 2588 C C . SER A 1 365 ? 125.237 116.357 101.642 1.00 37.44 365 SER A C 1
ATOM 2589 O O . SER A 1 365 ? 124.140 116.338 101.064 1.00 40.78 365 SER A O 1
ATOM 2592 N N . HIS A 1 366 ? 125.472 115.647 102.749 1.00 34.89 366 HIS A N 1
ATOM 2593 C CA . HIS A 1 366 ? 124.406 114.863 103.361 1.00 35.49 366 HIS A CA 1
ATOM 2594 C C . HIS A 1 366 ? 123.253 115.758 103.796 1.00 38.77 366 HIS A C 1
ATOM 2595 O O . HIS A 1 366 ? 122.081 115.409 103.612 1.00 36.27 366 HIS A O 1
ATOM 2602 N N . ALA A 1 367 ? 123.570 116.927 104.363 1.00 37.85 367 ALA A N 1
ATOM 2603 C CA . ALA A 1 367 ? 122.530 117.862 104.781 1.00 36.79 367 ALA A CA 1
ATOM 2604 C C . ALA A 1 367 ? 121.711 118.360 103.595 1.00 39.08 367 ALA A C 1
ATOM 2605 O O . ALA A 1 367 ? 120.481 118.447 103.677 1.00 34.68 367 ALA A O 1
ATOM 2607 N N . ILE A 1 368 ? 122.374 118.692 102.484 1.00 34.18 368 ILE A N 1
ATOM 2608 C CA . ILE A 1 368 ? 121.658 119.184 101.307 1.00 33.35 368 ILE A CA 1
ATOM 2609 C C . ILE A 1 368 ? 120.741 118.105 100.741 1.00 34.83 368 ILE A C 1
ATOM 2610 O O . ILE A 1 368 ? 119.575 118.365 100.406 1.00 36.41 368 ILE A O 1
ATOM 2615 N N . VAL A 1 369 ? 121.252 116.876 100.624 1.00 31.33 369 VAL A N 1
ATOM 2616 C CA . VAL A 1 369 ? 120.441 115.791 100.077 1.00 36.46 369 VAL A CA 1
ATOM 2617 C C . VAL A 1 369 ? 119.256 115.494 100.992 1.00 31.99 369 VAL A C 1
ATOM 2618 O O . VAL A 1 369 ? 118.134 115.251 100.524 1.00 30.79 369 VAL A O 1
ATOM 2622 N N . GLY A 1 370 ? 119.478 115.522 102.309 1.00 26.39 370 GLY A N 1
ATOM 2623 C CA . GLY A 1 370 ? 118.377 115.324 103.237 1.00 25.99 370 GLY A CA 1
ATOM 2624 C C . GLY A 1 370 ? 117.339 116.427 103.161 1.00 33.35 370 GLY A C 1
ATOM 2625 O O . GLY A 1 370 ? 116.139 116.170 103.268 1.00 36.26 370 GLY A O 1
ATOM 2626 N N . LEU A 1 371 ? 117.788 117.673 102.982 1.00 35.33 371 LEU A N 1
ATOM 2627 C CA . LEU A 1 371 ? 116.854 118.786 102.844 1.00 33.16 371 LEU A CA 1
ATOM 2628 C C . LEU A 1 371 ? 115.998 118.635 101.595 1.00 31.82 371 LEU A C 1
ATOM 2629 O O . LEU A 1 371 ? 114.794 118.919 101.617 1.00 39.73 371 LEU A O 1
ATOM 2634 N N . MET A 1 372 ? 116.603 118.197 100.489 1.00 27.73 372 MET A N 1
ATOM 2635 C CA . MET A 1 372 ? 115.818 117.981 99.275 1.00 25.91 372 MET A CA 1
ATOM 2636 C C . MET A 1 372 ? 114.830 116.830 99.447 1.00 28.39 372 MET A C 1
ATOM 2637 O O . MET A 1 372 ? 113.679 116.919 98.998 1.00 31.71 372 MET A O 1
ATOM 2642 N N . ALA A 1 373 ? 115.249 115.747 100.105 1.00 28.54 373 ALA A N 1
ATOM 2643 C CA . ALA A 1 373 ? 114.308 114.668 100.395 1.00 22.29 373 ALA A CA 1
ATOM 2644 C C . ALA A 1 373 ? 113.158 115.162 101.265 1.00 31.32 373 ALA A C 1
ATOM 2645 O O . ALA A 1 373 ? 112.001 114.768 101.069 1.00 29.21 373 ALA A O 1
ATOM 2647 N N . ASN A 1 374 ? 113.458 116.036 102.228 1.00 25.92 374 ASN A N 1
ATOM 2648 C CA . ASN A 1 374 ? 112.425 116.540 103.125 1.00 23.57 374 ASN A CA 1
ATOM 2649 C C . ASN A 1 374 ? 111.449 117.463 102.407 1.00 25.07 374 ASN A C 1
ATOM 2650 O O . ASN A 1 374 ? 110.247 117.434 102.688 1.00 29.04 374 ASN A O 1
ATOM 2655 N N . VAL A 1 375 ? 111.937 118.303 101.491 1.00 23.81 375 VAL A N 1
ATOM 2656 C CA . VAL A 1 375 ? 111.004 119.136 100.734 1.00 25.67 375 VAL A CA 1
ATOM 2657 C C . VAL A 1 375 ? 110.162 118.274 99.795 1.00 27.37 375 VAL A C 1
ATOM 2658 O O . VAL A 1 375 ? 108.975 118.559 99.573 1.00 23.87 375 VAL A O 1
ATOM 2662 N N . GLY A 1 376 ? 110.739 117.199 99.251 1.00 24.63 376 GLY A N 1
ATOM 2663 C CA . GLY A 1 376 ? 109.935 116.259 98.485 1.00 15.36 376 GLY A CA 1
ATOM 2664 C C . GLY A 1 376 ? 108.837 115.624 99.315 1.00 20.80 376 GLY A C 1
ATOM 2665 O O . GLY A 1 376 ? 107.703 115.477 98.855 1.00 16.88 376 GLY A O 1
ATOM 2666 N N . GLY A 1 377 ? 109.160 115.237 100.550 1.00 25.01 377 GLY A N 1
ATOM 2667 C CA . GLY A 1 377 ? 108.140 114.717 101.448 1.00 17.20 377 GLY A CA 1
ATOM 2668 C C . GLY A 1 377 ? 107.096 115.749 101.828 1.00 22.87 377 GLY A C 1
ATOM 2669 O O . GLY A 1 377 ? 105.922 115.416 102.003 1.00 20.60 377 GLY A O 1
ATOM 2670 N N . PHE A 1 378 ? 107.531 117.006 101.949 1.00 22.88 378 PHE A N 1
ATOM 2671 C CA . PHE A 1 378 ? 106.590 118.110 102.268 1.00 14.13 378 PHE A CA 1
ATOM 2672 C C . PHE A 1 378 ? 105.583 118.251 101.123 1.00 19.15 378 PHE A C 1
ATOM 2673 O O . PHE A 1 378 ? 104.383 118.449 101.400 1.00 15.96 378 PHE A O 1
ATOM 2681 N N . LEU A 1 379 ? 106.058 118.142 99.879 1.00 25.90 379 LEU A N 1
ATOM 2682 C CA . LEU A 1 379 ? 105.180 118.297 98.722 1.00 14.86 379 LEU A CA 1
ATOM 2683 C C . LEU A 1 379 ? 104.073 117.250 98.685 1.00 21.20 379 LEU A C 1
ATOM 2684 O O . LEU A 1 379 ? 103.094 117.424 97.952 1.00 23.62 379 LEU A O 1
ATOM 2689 N N . ALA A 1 380 ? 104.208 116.167 99.451 1.00 28.56 380 ALA A N 1
ATOM 2690 C CA . ALA A 1 380 ? 103.212 115.102 99.448 1.00 19.03 380 ALA A CA 1
ATOM 2691 C C . ALA A 1 380 ? 101.957 115.463 100.233 1.00 28.93 380 ALA A C 1
ATOM 2692 O O . ALA A 1 380 ? 100.885 114.917 99.956 1.00 30.13 380 ALA A O 1
ATOM 2694 N N . GLY A 1 381 ? 102.065 116.340 101.227 1.00 24.62 381 GLY A N 1
ATOM 2695 C CA . GLY A 1 381 ? 100.935 116.607 102.094 1.00 18.23 381 GLY A CA 1
ATOM 2696 C C . GLY A 1 381 ? 99.793 117.424 101.521 1.00 22.95 381 GLY A C 1
ATOM 2697 O O . GLY A 1 381 ? 98.718 116.883 101.253 1.00 23.42 381 GLY A O 1
ATOM 2698 N N . LEU A 1 382 ? 100.010 118.725 101.321 1.00 20.23 382 LEU A N 1
ATOM 2699 C CA . LEU A 1 382 ? 98.923 119.636 100.972 1.00 17.18 382 LEU A CA 1
ATOM 2700 C C . LEU A 1 382 ? 98.581 119.653 99.481 1.00 31.56 382 LEU A C 1
ATOM 2701 O O . LEU A 1 382 ? 97.395 119.566 99.137 1.00 36.58 382 LEU A O 1
ATOM 2706 N N . PRO A 1 383 ? 99.552 119.794 98.565 1.00 30.07 383 PRO A N 1
ATOM 2707 C CA . PRO A 1 383 ? 99.178 119.821 97.139 1.00 27.08 383 PRO A CA 1
ATOM 2708 C C . PRO A 1 383 ? 98.544 118.528 96.654 1.00 26.82 383 PRO A C 1
ATOM 2709 O O . PRO A 1 383 ? 97.564 118.564 95.897 1.00 38.38 383 PRO A O 1
ATOM 2713 N N . PHE A 1 384 ? 99.080 117.382 97.079 1.00 12.69 384 PHE A N 1
ATOM 2714 C CA . PHE A 1 384 ? 98.490 116.099 96.711 1.00 17.29 384 PHE A CA 1
ATOM 2715 C C . PHE A 1 384 ? 97.068 115.979 97.242 1.00 21.49 384 PHE A C 1
ATOM 2716 O O . PHE A 1 384 ? 96.165 115.522 96.531 1.00 25.06 384 PHE A O 1
ATOM 2724 N N . SER A 1 385 ? 96.850 116.394 98.491 1.00 25.53 385 SER A N 1
ATOM 2725 C CA . SER A 1 385 ? 95.516 116.328 99.076 1.00 26.99 385 SER A CA 1
ATOM 2726 C C . SER A 1 385 ? 94.548 117.257 98.357 1.00 27.59 385 SER A C 1
ATOM 2727 O O . SER A 1 385 ? 93.372 116.923 98.195 1.00 32.12 385 SER A O 1
ATOM 2730 N N . THR A 1 386 ? 95.016 118.430 97.926 1.00 23.69 386 THR A N 1
ATOM 2731 C CA . THR A 1 386 ? 94.148 119.338 97.179 1.00 23.26 386 THR A CA 1
ATOM 2732 C C . THR A 1 386 ? 93.780 118.759 95.817 1.00 25.90 386 THR A C 1
ATOM 2733 O O . THR A 1 386 ? 92.622 118.851 95.386 1.00 29.90 386 THR A O 1
ATOM 2737 N N . ILE A 1 387 ? 94.751 118.150 95.131 1.00 22.92 387 ILE A N 1
ATOM 2738 C CA . ILE A 1 387 ? 94.461 117.500 93.854 1.00 18.00 387 ILE A CA 1
ATOM 2739 C C . ILE A 1 387 ? 93.446 116.382 94.047 1.00 24.78 387 ILE A C 1
ATOM 2740 O O . ILE A 1 387 ? 92.517 116.220 93.246 1.00 25.68 387 ILE A O 1
ATOM 2745 N N . ALA A 1 388 ? 93.608 115.590 95.110 1.00 26.32 388 ALA A N 1
ATOM 2746 C CA . ALA A 1 388 ? 92.657 114.520 95.393 1.00 23.20 388 ALA A CA 1
ATOM 2747 C C . ALA A 1 388 ? 91.277 115.071 95.734 1.00 24.51 388 ALA A C 1
ATOM 2748 O O . ALA A 1 388 ? 90.257 114.501 95.330 1.00 24.22 388 ALA A O 1
ATOM 2750 N N . LYS A 1 389 ? 91.228 116.170 96.489 1.00 30.91 389 LYS A N 1
ATOM 2751 C CA . LYS A 1 389 ? 89.954 116.774 96.860 1.00 29.69 389 LYS A CA 1
ATOM 2752 C C . LYS A 1 389 ? 89.205 117.274 95.637 1.00 25.43 389 LYS A C 1
ATOM 2753 O O . LYS A 1 389 ? 87.982 117.120 95.543 1.00 29.09 389 LYS A O 1
ATOM 2759 N N . HIS A 1 390 ? 89.920 117.878 94.689 1.00 34.65 390 HIS A N 1
ATOM 2760 C CA . HIS A 1 390 ? 89.245 118.457 93.534 1.00 37.16 390 HIS A CA 1
ATOM 2761 C C . HIS A 1 390 ? 88.812 117.387 92.536 1.00 38.76 390 HIS A C 1
ATOM 2762 O O . HIS A 1 390 ? 87.636 117.312 92.168 1.00 36.87 390 HIS A O 1
ATOM 2769 N N . TYR A 1 391 ? 89.747 116.553 92.076 1.00 37.24 391 TYR A N 1
ATOM 2770 C CA . TYR A 1 391 ? 89.374 115.568 91.066 1.00 37.18 391 TYR A CA 1
ATOM 2771 C C . TYR A 1 391 ? 89.045 114.202 91.663 1.00 35.18 391 TYR A C 1
ATOM 2772 O O . TYR A 1 391 ? 87.886 113.779 91.627 1.00 40.64 391 TYR A O 1
ATOM 2781 N N . SER A 1 392 ? 90.037 113.525 92.243 1.00 28.60 392 SER A N 1
ATOM 2782 C CA . SER A 1 392 ? 89.874 112.205 92.852 1.00 30.36 392 SER A CA 1
ATOM 2783 C C . SER A 1 392 ? 91.229 111.756 93.384 1.00 32.86 392 SER A C 1
ATOM 2784 O O . SER A 1 392 ? 92.263 112.367 93.100 1.00 35.33 392 SER A O 1
ATOM 2787 N N . TRP A 1 393 ? 91.213 110.658 94.146 1.00 32.93 393 TRP A N 1
ATOM 2788 C CA . TRP A 1 393 ? 92.463 110.009 94.534 1.00 29.18 393 TRP A CA 1
ATOM 2789 C C . TRP A 1 393 ? 93.189 109.457 93.314 1.00 32.15 393 TRP A C 1
ATOM 2790 O O . TRP A 1 393 ? 94.423 109.519 93.230 1.00 32.67 393 TRP A O 1
ATOM 2801 N N . SER A 1 394 ? 92.421 108.882 92.385 1.00 36.49 394 SER A N 1
ATOM 2802 C CA . SER A 1 394 ? 93.028 108.274 91.173 1.00 32.11 394 SER A CA 1
ATOM 2803 C C . SER A 1 394 ? 93.848 109.326 90.421 1.00 37.70 394 SER A C 1
ATOM 2804 O O . SER A 1 394 ? 95.003 109.025 90.062 1.00 36.80 394 SER A O 1
ATOM 2807 N N . THR A 1 395 ? 93.273 110.512 90.197 1.00 37.41 395 THR A N 1
ATOM 2808 C CA . THR A 1 395 ? 93.977 111.535 89.427 1.00 33.05 395 THR A CA 1
ATOM 2809 C C . THR A 1 395 ? 95.306 111.903 90.077 1.00 31.95 395 THR A C 1
ATOM 2810 O O . THR A 1 395 ? 96.332 112.017 89.393 1.00 39.31 395 THR A O 1
ATOM 2814 N N . ALA A 1 396 ? 95.312 112.082 91.401 1.00 17.06 396 ALA A N 1
ATOM 2815 C CA . ALA A 1 396 ? 96.549 112.421 92.096 1.00 18.24 396 ALA A CA 1
ATOM 2816 C C . ALA A 1 396 ? 97.565 111.289 92.006 1.00 23.76 396 ALA A C 1
ATOM 2817 O O . ALA A 1 396 ? 98.760 111.529 91.781 1.00 28.47 396 ALA A O 1
ATOM 2819 N N . PHE A 1 397 ? 97.110 110.046 92.176 1.00 29.24 397 PHE A N 1
ATOM 2820 C CA . PHE A 1 397 ? 98.022 108.910 92.070 1.00 24.89 397 PHE A CA 1
ATOM 2821 C C . PHE A 1 397 ? 98.577 108.774 90.657 1.00 31.20 397 PHE A C 1
ATOM 2822 O O . PHE A 1 397 ? 99.754 108.441 90.477 1.00 36.97 397 PHE A O 1
ATOM 2830 N N . TRP A 1 398 ? 97.746 109.023 89.641 1.00 18.14 398 TRP A N 1
ATOM 2831 C CA . TRP A 1 398 ? 98.225 108.994 88.264 1.00 18.53 398 TRP A CA 1
ATOM 2832 C C . TRP A 1 398 ? 99.269 110.073 88.021 1.00 23.98 398 TRP A C 1
ATOM 2833 O O . TRP A 1 398 ? 100.268 109.833 87.336 1.00 31.94 398 TRP A O 1
ATOM 2844 N N . VAL A 1 399 ? 99.048 111.272 88.565 1.00 27.63 399 VAL A N 1
ATOM 2845 C CA . VAL A 1 399 ? 100.034 112.342 88.429 1.00 23.79 399 VAL A CA 1
ATOM 2846 C C . VAL A 1 399 ? 101.353 111.936 89.075 1.00 22.40 399 VAL A C 1
ATOM 2847 O O . VAL A 1 399 ? 102.434 112.150 88.509 1.00 27.08 399 VAL A O 1
ATOM 2851 N N . ALA A 1 400 ? 101.284 111.336 90.266 1.00 24.19 400 ALA A N 1
ATOM 2852 C CA . ALA A 1 400 ? 102.501 110.899 90.946 1.00 24.61 400 ALA A CA 1
ATOM 2853 C C . ALA A 1 400 ? 103.236 109.830 90.143 1.00 23.11 400 ALA A C 1
ATOM 2854 O O . ALA A 1 400 ? 104.466 109.872 90.018 1.00 25.15 400 ALA A O 1
ATOM 2856 N N . GLU A 1 401 ? 102.498 108.865 89.589 1.00 28.96 401 GLU A N 1
ATOM 2857 C CA . GLU A 1 401 ? 103.123 107.815 88.789 1.00 29.79 401 GLU A CA 1
ATOM 2858 C C . GLU A 1 401 ? 103.741 108.378 87.512 1.00 29.19 401 GLU A C 1
ATOM 2859 O O . GLU A 1 401 ? 104.819 107.940 87.091 1.00 27.06 401 GLU A O 1
ATOM 2865 N N . VAL A 1 402 ? 103.075 109.351 86.883 1.00 22.22 402 VAL A N 1
ATOM 2866 C CA . VAL A 1 402 ? 103.628 109.994 85.693 1.00 23.19 402 VAL A CA 1
ATOM 2867 C C . VAL A 1 402 ? 104.929 110.713 86.031 1.00 30.65 402 VAL A C 1
ATOM 2868 O O . VAL A 1 402 ? 105.919 110.624 85.290 1.00 33.70 402 VAL A O 1
ATOM 2872 N N . ILE A 1 403 ? 104.950 111.431 87.157 1.00 25.18 403 ILE A N 1
ATOM 2873 C CA . ILE A 1 403 ? 106.169 112.117 87.578 1.00 21.59 403 ILE A CA 1
ATOM 2874 C C . ILE A 1 403 ? 107.283 111.112 87.843 1.00 23.30 403 ILE A C 1
ATOM 2875 O O . ILE A 1 403 ? 108.443 111.336 87.476 1.00 19.08 403 ILE A O 1
ATOM 2880 N N . CYS A 1 404 ? 106.950 109.988 88.486 1.00 28.61 404 CYS A N 1
ATOM 2881 C CA . CYS A 1 404 ? 107.959 108.972 88.772 1.00 23.90 404 CYS A CA 1
ATOM 2882 C C . CYS A 1 404 ? 108.531 108.377 87.489 1.00 24.09 404 CYS A C 1
ATOM 2883 O O . CYS A 1 404 ? 109.746 108.170 87.380 1.00 32.51 404 CYS A O 1
ATOM 2886 N N . ALA A 1 405 ? 107.671 108.092 86.508 1.00 23.90 405 ALA A N 1
ATOM 2887 C CA . ALA A 1 405 ? 108.149 107.556 85.236 1.00 28.16 405 ALA A CA 1
ATOM 2888 C C . ALA A 1 405 ? 109.047 108.555 84.516 1.00 30.99 405 ALA A C 1
ATOM 2889 O O . ALA A 1 405 ? 110.091 108.180 83.961 1.00 27.77 405 ALA A O 1
ATOM 2891 N N . ALA A 1 406 ? 108.657 109.833 84.511 1.00 27.66 406 ALA A N 1
ATOM 2892 C CA . ALA A 1 406 ? 109.487 110.852 83.874 1.00 20.99 406 ALA A CA 1
ATOM 2893 C C . ALA A 1 406 ? 110.838 110.974 84.568 1.00 25.01 406 ALA A C 1
ATOM 2894 O O . ALA A 1 406 ? 111.875 111.113 83.907 1.00 25.58 406 ALA A O 1
ATOM 2896 N N . SER A 1 407 ? 110.847 110.924 85.903 1.00 33.82 4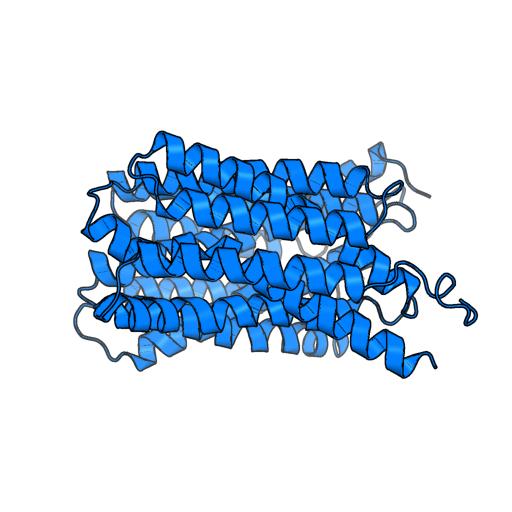07 SER A N 1
ATOM 2897 C CA . SER A 1 407 ? 112.106 110.986 86.638 1.00 33.06 407 SER A CA 1
ATOM 2898 C C . SER A 1 407 ? 112.987 109.783 86.329 1.00 32.80 407 SER A C 1
ATOM 2899 O O . SER A 1 407 ? 114.206 109.923 86.187 1.00 39.99 407 SER A O 1
ATOM 2902 N N . THR A 1 408 ? 112.393 108.591 86.235 1.00 33.61 408 THR A N 1
ATOM 2903 C CA . THR A 1 408 ? 113.178 107.405 85.904 1.00 32.13 408 THR A CA 1
ATOM 2904 C C . THR A 1 408 ? 113.796 107.522 84.517 1.00 36.33 408 THR A C 1
ATOM 2905 O O . THR A 1 408 ? 114.974 107.196 84.323 1.00 32.39 408 THR A O 1
ATOM 2909 N N . ALA A 1 409 ? 113.018 107.996 83.539 1.00 38.32 409 ALA A N 1
ATOM 2910 C CA . ALA A 1 409 ? 113.551 108.168 82.190 1.00 31.89 409 ALA A CA 1
ATOM 2911 C C . ALA A 1 409 ? 114.681 109.193 82.168 1.00 36.68 409 ALA A C 1
ATOM 2912 O O . ALA A 1 409 ? 115.726 108.975 81.540 1.00 33.05 409 ALA A O 1
ATOM 2914 N N . ALA A 1 410 ? 114.491 110.321 82.860 1.00 43.17 410 ALA A N 1
ATOM 2915 C CA . ALA A 1 410 ? 115.528 111.348 82.905 1.00 37.16 410 ALA A CA 1
ATOM 2916 C C . ALA A 1 410 ? 116.793 110.833 83.580 1.00 40.83 410 ALA A C 1
ATOM 2917 O O . ALA A 1 410 ? 117.907 111.113 83.123 1.00 45.82 410 ALA A O 1
ATOM 2919 N N . PHE A 1 411 ? 116.642 110.081 84.673 1.00 41.48 411 PHE A N 1
ATOM 2920 C CA . PHE A 1 411 ? 117.804 109.528 85.360 1.00 39.31 411 PHE A CA 1
ATOM 2921 C C . PHE A 1 411 ? 118.534 108.522 84.482 1.00 40.23 411 PHE A C 1
ATOM 2922 O O . PHE A 1 411 ? 119.769 108.463 84.490 1.00 42.16 411 PHE A O 1
ATOM 2930 N N . PHE A 1 412 ? 117.788 107.713 83.724 1.00 45.84 412 PHE A N 1
ATOM 2931 C CA . PHE A 1 412 ? 118.428 106.799 82.785 1.00 40.17 412 PHE A CA 1
ATOM 2932 C C . PHE A 1 412 ? 119.215 107.566 81.731 1.00 46.62 412 PHE A C 1
ATOM 2933 O O . PHE A 1 412 ? 120.330 107.177 81.366 1.00 47.85 412 PHE A O 1
ATOM 2941 N N . LEU A 1 413 ? 118.642 108.659 81.220 1.00 46.90 413 LEU A N 1
ATOM 2942 C CA . LEU A 1 413 ? 119.366 109.472 80.247 1.00 44.86 413 LEU A CA 1
ATOM 2943 C C . LEU A 1 413 ? 120.572 110.160 80.878 1.00 49.33 413 LEU A C 1
ATOM 2944 O O . LEU A 1 413 ? 121.643 110.232 80.265 1.00 46.81 413 LEU A O 1
ATOM 2949 N N . LEU A 1 414 ? 120.419 110.674 82.097 1.00 48.32 414 LEU A N 1
ATOM 2950 C CA . LEU A 1 414 ? 121.503 111.364 82.797 1.00 41.53 414 LEU A CA 1
ATOM 2951 C C . LEU A 1 414 ? 122.153 110.418 83.806 1.00 48.39 414 LEU A C 1
ATOM 2952 O O . LEU A 1 414 ? 121.930 110.494 85.015 1.00 51.24 414 LEU A O 1
ATOM 2957 N N . ARG A 1 415 ? 122.978 109.510 83.283 1.00 58.36 415 ARG A N 1
ATOM 2958 C CA . ARG A 1 415 ? 123.627 108.510 84.120 1.00 57.68 415 ARG A CA 1
ATOM 2959 C C . ARG A 1 415 ? 125.110 108.318 83.836 1.00 58.87 415 ARG A C 1
ATOM 2960 O O . ARG A 1 415 ? 125.797 107.708 84.662 1.00 63.19 415 ARG A O 1
ATOM 2968 N N . ASN A 1 416 ? 125.628 108.815 82.715 1.00 59.00 416 ASN A N 1
ATOM 2969 C CA . ASN A 1 416 ? 127.042 108.692 82.386 1.00 59.14 416 ASN A CA 1
ATOM 2970 C C . ASN A 1 416 ? 127.767 110.031 82.484 1.00 58.46 416 ASN A C 1
ATOM 2971 O O . ASN A 1 416 ? 128.688 110.306 81.712 1.00 56.64 416 ASN A O 1
ATOM 2976 N N . ILE A 1 417 ? 127.360 110.867 83.431 1.00 60.13 417 ILE A N 1
ATOM 2977 C CA . ILE A 1 417 ? 127.983 112.154 83.653 1.00 57.52 417 ILE A CA 1
ATOM 2978 C C . ILE A 1 417 ? 128.946 112.037 84.828 1.00 58.79 417 ILE A C 1
ATOM 2979 O O . ILE A 1 417 ? 128.973 111.037 85.540 1.00 64.77 417 ILE A O 1
ATOM 2984 N N . ARG A 1 418 ? 129.761 113.072 85.025 1.00 58.88 418 ARG A N 1
ATOM 2985 C CA . ARG A 1 418 ? 130.734 113.079 86.112 1.00 60.92 418 ARG A CA 1
ATOM 2986 C C . ARG A 1 418 ? 130.050 112.847 87.454 1.00 60.92 418 ARG A C 1
ATOM 2987 O O . ARG A 1 418 ? 129.047 113.490 87.774 1.00 64.36 418 ARG A O 1
ATOM 2995 N N . THR A 1 419 ? 130.602 111.922 88.241 1.00 54.75 419 THR A N 1
ATOM 2996 C CA . THR A 1 419 ? 130.048 111.601 89.549 1.00 56.67 419 THR A CA 1
ATOM 2997 C C . THR A 1 419 ? 130.838 112.199 90.703 1.00 53.26 419 THR A C 1
ATOM 2998 O O . THR A 1 419 ? 130.311 112.270 91.818 1.00 50.39 419 THR A O 1
ATOM 3002 N N . LYS A 1 420 ? 132.075 112.628 90.469 1.00 56.62 420 LYS A N 1
ATOM 3003 C CA . LYS A 1 420 ? 132.888 113.242 91.508 1.00 58.68 420 LYS A CA 1
ATOM 3004 C C . LYS A 1 420 ? 132.599 114.736 91.570 1.00 59.23 420 LYS A C 1
ATOM 3005 O O . LYS A 1 420 ? 132.638 115.426 90.547 1.00 59.27 420 LYS A O 1
ATOM 3011 N N . MET A 1 421 ? 132.309 115.226 92.768 1.00 55.19 421 MET A N 1
ATOM 3012 C CA . MET A 1 421 ? 131.989 116.627 92.989 1.00 55.00 421 MET A CA 1
ATOM 3013 C C . MET A 1 421 ? 133.205 117.358 93.543 1.00 56.94 421 MET A C 1
ATOM 3014 O O . MET A 1 421 ? 134.031 116.776 94.250 1.00 58.28 421 MET A O 1
ATOM 3019 N N . GLY A 1 422 ? 133.313 118.641 93.208 1.00 58.98 422 GLY A N 1
ATOM 3020 C CA . GLY A 1 422 ? 134.364 119.458 93.779 1.00 61.29 422 GLY A CA 1
ATOM 3021 C C . GLY A 1 422 ? 135.133 120.310 92.793 1.00 62.12 422 GLY A C 1
ATOM 3022 O O . GLY A 1 422 ? 134.602 120.720 91.757 1.00 59.94 422 GLY A O 1
ATOM 3023 N N . ARG A 1 423 ? 136.402 120.575 93.114 1.00 70.17 423 ARG A N 1
ATOM 3024 C CA . ARG A 1 423 ? 137.230 121.491 92.340 1.00 71.44 423 ARG A CA 1
ATOM 3025 C C . ARG A 1 423 ? 137.657 120.928 90.992 1.00 72.65 423 ARG A C 1
ATOM 3026 O O . ARG A 1 423 ? 138.133 121.702 90.155 1.00 73.53 423 ARG A O 1
ATOM 3034 N N . VAL A 1 424 ? 137.476 119.625 90.764 1.00 71.08 424 VAL A N 1
ATOM 3035 C CA . VAL A 1 424 ? 137.908 118.900 89.557 1.00 72.49 424 VAL A CA 1
ATOM 3036 C C . VAL A 1 424 ? 139.208 119.440 88.940 1.00 74.87 424 VAL A C 1
ATOM 3037 O O . VAL A 1 424 ? 139.215 120.364 88.125 1.00 72.42 424 VAL A O 1
#

GO terms:
  GO:0005789 endoplasmic reticulum membrane (C, IDA)
  GO:0042593 glucose homeostasis (P, IDA)
  GO:0015760 glucose-6-phosphate transport (P, IDA)
  GO:0015152 glucose-6-phosphate transmembrane transporter activity (F, IDA)
  GO:0061513 glucose 6-phosphate:phosphate antiporter activity (F, IDA)
  GO:0035435 phosphate ion transmembrane transport (P, IDA)
  GO:0061513 glucose 6-phosphate:phosphate antiporter activity (F, EXP)
  GO:0005789 endoplasmic reticulum membrane (C, EXP)
  GO:0015760 glucose-6-phosphate transport (P, IMP)
  GO:0061513 glucose 6-phosphate:phosphate antiporter activity (F, TAS)
  GO:0005789 endoplasmic reticulum membrane (C, TAS)
  GO:0006094 gluconeogenesis (P, TAS)
  GO:0005515 protein binding (F, IPI)
  GO:0016020 membrane (C, HDA)
  GO:0015152 glucose-6-phosphate transmembrane transporter activity (F, IMP)

Secondary structure (DSSP, 8-state):
-HHHHHHHHHHHHHHHHHHHHHHHHHHHHHHHHHHHHS---HHHHHHHHHHHHHHHHHHHHHHHHHGGGS-HHHHHHHHHHHHHHHHHHHTT--SHHHHHHHHHHHHHHHGGGHHHHHHHHHHHS-GGGHHHHHHHHHHHHHHHHHHHHHHHHHHHTTS-THHHHHHHHHHHHHHHHHHHHH--SSTTTSSS-----HHHHTT-HHHHHHHHHHHHHHHHHHHHHHHHHHHHHHTT---HHHHHHHHHHHHHHHHHHHHHHHHHHHH----TTHHHHHHHHHHHHHHHHHHHHH--SS--HHHHHHHHHHHHHHHHHHHHHHHHHHHHHS-TT-HHHHHHHHHHHHHHHHHTTTHHHHHHHHHT-HHHHHHHHHHHHHHHHHHHHHS-SS----S--

B-factor: mean 37.72, std 13.5, range [3.63, 84.66]

Sequence (397 aa):
GYGYYRTVIFSAMFGGYSLYYFNRKTFSFVMPSLVEEIPLDKDDLGFITSSQSAAYAISKFVSGVLSDQMSARWLFSSGLLLVGLVNIFFAWSSTVPVFAALWFLNGLAQGLGWPPCGKVLRKWFEPSQFGTWWAILSTSMNLAGGLGPILATILAQSYSWRSTLALSGALCVVVSFLCLLLIHNEPADVGLRNESTLQELLLSPYLWVLSTGYLVVFGVKTCCTDWGQFFLIQEKGQSALVGSSYMSALEVGGLVGSIAAGYLSDRAYGNPRHGLLLFMMAGMTVSMYLFRVTVTSDSPKLWILVLGAVFGFSSYGPIALFGVIANESAPPNLCGTSHAIVGLMANVGGFLAGLPFSTIAKHYSWSTAFWVAEVICAASTAAFFLLRNIRTKMGRV

Nearest PDB structures (foldseek):
  6e9o-assembly2_A  TM=7.058E-01  e=1.276E-10  Escherichia coli
  8tgk-assembly1_A  TM=7.703E-01  e=2.362E-09  Homo sapiens
  8wll-assembly1_A  TM=8.414E-01  e=2.178E-08  Homo sapiens
  8t69-assembly1_A  TM=7.194E-01  e=2.165E-09  Homo sapiens
  6oop-assembly1_A  TM=8.023E-01  e=4.185E-08  Escherichia coli

Solvent-accessible surface area: 17904 Å² total; per-residue (Å²): 78,91,46,164,63,76,93,37,5,26,67,12,4,53,32,0,27,23,19,4,20,37,0,33,49,6,4,12,20,15,0,32,37,1,30,150,94,27,119,34,94,50,46,35,8,0,98,0,24,5,19,21,26,30,0,24,11,98,13,42,75,78,17,29,89,92,17,114,129,62,39,6,56,150,33,5,12,46,0,0,60,81,0,0,63,9,0,57,111,0,4,223,18,60,76,36,90,68,2,9,54,22,4,77,93,0,0,73,5,6,0,45,1,99,6,5,11,11,62,4,4,149,102,7,26,114,126,105,92,64,40,96,67,96,40,62,8,37,16,0,48,4,78,4,2,15,119,0,3,55,93,12,34,89,55,38,152,82,136,59,16,66,42,27,2,28,121,13,0,46,96,0,30,86,29,3,126,91,6,34,135,77,4,47,37,75,4,56,104,46,61,38,209,114,163,21,68,103,113,47,0,54,139,12,89,5,0,100,27,1,0,66,4,34,36,14,0,59,10,10,13,24,10,3,23,10,4,0,6,14,6,0,50,104,92,15,61,25,64,44,91,15,0,11,30,3,13,17,17,0,16,102,5,0,63,82,0,13,92,24,0,28,148,55,7,106,148,89,186,14,22,111,32,9,37,48,0,21,162,10,2,40,27,0,20,88,5,7,107,58,8,56,78,55,6,70,69,130,22,83,112,126,94,0,68,74,7,0,32,66,4,0,69,6,0,23,0,0,30,20,1,0,16,48,0,3,80,89,12,14,2,121,71,24,46,52,55,2,64,27,25,10,12,75,43,6,16,57,2,5,71,93,3,4,64,58,14,0,41,64,3,93,122,167,41,4,47,42,0,5,123,45,9,20,66,88,1,46,61,26,18,57,47,11,107,143,87,93,97,47,68,15,113,18,9,159,109

InterPro domains:
  IPR000849 Sugar phosphate transporter [PIRSF002808] (2-428)
  IPR011701 Major facilitator superfamily [PF07690] (18-380)
  IPR020846 Major facilitator superfamily domain [PS50850] (13-419)
  IPR021159 Glycerate/sugar phosphate transporter, conserved site [PS00942] (133-149)
  IPR036259 MFS transporter superfamily [G3DSA:1.20.1250.20] (3-202)
  IPR036259 MFS transporter superfamily [G3DSA:1.20.1250.20] (212-426)
  IPR036259 MFS transporter superfamily [SSF103473] (6-419)
  IPR051337 Organophosphate:Pi Antiporter [PTHR43826] (2-428)